Protein AF-0000000069222066 (afdb_homodimer)

Secondary structure (DSSP, 8-state):
-------HHHHHHHHHHSSSPEEEEEESSHHHHHHHHHTT-S-EEE-HHHHIIIIISS-TTT-S-HHHHHHHHHHHHHH-SS-EEEE-TT-SSSHHHHHHHHHHHHHHT-SEEEE--BPSSP--TTSS---B--HHHHHHHHHHHHHHHHHHT---EEEEEE-HHHHT-HHHHHHHHHHHHHTT-SEEEES---SHHHHHHHHTSSTTS-EEEE--TTT-SS----HHHHHHHT-SEEEESSHHHHHHHHHHHHHHHHHHTT----GGGS--HHHHHHHHTHHHHHHHHHTT---TT-/-------HHHHHHHHHHSSSPEEEEEESSHHHHHHHHHTT-S-EEE-HHHHIIIIIS--TTT-S-HHHHHHHHHHHHHH-SS-EEEE-TT-SSSHHHHHHHHHHHHHHT-SEEEE--BPSSP--TTSS---B--HHHHHHHHHHHHHHHHHHT---EEEEEE-HHHHT-HHHHHHHHHHHHHTT-SEEEES---SHHHHHHHHTSSTTS-EEEE--TTT-SSPP--HHHHHHHT-SEEEESSHHHHHHHHHHHHHHHHHHTT----GGGS--HHHHHHHHTHHHHHHHHHTT---TT-

Radius of gyration: 25.52 Å; Cα contacts (8 Å, |Δi|>4): 1274; chains: 2; bounding box: 70×74×56 Å

Foldseek 3Di:
DPPPQPAQLVQVVVLLPDAFAFEAEEDQAQLRLLVCVVVPGQEHEHFLQLNCCPVVVDGLQQPQDLVNQLVRLLRNLVNDSHAYEYECEQLRDALVSVLVSLVSNVVSRHNAYEHEFFDPRADPDPPQAGHGDDLVRLLSNLLSNVVSCVVNVHSRAYEYEYACCRHPNLVVRLVSQLSSVVSPHQEYEYAQDQDLVSLLVSCPRVVVHAYEAEAAPPDTRDDHDDRRVNSVSRHHYYYHRCVVVVVVVVLVVVQVVQVVVPHGPPPVSDDDPVVVCVSVCVVVVVVVVVVVDDPPVD/DPPPQPAQLVQVVVLLPDAFAFEAEEDQAQLRLLVCVVVPGQEHEHFLQLNCCPVVVDGSQQPQDLVNQLVRLLRNLVNDSHAYEYECEQLRDALVSVLVSLVSNVVSRHNAYEHEFFDPRADPDPDPAGHGDDLVRLLSSLLSNVVSCVVNVHSRAYEYEYACCRHPNLVVRLVSQLSSVVSPHQEYEYPQDQDLVSLLVSCPRVVVHAYEAEAAPPDTRDDHDDRRVNSVSRHHYYYHRCVVVVVVVVLVVVQVVQVVVPHGPDPVSDDDPVVVCVSVCVVVVVVVVVVVDDPVVD

Structure (mmCIF, N/CA/C/O backbone):
data_AF-0000000069222066-model_v1
#
loop_
_entity.id
_entity.type
_entity.pdbx_description
1 polymer 'Isocitrate lyase'
#
loop_
_atom_site.group_PDB
_atom_site.id
_atom_site.type_symbol
_atom_site.label_atom_id
_atom_site.label_alt_id
_atom_site.label_comp_id
_atom_site.label_asym_id
_atom_site.label_entity_id
_atom_site.label_seq_id
_atom_site.pdbx_PDB_ins_code
_atom_site.Cartn_x
_atom_site.Cartn_y
_atom_site.Cartn_z
_atom_site.occupancy
_atom_site.B_iso_or_equiv
_atom_site.auth_seq_id
_atom_site.auth_comp_id
_atom_site.auth_asym_id
_atom_site.auth_atom_id
_atom_site.pdbx_PDB_model_num
ATOM 1 N N . MET A 1 1 ? -33.781 -13.367 5.906 1 22.77 1 MET A N 1
ATOM 2 C CA . MET A 1 1 ? -32.781 -14.438 5.863 1 22.77 1 MET A CA 1
ATOM 3 C C . MET A 1 1 ? -31.469 -13.93 5.285 1 22.77 1 MET A C 1
ATOM 5 O O . MET A 1 1 ? -31.453 -13.328 4.207 1 22.77 1 MET A O 1
ATOM 9 N N . ALA A 1 2 ? -30.5 -13.445 6.051 1 33.72 2 ALA A N 1
ATOM 10 C CA . ALA A 1 2 ? -29.25 -12.852 5.598 1 33.72 2 ALA A CA 1
ATOM 11 C C . ALA A 1 2 ? -28.688 -13.602 4.391 1 33.72 2 ALA A C 1
ATOM 13 O O . ALA A 1 2 ? -28.547 -14.828 4.426 1 33.72 2 ALA A O 1
ATOM 14 N N . ASN A 1 3 ? -28.844 -13.438 3.232 1 40.09 3 ASN A N 1
ATOM 15 C CA . ASN A 1 3 ? -28.375 -14.125 2.029 1 40.09 3 ASN A CA 1
ATOM 16 C C . ASN A 1 3 ? -26.953 -14.617 2.18 1 40.09 3 ASN A C 1
ATOM 18 O O . ASN A 1 3 ? -26.016 -13.82 2.334 1 40.09 3 ASN A O 1
ATOM 22 N N . SER A 1 4 ? -26.594 -15.883 2.682 1 49.97 4 SER A N 1
ATOM 23 C CA . SER A 1 4 ? -25.391 -16.609 3.082 1 49.97 4 SER A CA 1
ATOM 24 C C . SER A 1 4 ? -24.266 -16.438 2.053 1 49.97 4 SER A C 1
ATOM 26 O O . SER A 1 4 ? -24.422 -16.828 0.894 1 49.97 4 SER A O 1
ATOM 28 N N . ARG A 1 5 ? -23.5 -15.43 2.082 1 69.44 5 ARG A N 1
ATOM 29 C CA . ARG A 1 5 ? -22.391 -15.172 1.161 1 69.44 5 ARG A CA 1
ATOM 30 C C . ARG A 1 5 ? -21.594 -16.438 0.896 1 69.44 5 ARG A C 1
ATOM 32 O O . ARG A 1 5 ? -21.172 -17.125 1.832 1 69.44 5 ARG A O 1
ATOM 39 N N . GLU A 1 6 ? -21.734 -16.984 -0.434 1 85.38 6 GLU A N 1
ATOM 40 C CA . GLU A 1 6 ? -20.906 -18.109 -0.872 1 85.38 6 GLU A CA 1
ATOM 41 C C . GLU A 1 6 ? -19.453 -17.938 -0.444 1 85.38 6 GLU A C 1
ATOM 43 O O . GLU A 1 6 ? -18.938 -16.828 -0.431 1 85.38 6 GLU A O 1
ATOM 48 N N . GLN A 1 7 ? -18.906 -19.078 0.043 1 92.31 7 GLN A N 1
ATOM 49 C CA . GLN A 1 7 ? -17.5 -19.047 0.446 1 92.31 7 GLN A CA 1
ATOM 50 C C . GLN A 1 7 ? -16.594 -18.672 -0.723 1 92.31 7 GLN A C 1
ATOM 52 O O . GLN A 1 7 ? -16.828 -19.094 -1.857 1 92.31 7 GLN A O 1
ATOM 57 N N . PRO A 1 8 ? -15.625 -17.859 -0.435 1 95.31 8 PRO A N 1
ATOM 58 C CA . PRO A 1 8 ? -14.727 -17.406 -1.503 1 95.31 8 PRO A CA 1
ATOM 59 C C . PRO A 1 8 ? -14.125 -18.578 -2.293 1 95.31 8 PRO A C 1
ATOM 61 O O . PRO A 1 8 ? -14.023 -18.5 -3.52 1 95.31 8 PRO A O 1
ATOM 64 N N . ALA A 1 9 ? -13.828 -19.625 -1.627 1 97.06 9 ALA A N 1
ATOM 65 C CA . ALA A 1 9 ? -13.242 -20.781 -2.295 1 97.06 9 ALA A CA 1
ATOM 66 C C . ALA A 1 9 ? -14.227 -21.406 -3.275 1 97.06 9 ALA A C 1
ATOM 68 O O . ALA A 1 9 ? -13.836 -21.859 -4.359 1 97.06 9 ALA A O 1
ATOM 69 N N . THR A 1 10 ? -15.469 -21.5 -2.904 1 96.5 10 THR A N 1
ATOM 70 C CA . THR A 1 10 ? -16.5 -22.047 -3.777 1 96.5 10 THR A CA 1
ATOM 71 C C . THR A 1 10 ? -16.641 -21.203 -5.039 1 96.5 10 THR A C 1
ATOM 73 O O . THR A 1 10 ? -16.781 -21.734 -6.141 1 96.5 10 THR A O 1
ATOM 76 N N . VAL A 1 11 ? -16.625 -19.922 -4.852 1 97.5 11 VAL A N 1
ATOM 77 C CA . VAL A 1 11 ? -16.719 -19.016 -5.984 1 97.5 11 VAL A CA 1
ATOM 78 C C . VAL A 1 11 ? -15.516 -19.203 -6.91 1 97.5 11 VAL A C 1
ATOM 80 O O . VAL A 1 11 ? -15.672 -19.281 -8.133 1 97.5 11 VAL A O 1
ATOM 83 N N . LEU A 1 12 ? -14.305 -19.297 -6.367 1 98.5 12 LEU A N 1
ATOM 84 C CA . LEU A 1 12 ? -13.102 -19.484 -7.168 1 98.5 12 LEU A CA 1
ATOM 85 C C . LEU A 1 12 ? -13.172 -20.797 -7.938 1 98.5 12 LEU A C 1
ATOM 87 O O . LEU A 1 12 ? -12.797 -20.859 -9.109 1 98.5 12 LEU A O 1
ATOM 91 N N . ARG A 1 13 ? -13.633 -21.844 -7.344 1 98.06 13 ARG A N 1
ATOM 92 C CA . ARG A 1 13 ? -13.766 -23.141 -8.008 1 98.06 13 ARG A CA 1
ATOM 93 C C . ARG A 1 13 ? -14.758 -23.062 -9.164 1 98.06 13 ARG A C 1
ATOM 95 O O . ARG A 1 13 ? -14.547 -23.688 -10.203 1 98.06 13 ARG A O 1
ATOM 102 N N . ARG A 1 14 ? -15.805 -22.344 -8.953 1 97.62 14 ARG A N 1
ATOM 103 C CA . ARG A 1 14 ? -16.766 -22.141 -10.039 1 97.62 14 ARG A CA 1
ATOM 104 C C . ARG A 1 14 ? -16.109 -21.422 -11.219 1 97.62 14 ARG A C 1
ATOM 106 O O . ARG A 1 14 ? -16.344 -21.766 -12.375 1 97.62 14 ARG A O 1
ATOM 113 N N . ILE A 1 15 ? -15.359 -20.422 -10.906 1 97.94 15 ILE A N 1
ATOM 114 C CA . ILE A 1 15 ? -14.648 -19.688 -11.9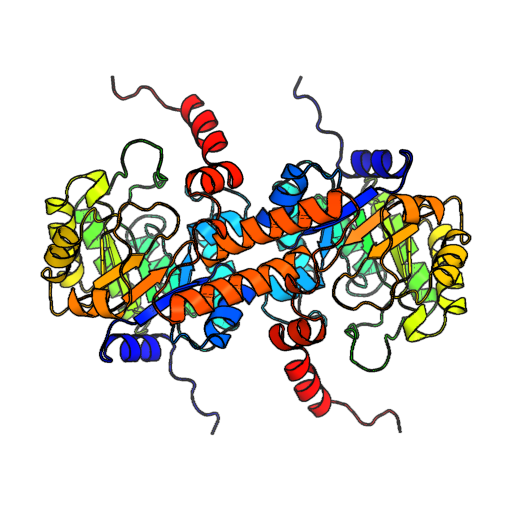38 1 97.94 15 ILE A CA 1
ATOM 115 C C . ILE A 1 15 ? -13.711 -20.625 -12.703 1 97.94 15 ILE A C 1
ATOM 117 O O . ILE A 1 15 ? -13.719 -20.656 -13.93 1 97.94 15 ILE A O 1
ATOM 121 N N . ILE A 1 16 ? -12.953 -21.422 -12.016 1 98.12 16 ILE A N 1
ATOM 122 C CA . ILE A 1 16 ? -11.977 -22.344 -12.594 1 98.12 16 ILE A CA 1
ATOM 123 C C . ILE A 1 16 ? -12.695 -23.375 -13.461 1 98.12 16 ILE A C 1
ATOM 125 O O . ILE A 1 16 ? -12.172 -23.781 -14.5 1 98.12 16 ILE A O 1
ATOM 129 N N . SER A 1 17 ? -13.914 -23.719 -13.102 1 97 17 SER A N 1
ATOM 130 C CA . SER A 1 17 ? -14.672 -24.734 -13.812 1 97 17 SER A CA 1
ATOM 131 C C . SER A 1 17 ? -15.391 -24.141 -15.023 1 97 17 SER A C 1
ATOM 133 O O . SER A 1 17 ? -15.875 -24.891 -15.891 1 97 17 SER A O 1
ATOM 135 N N . SER A 1 18 ? -15.492 -22.875 -15.109 1 97.12 18 SER A N 1
ATOM 136 C CA . SER A 1 18 ? -16.172 -22.234 -16.219 1 97.12 18 SER A CA 1
ATOM 137 C C . SER A 1 18 ? -15.281 -22.188 -17.469 1 97.12 18 SER A C 1
ATOM 139 O O . SER A 1 18 ? -14.055 -22.312 -17.359 1 97.12 18 SER A O 1
ATOM 141 N N . PRO A 1 19 ? -15.852 -22.094 -18.625 1 96.75 19 PRO A N 1
ATOM 142 C CA . PRO A 1 19 ? -15.062 -22.109 -19.859 1 96.75 19 PRO A CA 1
ATOM 143 C C . PRO A 1 19 ? -14.141 -20.906 -19.984 1 96.75 19 PRO A C 1
ATOM 145 O O . PRO A 1 19 ? -14.453 -19.828 -19.469 1 96.75 19 PRO A O 1
ATOM 148 N N . GLY A 1 20 ? -12.992 -21.203 -20.719 1 96.31 20 GLY A N 1
ATOM 149 C CA . GLY A 1 20 ? -12.086 -20.109 -21.062 1 96.31 20 GLY A CA 1
ATOM 150 C C . GLY A 1 20 ? -10.93 -19.969 -20.094 1 96.31 20 GLY A C 1
ATOM 151 O O . GLY A 1 20 ? -10.82 -20.734 -19.141 1 96.31 20 GLY A O 1
ATOM 152 N N . CYS A 1 21 ? -10.031 -19.062 -20.359 1 97.5 21 CYS A N 1
ATOM 153 C CA . CYS A 1 21 ? -8.938 -18.656 -19.484 1 97.5 21 CYS A CA 1
ATOM 154 C C . CYS A 1 21 ? -9.281 -17.359 -18.75 1 97.5 21 CYS A C 1
ATOM 156 O O . CYS A 1 21 ? -9.625 -16.359 -19.375 1 97.5 21 CYS A O 1
ATOM 158 N N . HIS A 1 22 ? -9.211 -17.359 -17.438 1 97.81 22 HIS A N 1
ATOM 159 C CA . HIS A 1 22 ? -9.648 -16.234 -16.609 1 97.81 22 HIS A CA 1
ATOM 160 C C . HIS A 1 22 ? -8.469 -15.398 -16.156 1 97.81 22 HIS A C 1
ATOM 162 O O . HIS A 1 22 ? -7.504 -15.922 -15.594 1 97.81 22 HIS A O 1
ATOM 168 N N . GLN A 1 23 ? -8.562 -14.109 -16.406 1 97.38 23 GLN A N 1
ATOM 169 C CA . GLN A 1 23 ? -7.504 -13.164 -16.047 1 97.38 23 GLN A CA 1
ATOM 170 C C . GLN A 1 23 ? -7.617 -12.742 -14.578 1 97.38 23 GLN A C 1
ATOM 172 O O . GLN A 1 23 ? -8.695 -12.383 -14.117 1 97.38 23 GLN A O 1
ATOM 177 N N . GLY A 1 24 ? -6.527 -12.789 -13.844 1 97.31 24 GLY A N 1
ATOM 178 C CA . GLY A 1 24 ? -6.441 -12.359 -12.453 1 97.31 24 GLY A CA 1
ATOM 179 C C . GLY A 1 24 ? -5.277 -11.422 -12.188 1 97.31 24 GLY A C 1
ATOM 180 O O . GLY A 1 24 ? -4.172 -11.867 -11.883 1 97.31 24 GLY A O 1
ATOM 181 N N . PRO A 1 25 ? -5.496 -10.094 -12.297 1 97.56 25 PRO A N 1
ATOM 182 C CA . PRO A 1 25 ? -4.426 -9.148 -11.969 1 97.56 25 PRO A CA 1
ATOM 183 C C . PRO A 1 25 ? -3.975 -9.25 -10.516 1 97.56 25 PRO A C 1
ATOM 185 O O . PRO A 1 25 ? -4.738 -9.688 -9.656 1 97.56 25 PRO A O 1
ATOM 188 N N . ALA A 1 26 ? -2.732 -8.883 -10.297 1 97.38 26 ALA A N 1
ATOM 189 C CA . ALA A 1 26 ? -2.188 -8.938 -8.945 1 97.38 26 ALA A CA 1
ATOM 190 C C . ALA A 1 26 ? -2.439 -7.629 -8.203 1 97.38 26 ALA A C 1
ATOM 192 O O . ALA A 1 26 ? -2.234 -6.543 -8.75 1 97.38 26 ALA A O 1
ATOM 193 N N . CYS A 1 27 ? -2.945 -7.766 -7.051 1 98.44 27 CYS A N 1
ATOM 194 C CA . CYS A 1 27 ? -3.061 -6.641 -6.129 1 98.44 27 CYS A CA 1
ATOM 195 C C . CYS A 1 27 ? -1.988 -6.711 -5.047 1 98.44 27 CYS A C 1
ATOM 197 O O . CYS A 1 27 ? -1.323 -7.738 -4.891 1 98.44 27 CYS A O 1
ATOM 199 N N . PHE A 1 28 ? -1.786 -5.566 -4.328 1 98.25 28 PHE A N 1
ATOM 200 C CA . PHE A 1 28 ? -0.784 -5.535 -3.27 1 98.25 28 PHE A CA 1
ATOM 201 C C . PHE A 1 28 ? -1.316 -4.809 -2.039 1 98.25 28 PHE A C 1
ATOM 203 O O . PHE A 1 28 ? -0.655 -4.77 -1.001 1 98.25 28 PHE A O 1
ATOM 210 N N . ASP A 1 29 ? -2.434 -4.215 -2.105 1 98.06 29 ASP A N 1
ATOM 211 C CA . ASP A 1 29 ? -3.143 -3.602 -0.986 1 98.06 29 ASP A CA 1
ATOM 212 C C . ASP A 1 29 ? -4.645 -3.549 -1.252 1 98.06 29 ASP A C 1
ATOM 214 O O . ASP A 1 29 ? -5.117 -4.023 -2.287 1 98.06 29 ASP A O 1
ATOM 218 N N . ALA A 1 30 ? -5.43 -3.047 -0.26 1 98.12 30 ALA A N 1
ATOM 219 C CA . ALA A 1 30 ? -6.887 -3.043 -0.355 1 98.12 30 ALA A CA 1
ATOM 220 C C . ALA A 1 30 ? -7.355 -2.188 -1.528 1 98.12 30 ALA A C 1
ATOM 222 O O . ALA A 1 30 ? -8.281 -2.568 -2.254 1 98.12 30 ALA A O 1
ATOM 223 N N . LEU A 1 31 ? -6.715 -1.05 -1.752 1 97.94 31 LEU A N 1
ATOM 224 C CA . LEU A 1 31 ? -7.125 -0.149 -2.822 1 97.94 31 LEU A CA 1
ATOM 225 C C . LEU A 1 31 ? -6.918 -0.797 -4.188 1 97.94 31 LEU A C 1
ATOM 227 O O . LEU A 1 31 ? -7.801 -0.742 -5.047 1 97.94 31 LEU A O 1
ATOM 231 N N . SER A 1 32 ? -5.738 -1.414 -4.438 1 98.5 32 SER A N 1
ATOM 232 C CA . SER A 1 32 ? -5.492 -2.055 -5.723 1 98.5 32 SER A CA 1
ATOM 233 C C . SER A 1 32 ? -6.445 -3.225 -5.949 1 98.5 32 SER A C 1
ATOM 235 O O . SER A 1 32 ? -6.859 -3.484 -7.082 1 98.5 32 SER A O 1
ATOM 237 N N . ALA A 1 33 ? -6.801 -3.969 -4.914 1 98.56 33 ALA A N 1
ATOM 238 C CA . ALA A 1 33 ? -7.785 -5.039 -5.039 1 98.56 33 ALA A CA 1
ATOM 239 C C . ALA A 1 33 ? -9.156 -4.48 -5.426 1 98.56 33 ALA A C 1
ATOM 241 O O . ALA A 1 33 ? -9.828 -5.023 -6.305 1 98.56 33 ALA A O 1
ATOM 242 N N . LYS A 1 34 ? -9.547 -3.375 -4.785 1 98.06 34 LYS A N 1
ATOM 243 C CA . LYS A 1 34 ? -10.828 -2.738 -5.086 1 98.06 34 LYS A CA 1
ATOM 244 C C . LYS A 1 34 ? -10.883 -2.275 -6.539 1 98.06 34 LYS A C 1
ATOM 246 O O . LYS A 1 34 ? -11.922 -2.375 -7.188 1 98.06 34 LYS A O 1
ATOM 251 N N . LEU A 1 35 ? -9.789 -1.749 -6.984 1 98.38 35 LEU A N 1
ATOM 252 C CA . LEU A 1 35 ? -9.727 -1.297 -8.375 1 98.38 35 LEU A CA 1
ATOM 253 C C . LEU A 1 35 ? -9.875 -2.471 -9.336 1 98.38 35 LEU A C 1
ATOM 255 O O . LEU A 1 35 ? -10.508 -2.344 -10.383 1 98.38 35 LEU A O 1
ATOM 259 N N . ILE A 1 36 ? -9.305 -3.635 -9.008 1 98.62 36 ILE A N 1
ATOM 260 C CA . ILE A 1 36 ? -9.438 -4.836 -9.82 1 98.62 36 ILE A CA 1
ATOM 261 C C . ILE A 1 36 ? -10.898 -5.27 -9.883 1 98.62 36 ILE A C 1
ATOM 263 O O . ILE A 1 36 ? -11.43 -5.535 -10.961 1 98.62 36 ILE A O 1
ATOM 267 N N . GLU A 1 37 ? -11.523 -5.332 -8.727 1 98 37 GLU A N 1
ATOM 268 C CA . GLU A 1 37 ? -12.938 -5.699 -8.664 1 98 37 GLU A CA 1
ATOM 269 C C . GLU A 1 37 ? -13.797 -4.715 -9.453 1 98 37 GLU A C 1
ATOM 271 O O . GLU A 1 37 ? -14.664 -5.121 -10.227 1 98 37 GLU A O 1
ATOM 276 N N . SER A 1 38 ? -13.531 -3.406 -9.289 1 97 38 SER A N 1
ATOM 277 C CA . SER A 1 38 ? -14.289 -2.361 -9.961 1 97 38 SER A CA 1
ATOM 278 C C . SER A 1 38 ? -14.125 -2.453 -11.477 1 97 38 SER A C 1
ATOM 280 O O . SER A 1 38 ? -15.031 -2.084 -12.227 1 97 38 SER A O 1
ATOM 282 N N . ALA A 1 39 ? -12.992 -2.965 -11.914 1 97.62 39 ALA A N 1
ATOM 283 C CA . ALA A 1 39 ? -12.711 -3.102 -13.344 1 97.62 39 ALA A CA 1
ATOM 284 C C . ALA A 1 39 ? -13.43 -4.312 -13.93 1 97.62 39 ALA A C 1
ATOM 286 O O . ALA A 1 39 ? -13.422 -4.52 -15.141 1 97.62 39 ALA A O 1
ATOM 287 N N . GLY A 1 40 ? -14.016 -5.176 -13.078 1 97.69 40 GLY A N 1
ATOM 288 C CA . GLY A 1 40 ? -14.891 -6.234 -13.555 1 97.69 40 GLY A CA 1
ATOM 289 C C . GLY A 1 40 ? -14.203 -7.59 -13.617 1 97.69 40 GLY A C 1
ATOM 290 O O . GLY A 1 40 ? -14.734 -8.531 -14.219 1 97.69 40 GLY A O 1
ATOM 291 N N . PHE A 1 41 ? -13.055 -7.73 -13.039 1 98.12 41 PHE A N 1
ATOM 292 C CA . PHE A 1 41 ? -12.398 -9.031 -13 1 98.12 41 PHE A CA 1
ATOM 293 C C . PHE A 1 41 ? -13.094 -9.961 -12.008 1 98.12 41 PHE A C 1
ATOM 295 O O . PHE A 1 41 ? -13.617 -9.5 -10.992 1 98.12 41 PHE A O 1
ATOM 302 N N . SER A 1 42 ? -13.062 -11.258 -12.258 1 98 42 SER A N 1
ATOM 303 C CA . SER A 1 42 ? -13.82 -12.227 -11.477 1 98 42 SER A CA 1
ATOM 304 C C . SER A 1 42 ? -13.016 -12.734 -10.289 1 98 42 SER A C 1
ATOM 306 O O . SER A 1 42 ? -13.57 -13.344 -9.367 1 98 42 SER A O 1
ATOM 308 N N . TYR A 1 43 ? -11.703 -12.578 -10.281 1 98.5 43 TYR A N 1
ATOM 309 C CA . TYR A 1 43 ? -10.797 -12.906 -9.18 1 98.5 43 TYR A CA 1
ATOM 310 C C . TYR A 1 43 ? -9.5 -12.117 -9.289 1 98.5 43 TYR A C 1
ATOM 312 O O . TYR A 1 43 ? -9.266 -11.43 -10.289 1 98.5 43 TYR A O 1
ATOM 320 N N . CYS A 1 44 ? -8.742 -12.102 -8.242 1 98.31 44 CYS A N 1
ATOM 321 C CA . CYS A 1 44 ? -7.406 -11.516 -8.312 1 98.31 44 CYS A CA 1
ATOM 322 C C . CYS A 1 44 ? -6.426 -12.305 -7.453 1 98.31 44 CYS A C 1
ATOM 324 O O . CYS A 1 44 ? -6.793 -13.305 -6.836 1 98.31 44 CYS A O 1
ATOM 326 N N . ILE A 1 45 ? -5.164 -11.969 -7.574 1 98.38 45 ILE A N 1
ATOM 327 C CA . ILE A 1 45 ? -4.117 -12.633 -6.809 1 98.38 45 ILE A CA 1
ATOM 328 C C . ILE A 1 45 ? -3.297 -11.594 -6.047 1 98.38 45 ILE A C 1
ATOM 330 O O . ILE A 1 45 ? -3.312 -10.406 -6.395 1 98.38 45 ILE A O 1
ATOM 334 N N . THR A 1 46 ? -2.719 -12.023 -4.988 1 98.06 46 THR A N 1
ATOM 335 C CA . THR A 1 46 ? -1.733 -11.148 -4.367 1 98.06 46 THR A CA 1
ATOM 336 C C . THR A 1 46 ? -0.331 -11.461 -4.879 1 98.06 46 THR A C 1
ATOM 338 O O . THR A 1 46 ? 0.004 -12.625 -5.117 1 98.06 46 THR A O 1
ATOM 341 N N . SER A 1 47 ? 0.413 -10.469 -5.059 1 94.88 47 SER A N 1
ATOM 342 C CA . SER A 1 47 ? 1.823 -10.602 -5.41 1 94.88 47 SER A CA 1
ATOM 343 C C . SER A 1 47 ? 2.719 -10.375 -4.195 1 94.88 47 SER A C 1
ATOM 345 O O . SER A 1 47 ? 2.85 -9.25 -3.715 1 94.88 47 SER A O 1
ATOM 347 N N . GLY A 1 48 ? 3.365 -11.516 -3.789 1 93.62 48 GLY A N 1
ATOM 348 C CA . GLY A 1 48 ? 4.32 -11.359 -2.701 1 93.62 48 GLY A CA 1
ATOM 349 C C . GLY A 1 48 ? 5.41 -10.352 -3.006 1 93.62 48 GLY A C 1
ATOM 350 O O . GLY A 1 48 ? 5.828 -9.594 -2.125 1 93.62 48 GLY A O 1
ATOM 351 N N . PHE A 1 49 ? 5.875 -10.305 -4.246 1 92.44 49 PHE A N 1
ATOM 352 C CA . PHE A 1 49 ? 6.859 -9.336 -4.707 1 92.44 49 PHE A CA 1
ATOM 353 C C . PHE A 1 49 ? 6.363 -7.91 -4.48 1 92.44 49 PHE A C 1
ATOM 355 O O . PHE A 1 49 ? 7.066 -7.09 -3.885 1 92.44 49 PHE A O 1
ATOM 362 N N . SER A 1 50 ? 5.133 -7.637 -4.91 1 95.5 50 SER A N 1
ATOM 363 C CA . SER A 1 50 ? 4.578 -6.293 -4.828 1 95.5 50 SER A CA 1
ATOM 364 C C . SER A 1 50 ? 4.297 -5.895 -3.381 1 95.5 50 SER A C 1
ATOM 366 O O . SER A 1 50 ? 4.488 -4.738 -3 1 95.5 50 SER A O 1
ATOM 368 N N . ILE A 1 51 ? 3.818 -6.852 -2.598 1 96.88 51 ILE A N 1
ATOM 369 C CA . ILE A 1 51 ? 3.537 -6.555 -1.196 1 96.88 51 ILE A CA 1
ATOM 370 C C . ILE A 1 51 ? 4.84 -6.23 -0.466 1 96.88 51 ILE A C 1
ATOM 372 O O . ILE A 1 51 ? 4.902 -5.27 0.3 1 96.88 51 ILE A O 1
ATOM 376 N N . SER A 1 52 ? 5.883 -7.055 -0.694 1 94.81 52 SER A N 1
ATOM 377 C CA . SER A 1 52 ? 7.18 -6.77 -0.09 1 94.81 52 SER A CA 1
ATOM 378 C C . SER A 1 52 ? 7.676 -5.375 -0.472 1 94.81 52 SER A C 1
ATOM 380 O O . SER A 1 52 ? 8.133 -4.617 0.385 1 94.81 52 SER A O 1
ATOM 382 N N . ALA A 1 53 ? 7.551 -5.066 -1.719 1 94.62 53 ALA A N 1
ATOM 383 C CA . ALA A 1 53 ? 8.016 -3.791 -2.252 1 94.62 53 ALA A CA 1
ATOM 384 C C . ALA A 1 53 ? 7.227 -2.627 -1.663 1 94.62 53 ALA A C 1
ATOM 386 O O . ALA A 1 53 ? 7.805 -1.644 -1.198 1 94.62 53 ALA A O 1
ATOM 387 N N . THR A 1 54 ? 5.914 -2.732 -1.672 1 96.75 54 THR A N 1
ATOM 388 C CA . THR A 1 54 ? 5.078 -1.602 -1.291 1 96.75 54 THR A CA 1
ATOM 389 C C . THR A 1 54 ? 5.027 -1.452 0.227 1 96.75 54 THR A C 1
ATOM 391 O O . THR A 1 54 ? 5.133 -0.341 0.75 1 96.75 54 THR A O 1
ATOM 394 N N . ARG A 1 55 ? 4.887 -2.518 0.922 1 95.06 55 ARG A N 1
ATOM 395 C CA . ARG A 1 55 ? 4.684 -2.48 2.367 1 95.06 55 ARG A CA 1
ATOM 396 C C . ARG A 1 55 ? 6 -2.234 3.098 1 95.06 55 ARG A C 1
ATOM 398 O O . ARG A 1 55 ? 6.062 -1.413 4.016 1 95.06 55 ARG A O 1
ATOM 405 N N . LEU A 1 56 ? 7.105 -2.881 2.664 1 93.81 56 LEU A N 1
ATOM 406 C CA . LEU A 1 56 ? 8.359 -2.83 3.404 1 93.81 56 LEU A CA 1
ATOM 407 C C . LEU A 1 56 ? 9.383 -1.951 2.688 1 93.81 56 LEU A C 1
ATOM 409 O O . LEU A 1 56 ? 10.383 -1.545 3.279 1 93.81 56 LEU A O 1
ATOM 413 N N . GLY A 1 57 ? 9.164 -1.697 1.394 1 94.12 57 GLY A N 1
ATOM 414 C CA . GLY A 1 57 ? 10.211 -1.063 0.604 1 94.12 57 GLY A CA 1
ATOM 415 C C . GLY A 1 57 ? 11.43 -1.949 0.4 1 94.12 57 GLY A C 1
ATOM 416 O O . GLY A 1 57 ? 12.547 -1.453 0.266 1 94.12 57 GLY A O 1
ATOM 417 N N . LEU A 1 58 ? 11.25 -3.242 0.483 1 93 58 LEU A N 1
ATOM 418 C CA . LEU A 1 58 ? 12.352 -4.195 0.396 1 93 58 LEU A CA 1
ATOM 419 C C . LEU A 1 58 ? 12.117 -5.191 -0.738 1 93 58 LEU A C 1
ATOM 421 O O . LEU A 1 58 ? 10.977 -5.398 -1.165 1 93 58 LEU A O 1
ATOM 425 N N . PRO A 1 59 ? 13.164 -5.73 -1.295 1 90.88 59 PRO A N 1
ATOM 426 C CA . PRO A 1 59 ? 13 -6.73 -2.354 1 90.88 59 PRO A CA 1
ATOM 427 C C . PRO A 1 59 ? 12.359 -8.023 -1.854 1 90.88 59 PRO A C 1
ATOM 429 O O . PRO A 1 59 ? 12.422 -8.32 -0.659 1 90.88 59 PRO A O 1
ATOM 432 N N . ASP A 1 60 ? 11.742 -8.711 -2.73 1 88.44 60 ASP A N 1
ATOM 433 C CA . ASP A 1 60 ? 11.141 -10.008 -2.438 1 88.44 60 ASP A CA 1
ATOM 434 C C . ASP A 1 60 ? 12.211 -11.086 -2.289 1 88.44 60 ASP A C 1
ATOM 436 O O . ASP A 1 60 ? 12.297 -12.008 -3.105 1 88.44 60 ASP A O 1
ATOM 440 N N . ALA A 1 61 ? 12.977 -10.992 -1.283 1 85.25 61 ALA A N 1
ATOM 441 C CA . ALA A 1 61 ? 14.062 -11.914 -0.989 1 85.25 61 ALA A CA 1
ATOM 442 C C . ALA A 1 61 ? 13.859 -12.594 0.362 1 85.25 61 ALA A C 1
ATOM 444 O O . ALA A 1 61 ? 14.82 -12.914 1.056 1 85.25 61 ALA A O 1
ATOM 445 N N . GLY A 1 62 ? 12.57 -12.672 0.68 1 84.06 62 GLY A N 1
ATOM 446 C CA . GLY A 1 62 ? 12.258 -13.359 1.919 1 84.06 62 GLY A CA 1
ATOM 447 C C . GLY A 1 62 ? 12.172 -12.43 3.115 1 84.06 62 GLY A C 1
ATOM 448 O O . GLY A 1 62 ? 12.039 -12.891 4.254 1 84.06 62 GLY A O 1
ATOM 449 N N . PHE A 1 63 ? 12.188 -11.133 2.932 1 85.81 63 PHE A N 1
ATOM 450 C CA . PHE A 1 63 ? 12.086 -10.172 4.027 1 85.81 63 PHE A CA 1
ATOM 451 C C . PHE A 1 63 ? 10.68 -10.172 4.621 1 85.81 63 PHE A C 1
ATOM 453 O O . PHE A 1 63 ? 10.516 -10.094 5.84 1 85.81 63 PHE A O 1
ATOM 460 N N . ILE A 1 64 ? 9.719 -10.242 3.717 1 90.5 64 ILE A N 1
ATOM 461 C CA . ILE A 1 64 ? 8.352 -10.211 4.23 1 90.5 64 ILE A CA 1
ATOM 462 C C . ILE A 1 64 ? 8.008 -11.547 4.879 1 90.5 64 ILE A C 1
ATOM 464 O O . ILE A 1 64 ? 8.25 -12.609 4.293 1 90.5 64 ILE A O 1
ATOM 468 N N . SER A 1 65 ? 7.52 -11.547 6.09 1 90.44 65 SER A N 1
ATOM 469 C CA . SER A 1 65 ? 7.266 -12.742 6.887 1 90.44 65 SER A CA 1
ATOM 470 C C . SER A 1 65 ? 5.832 -13.234 6.703 1 90.44 65 SER A C 1
ATOM 472 O O . SER A 1 65 ? 4.992 -12.523 6.148 1 90.44 65 SER A O 1
ATOM 474 N N . TYR A 1 66 ? 5.637 -14.484 7.176 1 94.62 66 TYR A N 1
ATOM 475 C CA . TYR A 1 66 ? 4.309 -15.086 7.176 1 94.62 66 TYR A CA 1
ATOM 476 C C . TYR A 1 66 ? 3.289 -14.164 7.832 1 94.62 66 TYR A C 1
ATOM 478 O O . TYR A 1 66 ? 2.244 -13.875 7.25 1 94.62 66 TYR A O 1
ATOM 486 N N . GLY A 1 67 ? 3.637 -13.68 9.039 1 94.12 67 GLY A N 1
ATOM 487 C CA . GLY A 1 67 ? 2.707 -12.828 9.766 1 94.12 67 GLY A CA 1
ATOM 488 C C . GLY A 1 67 ? 2.348 -11.562 9.016 1 94.12 67 GLY A C 1
ATOM 489 O O . GLY A 1 67 ? 1.191 -11.133 9.031 1 94.12 67 GLY A O 1
ATOM 490 N N . GLU A 1 68 ? 3.254 -10.922 8.375 1 95 68 GLU A N 1
ATOM 491 C CA . GLU A 1 68 ? 3.035 -9.703 7.613 1 95 68 GLU A CA 1
ATOM 492 C C . GLU A 1 68 ? 2.16 -9.961 6.391 1 95 68 GLU A C 1
ATOM 494 O O . GLU A 1 68 ? 1.314 -9.141 6.039 1 95 68 GLU A O 1
ATOM 499 N N . ILE A 1 69 ? 2.381 -11.141 5.746 1 96.38 69 ILE A N 1
ATOM 500 C CA . ILE A 1 69 ? 1.561 -11.508 4.594 1 96.38 69 ILE A CA 1
ATOM 501 C C . ILE A 1 69 ? 0.118 -11.727 5.043 1 96.38 69 ILE A C 1
ATOM 503 O O . ILE A 1 69 ? -0.82 -11.281 4.379 1 96.38 69 ILE A O 1
ATOM 507 N N . ILE A 1 70 ? -0.088 -12.352 6.164 1 96.81 70 ILE A N 1
ATOM 508 C CA . ILE A 1 70 ? -1.427 -12.609 6.684 1 96.81 70 ILE A CA 1
ATOM 509 C C . ILE A 1 70 ? -2.115 -11.289 7.023 1 96.81 70 ILE A C 1
ATOM 511 O O . ILE A 1 70 ? -3.287 -11.094 6.695 1 96.81 70 ILE A O 1
ATOM 515 N N . ASP A 1 71 ? -1.406 -10.398 7.648 1 95.5 71 ASP A N 1
ATOM 516 C CA . ASP A 1 71 ? -1.956 -9.094 8.023 1 95.5 71 ASP A CA 1
ATOM 517 C C . ASP A 1 71 ? -2.408 -8.32 6.785 1 95.5 71 ASP A C 1
ATOM 519 O O . ASP A 1 71 ? -3.529 -7.809 6.746 1 95.5 71 ASP A O 1
ATOM 523 N N . GLN A 1 72 ? -1.54 -8.281 5.801 1 96.69 72 GLN A N 1
ATOM 524 C CA . GLN A 1 72 ? -1.854 -7.605 4.547 1 96.69 72 GLN A CA 1
ATOM 525 C C . GLN A 1 72 ? -2.996 -8.305 3.816 1 96.69 72 GLN A C 1
ATOM 527 O O . GLN A 1 72 ? -3.877 -7.648 3.258 1 96.69 72 GLN A O 1
ATOM 532 N N . GLY A 1 73 ? -2.965 -9.617 3.797 1 97.62 73 GLY A N 1
ATOM 533 C CA . GLY A 1 73 ? -3.965 -10.422 3.109 1 97.62 73 GLY A CA 1
ATOM 534 C C . GLY A 1 73 ? -5.359 -10.25 3.678 1 97.62 73 GLY A C 1
ATOM 535 O O . GLY A 1 73 ? -6.34 -10.18 2.93 1 97.62 73 GLY A O 1
ATOM 536 N N . ARG A 1 74 ? -5.465 -10.18 5.004 1 96.81 74 ARG A N 1
ATOM 537 C CA . ARG A 1 74 ? -6.758 -9.984 5.648 1 96.81 74 ARG A CA 1
ATOM 538 C C . ARG A 1 74 ? -7.406 -8.68 5.184 1 96.81 74 ARG A C 1
ATOM 540 O O . ARG A 1 74 ? -8.602 -8.648 4.902 1 96.81 74 ARG A O 1
ATOM 547 N N . LEU A 1 75 ? -6.645 -7.633 5.133 1 96.81 75 LEU A N 1
ATOM 548 C CA . LEU A 1 75 ? -7.156 -6.34 4.695 1 96.81 75 LEU A CA 1
ATOM 549 C C . LEU A 1 75 ? -7.594 -6.395 3.234 1 96.81 75 LEU A C 1
ATOM 551 O O . LEU A 1 75 ? -8.633 -5.84 2.871 1 96.81 75 LEU A O 1
ATOM 555 N N . ILE A 1 76 ? -6.844 -7.105 2.385 1 98.19 76 ILE A N 1
ATOM 556 C CA . ILE A 1 76 ? -7.152 -7.238 0.964 1 98.19 76 ILE A CA 1
ATOM 557 C C . ILE A 1 76 ? -8.445 -8.031 0.789 1 98.19 76 ILE A C 1
ATOM 559 O O . ILE A 1 76 ? -9.367 -7.586 0.105 1 98.19 76 ILE A O 1
ATOM 563 N N . THR A 1 77 ? -8.57 -9.188 1.479 1 98.31 77 THR A N 1
ATOM 564 C CA . THR A 1 77 ? -9.727 -10.062 1.281 1 98.31 77 THR A CA 1
ATOM 565 C C . THR A 1 77 ? -10.992 -9.422 1.843 1 98.31 77 THR A C 1
ATOM 567 O O . THR A 1 77 ? -12.086 -9.656 1.337 1 98.31 77 THR A O 1
ATOM 570 N N . GLN A 1 78 ? -10.883 -8.555 2.834 1 96.06 78 GLN A N 1
ATOM 571 C CA . GLN A 1 78 ? -12.023 -7.867 3.426 1 96.06 78 GLN A CA 1
ATOM 572 C C . GLN A 1 78 ? -12.508 -6.73 2.529 1 96.06 78 GLN A C 1
ATOM 574 O O . GLN A 1 78 ? -13.656 -6.289 2.641 1 96.06 78 GLN A O 1
ATOM 579 N N . SER A 1 79 ? -11.68 -6.293 1.648 1 96.25 79 SER A N 1
ATOM 580 C CA . SER A 1 79 ? -11.969 -5.082 0.883 1 96.25 79 SER A CA 1
ATOM 581 C C . SER A 1 79 ? -12.742 -5.402 -0.392 1 96.25 79 SER A C 1
ATOM 583 O O . SER A 1 79 ? -13.281 -4.504 -1.038 1 96.25 79 SER A O 1
ATOM 585 N N . VAL A 1 80 ? -12.836 -6.711 -0.782 1 97.19 80 VAL A N 1
ATOM 586 C CA . VAL A 1 80 ? -13.469 -7.078 -2.045 1 97.19 80 VAL A CA 1
ATOM 587 C C . VAL A 1 80 ? -14.375 -8.289 -1.833 1 97.19 80 VAL A C 1
ATOM 589 O O . VAL A 1 80 ? -14.258 -8.992 -0.832 1 97.19 80 VAL A O 1
ATOM 592 N N . LYS A 1 81 ? -15.234 -8.484 -2.768 1 96 81 LYS A N 1
ATOM 593 C CA . LYS A 1 81 ? -16.141 -9.641 -2.754 1 96 81 LYS A CA 1
ATOM 594 C C . LYS A 1 81 ? -15.625 -10.75 -3.662 1 96 81 LYS A C 1
ATOM 596 O O . LYS A 1 81 ? -16.016 -11.906 -3.518 1 96 81 LYS A O 1
ATOM 601 N N . ILE A 1 82 ? -14.812 -10.43 -4.633 1 98.19 82 ILE A N 1
ATOM 602 C CA . ILE A 1 82 ? -14.273 -11.438 -5.535 1 98.19 82 ILE A CA 1
ATOM 603 C C . ILE A 1 82 ? -13.25 -12.297 -4.797 1 98.19 82 ILE A C 1
ATOM 605 O O . ILE A 1 82 ? -12.609 -11.836 -3.854 1 98.19 82 ILE A O 1
ATOM 609 N N . PRO A 1 83 ? -13.133 -13.562 -5.18 1 98.69 83 PRO A N 1
ATOM 610 C CA . PRO A 1 83 ? -12.125 -14.406 -4.531 1 98.69 83 PRO A CA 1
ATOM 611 C C . PRO A 1 83 ? -10.695 -13.953 -4.82 1 98.69 83 PRO A C 1
ATOM 613 O O . PRO A 1 83 ? -10.406 -13.484 -5.918 1 98.69 83 PRO A O 1
ATOM 616 N N . VAL A 1 84 ? -9.828 -14.078 -3.82 1 98.88 84 VAL A N 1
ATOM 617 C CA . VAL A 1 84 ? -8.43 -13.688 -3.908 1 98.88 84 VAL A CA 1
ATOM 618 C C . VAL A 1 84 ? -7.539 -14.914 -3.695 1 98.88 84 VAL A C 1
ATOM 620 O O . VAL A 1 84 ? -7.727 -15.664 -2.734 1 98.88 84 VAL A O 1
ATOM 623 N N . ILE A 1 85 ? -6.621 -15.172 -4.617 1 98.88 85 ILE A N 1
ATOM 624 C CA . ILE A 1 85 ? -5.57 -16.156 -4.418 1 98.88 85 ILE A CA 1
ATOM 625 C C . ILE A 1 85 ? -4.348 -15.5 -3.785 1 98.88 85 ILE A C 1
ATOM 627 O O . ILE A 1 85 ? -3.879 -14.469 -4.262 1 98.88 85 ILE A O 1
ATOM 631 N N . GLY A 1 86 ? -3.871 -16.047 -2.73 1 98.62 86 GLY A N 1
ATOM 632 C CA . GLY A 1 86 ? -2.732 -15.453 -2.039 1 98.62 86 GLY A CA 1
ATOM 633 C C . GLY A 1 86 ? -1.412 -16.109 -2.408 1 98.62 86 GLY A C 1
ATOM 634 O O . GLY A 1 86 ? -1.369 -17.297 -2.734 1 98.62 86 GLY A O 1
ATOM 635 N N . ASP A 1 87 ? -0.365 -15.336 -2.34 1 97.31 87 ASP A N 1
ATOM 636 C CA . ASP A 1 87 ? 1 -15.828 -2.496 1 97.31 87 ASP A CA 1
ATOM 637 C C . ASP A 1 87 ? 1.526 -16.406 -1.187 1 97.31 87 ASP A C 1
ATOM 639 O O . ASP A 1 87 ? 1.854 -15.672 -0.259 1 97.31 87 ASP A O 1
ATOM 643 N N . GLY A 1 88 ? 1.673 -17.703 -1.159 1 96.88 88 GLY A N 1
ATOM 644 C CA . GLY A 1 88 ? 2.125 -18.359 0.049 1 96.88 88 GLY A CA 1
ATOM 645 C C . GLY A 1 88 ? 3.613 -18.656 0.047 1 96.88 88 GLY A C 1
ATOM 646 O O . GLY A 1 88 ? 4.113 -19.375 0.926 1 96.88 88 GLY A O 1
ATOM 647 N N . ASP A 1 89 ? 4.285 -18.141 -0.974 1 94.94 89 ASP A N 1
ATOM 648 C CA . ASP A 1 89 ? 5.723 -18.359 -1.112 1 94.94 89 ASP A CA 1
ATOM 649 C C . ASP A 1 89 ? 6.062 -19.844 -1.004 1 94.94 89 ASP A C 1
ATOM 651 O O . ASP A 1 89 ? 5.477 -20.672 -1.698 1 94.94 89 ASP A O 1
ATOM 655 N N . ASN A 1 90 ? 7.09 -20.156 -0.236 1 93.81 90 ASN A N 1
ATOM 656 C CA . ASN A 1 90 ? 7.5 -21.547 -0.148 1 93.81 90 ASN A CA 1
ATOM 657 C C . ASN A 1 90 ? 6.855 -22.25 1.044 1 93.81 90 ASN A C 1
ATOM 659 O O . ASN A 1 90 ? 7.316 -23.312 1.471 1 93.81 90 ASN A O 1
ATOM 663 N N . GLY A 1 91 ? 5.812 -21.625 1.627 1 95.19 91 GLY A N 1
ATOM 664 C CA . GLY A 1 91 ? 5.113 -22.219 2.758 1 95.19 91 GLY A CA 1
ATOM 665 C C . GLY A 1 91 ? 5.785 -21.938 4.086 1 95.19 91 GLY A C 1
ATOM 666 O O . GLY A 1 91 ? 5.375 -22.469 5.121 1 95.19 91 GLY A O 1
ATOM 667 N N . TYR A 1 92 ? 6.883 -21.203 4.133 1 93.75 92 TYR A N 1
ATOM 668 C CA . TYR A 1 92 ? 7.551 -20.609 5.285 1 93.75 92 TYR A CA 1
ATOM 669 C C . TYR A 1 92 ? 8.117 -21.688 6.203 1 93.75 92 TYR A C 1
ATOM 671 O O . TYR A 1 92 ? 8.062 -21.562 7.43 1 93.75 92 TYR A O 1
ATOM 679 N N . GLY A 1 93 ? 8.5 -22.812 5.695 1 91.88 93 GLY A N 1
ATOM 680 C CA . GLY A 1 93 ? 9.141 -23.859 6.484 1 91.88 93 GLY A CA 1
ATOM 681 C C . GLY A 1 93 ? 8.844 -25.25 5.977 1 91.88 93 GLY A C 1
ATOM 682 O O . GLY A 1 93 ? 8.836 -25.5 4.77 1 91.88 93 GLY A O 1
ATOM 683 N N . ASN A 1 94 ? 8.703 -26.188 6.918 1 91.19 94 ASN A N 1
ATOM 684 C CA . ASN A 1 94 ? 8.445 -27.578 6.566 1 91.19 94 ASN A CA 1
ATOM 685 C C . ASN A 1 94 ? 6.953 -27.875 6.473 1 91.19 94 ASN A C 1
ATOM 687 O O . ASN A 1 94 ? 6.141 -26.938 6.398 1 91.19 94 ASN A O 1
ATOM 691 N N . ALA A 1 95 ? 6.637 -29.125 6.395 1 93.12 95 ALA A N 1
ATOM 692 C CA . ALA A 1 95 ? 5.254 -29.531 6.191 1 93.12 95 ALA A CA 1
ATOM 693 C C . ALA A 1 95 ? 4.348 -28.984 7.289 1 93.12 95 ALA A C 1
ATOM 695 O O . ALA A 1 95 ? 3.197 -28.625 7.031 1 93.12 95 ALA A O 1
ATOM 696 N N . MET A 1 96 ? 4.82 -28.938 8.516 1 93.44 96 MET A N 1
ATOM 697 C CA . MET A 1 96 ? 4.027 -28.391 9.617 1 93.44 96 MET A CA 1
ATOM 698 C C . MET A 1 96 ? 3.777 -26.906 9.422 1 93.44 96 MET A C 1
ATOM 700 O O . MET A 1 96 ? 2.686 -26.406 9.703 1 93.44 96 MET A O 1
ATOM 704 N N . ASN A 1 97 ? 4.746 -26.203 8.945 1 95.44 97 ASN A N 1
ATOM 705 C CA . ASN A 1 97 ? 4.586 -24.797 8.633 1 95.44 97 ASN A CA 1
ATOM 706 C C . ASN A 1 97 ? 3.57 -24.578 7.52 1 95.44 97 ASN A C 1
ATOM 708 O O . ASN A 1 97 ? 2.775 -23.641 7.566 1 95.44 97 ASN A O 1
ATOM 712 N N . VAL A 1 98 ? 3.658 -25.438 6.559 1 97.06 98 VAL A N 1
ATOM 713 C CA . VAL A 1 98 ? 2.717 -25.344 5.449 1 97.06 98 VAL A CA 1
ATOM 714 C C . VAL A 1 98 ? 1.289 -25.484 5.965 1 97.06 98 VAL A C 1
ATOM 716 O O . VAL A 1 98 ? 0.394 -24.75 5.562 1 97.06 98 VAL A O 1
ATOM 719 N N . LYS A 1 99 ? 1.046 -26.422 6.824 1 97 99 LYS A N 1
ATOM 720 C CA . LYS A 1 99 ? -0.284 -26.594 7.402 1 97 99 LYS A CA 1
ATOM 721 C C . LYS A 1 99 ? -0.744 -25.312 8.109 1 97 99 LYS A C 1
ATOM 723 O O . LYS A 1 99 ? -1.88 -24.875 7.922 1 97 99 LYS A O 1
ATOM 728 N N . ARG A 1 100 ? 0.138 -24.781 8.914 1 96.88 100 ARG A N 1
ATOM 729 C CA . ARG A 1 100 ? -0.172 -23.516 9.586 1 96.88 100 ARG A CA 1
ATOM 730 C C . ARG A 1 100 ? -0.481 -22.422 8.57 1 96.88 100 ARG A C 1
ATOM 732 O O . ARG A 1 100 ? -1.427 -21.656 8.75 1 96.88 100 ARG A O 1
ATOM 739 N N . THR A 1 101 ? 0.333 -22.359 7.535 1 98.06 101 THR A N 1
ATOM 740 C CA . THR A 1 101 ? 0.187 -21.328 6.504 1 98.06 101 THR A CA 1
ATOM 741 C C . THR A 1 101 ? -1.169 -21.453 5.816 1 98.06 101 THR A C 1
ATOM 743 O O . THR A 1 101 ? -1.904 -20.469 5.711 1 98.06 101 THR A O 1
ATOM 746 N N . VAL A 1 102 ? -1.522 -22.641 5.383 1 98.44 102 VAL A N 1
ATOM 747 C CA . VAL A 1 102 ? -2.787 -22.859 4.688 1 98.44 102 VAL A CA 1
ATOM 748 C C . VAL A 1 102 ? -3.949 -22.469 5.598 1 98.44 102 VAL A C 1
ATOM 750 O O . VAL A 1 102 ? -4.867 -21.766 5.18 1 98.44 102 VAL A O 1
ATOM 753 N N . LYS A 1 103 ? -3.941 -22.875 6.84 1 97.81 103 LYS A N 1
ATOM 754 C CA . LYS A 1 103 ? -5 -22.531 7.789 1 97.81 103 LYS A CA 1
ATOM 755 C C . LYS A 1 103 ? -5.082 -21.031 8 1 97.81 103 LYS A C 1
ATOM 757 O O . LYS A 1 103 ? -6.176 -20.469 8.086 1 97.81 103 LYS A O 1
ATOM 762 N N . GLY A 1 104 ? -3.916 -20.453 8.125 1 98.19 104 GLY A N 1
ATOM 763 C CA . GLY A 1 104 ? -3.887 -19 8.25 1 98.19 104 GLY A CA 1
ATOM 764 C C . GLY A 1 104 ? -4.48 -18.281 7.051 1 98.19 104 GLY A C 1
ATOM 765 O O . GLY A 1 104 ? -5.195 -17.281 7.203 1 98.19 104 GLY A O 1
ATOM 766 N N . PHE A 1 105 ? -4.164 -18.75 5.836 1 98.62 105 PHE A N 1
ATOM 767 C CA . PHE A 1 105 ? -4.707 -18.156 4.621 1 98.62 105 PHE A CA 1
ATOM 768 C C . PHE A 1 105 ? -6.219 -18.328 4.562 1 98.62 105 PHE A C 1
ATOM 770 O O . PHE A 1 105 ? -6.941 -17.406 4.156 1 98.62 105 PHE A O 1
ATOM 777 N N . ILE A 1 106 ? -6.734 -19.484 4.977 1 98 106 ILE A N 1
ATOM 778 C CA . ILE A 1 106 ? -8.172 -19.719 5.062 1 98 106 ILE A CA 1
ATOM 779 C C . ILE A 1 106 ? -8.805 -18.719 6.016 1 98 106 ILE A C 1
ATOM 781 O O . ILE A 1 106 ? -9.789 -18.047 5.66 1 98 106 ILE A O 1
ATOM 785 N N . ASP A 1 107 ? -8.219 -18.547 7.18 1 96.94 107 ASP A N 1
ATOM 786 C CA . ASP A 1 107 ? -8.742 -17.656 8.203 1 96.94 107 ASP A CA 1
ATOM 787 C C . ASP A 1 107 ? -8.719 -16.203 7.719 1 96.94 107 ASP A C 1
ATOM 789 O O . ASP A 1 107 ? -9.57 -15.398 8.102 1 96.94 107 ASP A O 1
ATOM 793 N N . ALA A 1 108 ? -7.73 -15.875 6.883 1 97.75 108 ALA A N 1
ATOM 794 C CA . ALA A 1 108 ? -7.574 -14.516 6.379 1 97.75 108 ALA A CA 1
ATOM 795 C C . ALA A 1 108 ? -8.562 -14.227 5.25 1 97.75 108 ALA A C 1
ATOM 797 O O . ALA A 1 108 ? -8.68 -13.086 4.797 1 97.75 108 ALA A O 1
ATOM 798 N N . GLY A 1 109 ? -9.242 -15.266 4.727 1 97.81 109 GLY A N 1
ATOM 799 C CA . GLY A 1 109 ? -10.305 -15.07 3.752 1 97.81 109 GLY A CA 1
ATOM 800 C C . GLY A 1 109 ? -9.883 -15.375 2.33 1 97.81 109 GLY A C 1
ATOM 801 O O . GLY A 1 109 ? -10.641 -15.148 1.386 1 97.81 109 GLY A O 1
ATOM 802 N N . PHE A 1 110 ? -8.672 -15.914 2.148 1 98.69 110 PHE A N 1
ATOM 803 C CA . PHE A 1 110 ? -8.203 -16.234 0.808 1 98.69 110 PHE A CA 1
ATOM 804 C C . PHE A 1 110 ? -8.992 -17.406 0.224 1 98.69 110 PHE A C 1
ATOM 806 O O . PHE A 1 110 ? -9.359 -18.328 0.944 1 98.69 110 PHE A O 1
ATOM 813 N N . ALA A 1 111 ? -9.234 -17.312 -1.061 1 98.75 111 ALA A N 1
ATOM 814 C CA . ALA A 1 111 ? -9.938 -18.375 -1.787 1 98.75 111 ALA A CA 1
ATOM 815 C C . ALA A 1 111 ? -8.961 -19.438 -2.287 1 98.75 111 ALA A C 1
ATOM 817 O O . ALA A 1 111 ? -9.359 -20.547 -2.609 1 98.75 111 ALA A O 1
ATOM 818 N N . GLY A 1 112 ? -7.762 -19.094 -2.404 1 98.81 112 GLY A N 1
ATOM 819 C CA . GLY A 1 112 ? -6.688 -19.969 -2.861 1 98.81 112 GLY A CA 1
ATOM 820 C C . GLY A 1 112 ? -5.32 -19.547 -2.359 1 98.81 112 GLY A C 1
ATOM 821 O O . GLY A 1 112 ? -5.164 -18.438 -1.827 1 98.81 112 GLY A O 1
ATOM 822 N N . ILE A 1 113 ? -4.359 -20.422 -2.557 1 98.88 113 ILE A N 1
ATOM 823 C CA . ILE A 1 113 ? -2.992 -20.172 -2.117 1 98.88 113 ILE A CA 1
ATOM 824 C C . ILE A 1 113 ? -2.008 -20.75 -3.127 1 98.88 113 ILE A C 1
ATOM 826 O O . ILE A 1 113 ? -2.182 -21.891 -3.586 1 98.88 113 ILE A O 1
ATOM 830 N N . ILE A 1 114 ? -1.044 -19.969 -3.502 1 98.69 114 ILE A N 1
ATOM 831 C CA . ILE A 1 114 ? 0.063 -20.453 -4.316 1 98.69 114 ILE A CA 1
ATOM 832 C C . ILE A 1 114 ? 1.207 -20.906 -3.414 1 98.69 114 ILE A C 1
ATOM 834 O O . ILE A 1 114 ? 1.633 -20.172 -2.521 1 98.69 114 ILE A O 1
ATOM 838 N N . LEU A 1 115 ? 1.689 -22.094 -3.607 1 98.19 115 LEU A N 1
ATOM 839 C CA . LEU A 1 115 ? 2.84 -22.641 -2.891 1 98.19 115 LEU A CA 1
ATOM 840 C C . LEU A 1 115 ? 3.955 -23.016 -3.861 1 98.19 115 LEU A C 1
ATOM 842 O O . LEU A 1 115 ? 3.73 -23.781 -4.805 1 98.19 115 LEU A O 1
ATOM 846 N N . GLU A 1 116 ? 5.09 -22.438 -3.643 1 96.62 116 GLU A N 1
ATOM 847 C CA . GLU A 1 116 ? 6.215 -22.734 -4.531 1 96.62 116 GLU A CA 1
ATOM 848 C C . GLU A 1 116 ? 7.203 -23.688 -3.873 1 96.62 116 GLU A C 1
ATOM 850 O O . GLU A 1 116 ? 7.062 -24.016 -2.693 1 96.62 116 GLU A O 1
ATOM 855 N N . ASP A 1 117 ? 8.211 -24.188 -4.633 1 96.38 117 ASP A N 1
ATOM 856 C CA . ASP A 1 117 ? 9.086 -25.25 -4.121 1 96.38 117 ASP A CA 1
ATOM 857 C C . ASP A 1 117 ? 10.531 -24.766 -4.047 1 96.38 117 ASP A C 1
ATOM 859 O O . ASP A 1 117 ? 11.461 -25.562 -4.172 1 96.38 117 ASP A O 1
ATOM 863 N N . GLN A 1 118 ? 10.703 -23.484 -3.924 1 92.94 118 GLN A N 1
ATOM 864 C CA . GLN A 1 118 ? 12.055 -22.938 -3.785 1 92.94 118 GLN A CA 1
ATOM 865 C C . GLN A 1 118 ? 12.617 -23.219 -2.396 1 92.94 118 GLN A C 1
ATOM 867 O O . GLN A 1 118 ? 11.867 -23.328 -1.424 1 92.94 118 GLN A O 1
ATOM 872 N N . VAL A 1 119 ? 13.953 -23.344 -2.332 1 88.31 119 VAL A N 1
ATOM 873 C CA . VAL A 1 119 ? 14.648 -23.469 -1.057 1 88.31 119 VAL A CA 1
ATOM 874 C C . VAL A 1 119 ? 14.625 -22.141 -0.316 1 88.31 119 VAL A C 1
ATOM 876 O O . VAL A 1 119 ? 14.758 -21.078 -0.929 1 88.31 119 VAL A O 1
ATOM 879 N N . ALA A 1 120 ? 14.422 -22.172 0.922 1 75.12 120 ALA A N 1
ATOM 880 C CA . ALA A 1 120 ? 14.492 -20.969 1.751 1 75.12 120 ALA A CA 1
ATOM 881 C C . ALA A 1 120 ? 15.938 -20.656 2.135 1 75.12 120 ALA A C 1
ATOM 883 O O . ALA A 1 120 ? 16.703 -21.547 2.471 1 75.12 120 ALA A O 1
ATOM 884 N N . PRO A 1 121 ? 16.422 -19.422 2.129 1 70.19 121 PRO A N 1
ATOM 885 C CA . PRO A 1 121 ? 15.711 -18.219 1.651 1 70.19 121 PRO A CA 1
ATOM 886 C C . PRO A 1 121 ? 15.609 -18.172 0.129 1 70.19 121 PRO A C 1
ATOM 888 O O . PRO A 1 121 ? 16.484 -18.703 -0.572 1 70.19 121 PRO A O 1
ATOM 891 N N . LYS A 1 122 ? 14.484 -17.719 -0.302 1 64.75 122 LYS A N 1
ATOM 892 C CA . LYS A 1 122 ? 14.148 -17.672 -1.723 1 64.75 122 LYS A CA 1
ATOM 893 C C . LYS A 1 122 ? 15.195 -16.891 -2.51 1 64.75 122 LYS A C 1
ATOM 895 O O . LYS A 1 122 ? 15.781 -15.93 -1.994 1 64.75 122 LYS A O 1
ATOM 900 N N . ALA A 1 123 ? 15.648 -17.531 -3.471 1 56.34 123 ALA A N 1
ATOM 901 C CA . ALA A 1 123 ? 16.547 -16.812 -4.359 1 56.34 123 ALA A CA 1
ATOM 902 C C . ALA A 1 123 ? 15.773 -15.828 -5.234 1 56.34 123 ALA A C 1
ATOM 904 O O . ALA A 1 123 ? 14.633 -16.094 -5.617 1 56.34 123 ALA A O 1
ATOM 905 N N . CYS A 1 124 ? 15.836 -14.531 -5.027 1 48.78 124 CYS A N 1
ATOM 906 C CA . CYS A 1 124 ? 15.25 -13.688 -6.062 1 48.78 124 CYS A CA 1
ATOM 907 C C . CYS A 1 124 ? 16.016 -13.812 -7.371 1 48.78 124 CYS A C 1
ATOM 909 O O . CYS A 1 124 ? 17.141 -14.344 -7.391 1 48.78 124 CYS A O 1
ATOM 911 N N . GLY A 1 125 ? 15.609 -13.312 -8.43 1 40.59 125 GLY A N 1
ATOM 912 C CA . GLY A 1 125 ? 15.984 -13.352 -9.836 1 40.59 125 GLY A CA 1
ATOM 913 C C . GLY A 1 125 ? 17.484 -13.438 -10.047 1 40.59 125 GLY A C 1
ATOM 914 O O . GLY A 1 125 ? 17.953 -14.18 -10.906 1 40.59 125 GLY A O 1
ATOM 915 N N . HIS A 1 126 ? 18.234 -12.484 -9.367 1 39.12 126 HIS A N 1
ATOM 916 C CA . HIS A 1 126 ? 19.625 -12.398 -9.812 1 39.12 126 HIS A CA 1
ATOM 917 C C . HIS A 1 126 ? 20.5 -13.422 -9.102 1 39.12 126 HIS A C 1
ATOM 919 O O . HIS A 1 126 ? 21.688 -13.539 -9.391 1 39.12 126 HIS A O 1
ATOM 925 N N . THR A 1 127 ? 20.359 -13.695 -7.91 1 44.78 127 THR A N 1
ATOM 926 C CA . THR A 1 127 ? 21.328 -14.711 -7.496 1 44.78 127 THR A CA 1
ATOM 927 C C . THR A 1 127 ? 21.141 -15.984 -8.32 1 44.78 127 THR A C 1
ATOM 929 O O . THR A 1 127 ? 20.016 -16.406 -8.594 1 44.78 127 THR A O 1
ATOM 932 N N . ARG A 1 128 ? 22.188 -16.188 -9.07 1 50.09 128 ARG A N 1
ATOM 933 C CA . ARG A 1 128 ? 22.375 -17.281 -10.031 1 50.09 128 ARG A CA 1
ATOM 934 C C . ARG A 1 128 ? 21.875 -18.594 -9.461 1 50.09 128 ARG A C 1
ATOM 936 O O . ARG A 1 128 ? 22.328 -19.047 -8.406 1 50.09 128 ARG A O 1
ATOM 943 N N . GLY A 1 129 ? 20.656 -18.906 -9.656 1 58.78 129 GLY A N 1
ATOM 944 C CA . GLY A 1 129 ? 20 -20.188 -9.867 1 58.78 129 GLY A CA 1
ATOM 945 C C . GLY A 1 129 ? 18.953 -20.5 -8.82 1 58.78 129 GLY A C 1
ATOM 946 O O . GLY A 1 129 ? 19.25 -20.516 -7.625 1 58.78 129 GLY A O 1
ATOM 947 N N . ARG A 1 130 ? 17.656 -20.203 -9.023 1 73 130 ARG A N 1
ATOM 948 C CA . ARG A 1 130 ? 16.547 -20.75 -8.242 1 73 130 ARG A CA 1
ATOM 949 C C . ARG A 1 130 ? 16.797 -22.203 -7.855 1 73 130 ARG A C 1
ATOM 951 O O . ARG A 1 130 ? 17.094 -23.031 -8.711 1 73 130 ARG A O 1
ATOM 958 N N . LYS A 1 131 ? 17.078 -22.297 -6.492 1 87.31 131 LYS A N 1
ATOM 959 C CA . LYS A 1 131 ? 17.172 -23.672 -6.031 1 87.31 131 LYS A CA 1
ATOM 960 C C . LYS A 1 131 ? 15.836 -24.188 -5.516 1 87.31 131 LYS A C 1
ATOM 962 O O . LYS A 1 131 ? 15.086 -23.453 -4.883 1 87.31 131 LYS A O 1
ATOM 967 N N . VAL A 1 132 ? 15.555 -25.391 -5.895 1 95.12 132 VAL A N 1
ATOM 968 C CA . VAL A 1 132 ? 14.305 -26 -5.449 1 95.12 132 VAL A CA 1
ATOM 969 C C . VAL A 1 132 ? 14.609 -27.141 -4.469 1 95.12 132 VAL A C 1
ATOM 971 O O . VAL A 1 132 ? 15.672 -27.75 -4.535 1 95.12 132 VAL A O 1
ATOM 974 N N . VAL A 1 133 ? 13.75 -27.391 -3.578 1 95.19 133 VAL A N 1
ATOM 975 C CA . VAL A 1 133 ? 13.875 -28.484 -2.619 1 95.19 133 VAL A CA 1
ATOM 976 C C . VAL A 1 133 ? 13.789 -29.828 -3.346 1 95.19 133 VAL A C 1
ATOM 978 O O . VAL A 1 133 ? 13.484 -29.875 -4.539 1 95.19 133 VAL A O 1
ATOM 981 N N . SER A 1 134 ? 14.078 -30.891 -2.648 1 96.56 134 SER A N 1
ATOM 982 C CA . SER A 1 134 ? 14.008 -32.219 -3.254 1 96.56 134 SER A CA 1
ATOM 983 C C . SER A 1 134 ? 12.594 -32.531 -3.732 1 96.56 134 SER A C 1
ATOM 985 O O . SER A 1 134 ? 11.625 -31.922 -3.26 1 96.56 134 SER A O 1
ATOM 987 N N . ARG A 1 135 ? 12.484 -33.469 -4.691 1 97.75 135 ARG A N 1
ATOM 988 C CA . ARG A 1 135 ? 11.195 -33.938 -5.176 1 97.75 135 ARG A CA 1
ATOM 989 C C . ARG A 1 135 ? 10.305 -34.375 -4.02 1 97.75 135 ARG A C 1
ATOM 991 O O . ARG A 1 135 ? 9.133 -34 -3.943 1 97.75 135 ARG A O 1
ATOM 998 N N . GLU A 1 136 ? 10.867 -35.125 -3.17 1 97.38 136 GLU A N 1
ATOM 999 C CA . GLU A 1 136 ? 10.125 -35.688 -2.049 1 97.38 136 GLU A CA 1
ATOM 1000 C C . GLU A 1 136 ? 9.57 -34.594 -1.147 1 97.38 136 GLU A C 1
ATOM 1002 O O . GLU A 1 136 ? 8.391 -34.594 -0.776 1 97.38 136 GLU A O 1
ATOM 1007 N N . GLU A 1 137 ? 10.383 -33.656 -0.784 1 96.56 137 GLU A N 1
ATOM 1008 C CA . GLU A 1 137 ? 9.953 -32.531 0.072 1 96.56 137 GLU A CA 1
ATOM 1009 C C . GLU A 1 137 ? 8.867 -31.719 -0.604 1 96.56 137 GLU A C 1
ATOM 1011 O O . GLU A 1 137 ? 7.887 -31.328 0.035 1 96.56 137 GLU A O 1
ATOM 1016 N N . ALA A 1 138 ? 9.07 -31.453 -1.83 1 97.69 138 ALA A N 1
ATOM 1017 C CA . ALA A 1 138 ? 8.117 -30.641 -2.578 1 97.69 138 ALA A CA 1
ATOM 1018 C C . ALA A 1 138 ? 6.738 -31.297 -2.6 1 97.69 138 ALA A C 1
ATOM 1020 O O . ALA A 1 138 ? 5.727 -30.641 -2.326 1 97.69 138 ALA A O 1
ATOM 1021 N N . VAL A 1 139 ? 6.715 -32.562 -2.918 1 98.38 139 VAL A N 1
ATOM 1022 C CA . VAL A 1 139 ? 5.457 -33.312 -2.994 1 98.38 139 VAL A CA 1
ATOM 1023 C C . VAL A 1 139 ? 4.82 -33.375 -1.608 1 98.38 139 VAL A C 1
ATOM 1025 O O . VAL A 1 139 ? 3.604 -33.219 -1.471 1 98.38 139 VAL A O 1
ATOM 1028 N N . MET A 1 140 ? 5.613 -33.594 -0.596 1 97.56 140 MET A N 1
ATOM 1029 C CA . MET A 1 140 ? 5.113 -33.688 0.771 1 97.56 140 MET A CA 1
ATOM 1030 C C . MET A 1 140 ? 4.473 -32.375 1.211 1 97.56 140 MET A C 1
ATOM 1032 O O . MET A 1 140 ? 3.492 -32.375 1.956 1 97.56 140 MET A O 1
ATOM 1036 N N . LYS A 1 141 ? 5.023 -31.266 0.825 1 97.75 141 LYS A N 1
ATOM 1037 C CA . LYS A 1 141 ? 4.449 -29.969 1.163 1 97.75 141 LYS A CA 1
ATOM 1038 C C . LYS A 1 141 ? 3.062 -29.797 0.547 1 97.75 141 LYS A C 1
ATOM 1040 O O . LYS A 1 141 ? 2.158 -29.25 1.18 1 97.75 141 LYS A O 1
ATOM 1045 N N . ILE A 1 142 ? 2.852 -30.281 -0.685 1 98.69 142 ILE A N 1
ATOM 1046 C CA . ILE A 1 142 ? 1.544 -30.203 -1.329 1 98.69 142 ILE A CA 1
ATOM 1047 C C . ILE A 1 142 ? 0.557 -31.109 -0.595 1 98.69 142 ILE A C 1
ATOM 1049 O O . ILE A 1 142 ? -0.584 -30.719 -0.341 1 98.69 142 ILE A O 1
ATOM 1053 N N . LYS A 1 143 ? 1.021 -32.281 -0.233 1 98.62 143 LYS A N 1
ATOM 1054 C CA . LYS A 1 143 ? 0.162 -33.156 0.537 1 98.62 143 LYS A CA 1
ATOM 1055 C C . LYS A 1 143 ? -0.249 -32.531 1.861 1 98.62 143 LYS A C 1
ATOM 1057 O O . LYS A 1 143 ? -1.404 -32.656 2.277 1 98.62 143 LYS A O 1
ATOM 1062 N N . ALA A 1 144 ? 0.712 -31.922 2.535 1 98.38 144 ALA A N 1
ATOM 1063 C CA . ALA A 1 144 ? 0.421 -31.234 3.789 1 98.38 144 ALA A CA 1
ATOM 1064 C C . ALA A 1 144 ? -0.623 -30.141 3.58 1 98.38 144 ALA A C 1
ATOM 1066 O O . ALA A 1 144 ? -1.501 -29.938 4.426 1 98.38 144 ALA A O 1
ATOM 1067 N N . ALA A 1 145 ? -0.517 -29.422 2.512 1 98.75 145 ALA A N 1
ATOM 1068 C CA . ALA A 1 145 ? -1.486 -28.375 2.186 1 98.75 145 ALA A CA 1
ATOM 1069 C C . ALA A 1 145 ? -2.883 -28.969 2 1 98.75 145 ALA A C 1
ATOM 1071 O O . ALA A 1 145 ? -3.865 -28.422 2.504 1 98.75 145 ALA A O 1
ATOM 1072 N N . VAL A 1 146 ? -2.982 -30.047 1.28 1 98.56 146 VAL A N 1
ATOM 1073 C CA . VAL A 1 146 ? -4.246 -30.734 1.027 1 98.56 146 VAL A CA 1
ATOM 1074 C C . VAL A 1 146 ? -4.848 -31.219 2.346 1 98.56 146 VAL A C 1
ATOM 1076 O O . VAL A 1 146 ? -6.047 -31.062 2.582 1 98.56 146 VAL A O 1
ATOM 1079 N N . ASP A 1 147 ? -3.988 -31.781 3.174 1 97.88 147 ASP A N 1
ATOM 1080 C CA . ASP A 1 147 ? -4.445 -32.219 4.484 1 97.88 147 ASP A CA 1
ATOM 1081 C C . ASP A 1 147 ? -5.008 -31.062 5.301 1 97.88 147 ASP A C 1
ATOM 1083 O O . ASP A 1 147 ? -6.059 -31.188 5.93 1 97.88 147 ASP A O 1
ATOM 1087 N N . ALA A 1 148 ? -4.262 -29.953 5.312 1 97.88 148 ALA A N 1
ATOM 1088 C CA . ALA A 1 148 ? -4.695 -28.781 6.066 1 97.88 148 ALA A CA 1
ATOM 1089 C C . ALA A 1 148 ? -6.059 -28.297 5.582 1 97.88 148 ALA A C 1
ATOM 1091 O O . ALA A 1 148 ? -6.906 -27.906 6.391 1 97.88 148 ALA A O 1
ATOM 1092 N N . ARG A 1 149 ? -6.266 -28.297 4.27 1 97.62 149 ARG A N 1
ATOM 1093 C CA . ARG A 1 149 ? -7.562 -27.938 3.707 1 97.62 149 ARG A CA 1
ATOM 1094 C C . ARG A 1 149 ? -8.664 -28.859 4.238 1 97.62 149 ARG A C 1
ATOM 1096 O O . ARG A 1 149 ? -9.703 -28.375 4.699 1 97.62 149 ARG A O 1
ATOM 1103 N N . THR A 1 150 ? -8.414 -30.094 4.168 1 96.5 150 THR A N 1
ATOM 1104 C CA . THR A 1 150 ? -9.383 -31.078 4.625 1 96.5 150 THR A CA 1
ATOM 1105 C C . THR A 1 150 ? -9.68 -30.906 6.113 1 96.5 150 THR A C 1
ATOM 1107 O O . THR A 1 150 ? -10.844 -30.891 6.523 1 96.5 150 THR A O 1
ATOM 1110 N N . GLU A 1 151 ? -8.648 -30.75 6.879 1 96.19 151 GLU A N 1
ATOM 1111 C CA . GLU A 1 151 ? -8.773 -30.594 8.328 1 96.19 151 GLU A CA 1
ATOM 1112 C C . GLU A 1 151 ? -9.57 -29.344 8.688 1 96.19 151 GLU A C 1
ATOM 1114 O O . GLU A 1 151 ? -10.227 -29.297 9.734 1 96.19 151 GLU A O 1
ATOM 1119 N N . SER A 1 152 ? -9.516 -28.344 7.84 1 95.88 152 SER A N 1
ATOM 1120 C CA . SER A 1 152 ? -10.156 -27.062 8.117 1 95.88 152 SER A CA 1
ATOM 1121 C C . SER A 1 152 ? -11.594 -27.047 7.598 1 95.88 152 SER A C 1
ATOM 1123 O O . SER A 1 152 ? -12.344 -26.109 7.863 1 95.88 152 SER A O 1
ATOM 1125 N N . GLY A 1 153 ? -12 -28.047 6.828 1 93.75 153 GLY A N 1
ATOM 1126 C CA . GLY A 1 153 ? -13.32 -28.047 6.211 1 93.75 153 GLY A CA 1
ATOM 1127 C C . GLY A 1 153 ? -13.492 -26.953 5.168 1 93.75 153 GLY A C 1
ATOM 1128 O O . GLY A 1 153 ? -14.602 -26.469 4.957 1 93.75 153 GLY A O 1
ATOM 1129 N N . SER A 1 154 ? -12.422 -26.484 4.648 1 92.75 154 SER A N 1
ATOM 1130 C CA . SER A 1 154 ? -12.414 -25.453 3.627 1 92.75 154 SER A CA 1
ATOM 1131 C C . SER A 1 154 ? -12.188 -26.031 2.238 1 92.75 154 SER A C 1
ATOM 1133 O O . SER A 1 154 ? -11.727 -27.172 2.107 1 92.75 154 SER A O 1
ATOM 1135 N N . ASP A 1 155 ? -12.602 -25.328 1.252 1 95.56 155 ASP A N 1
ATOM 1136 C CA . ASP A 1 155 ? -12.375 -25.75 -0.129 1 95.56 155 ASP A CA 1
ATOM 1137 C C . ASP A 1 155 ? -11.344 -24.859 -0.809 1 95.56 155 ASP A C 1
ATOM 1139 O O . ASP A 1 155 ? -11.391 -24.656 -2.025 1 95.56 155 ASP A O 1
ATOM 1143 N N . ILE A 1 156 ? -10.469 -24.281 0.025 1 98.44 156 ILE A N 1
ATOM 1144 C CA . ILE A 1 156 ? -9.445 -23.406 -0.52 1 98.44 156 ILE A CA 1
ATOM 1145 C C . ILE A 1 156 ? -8.734 -24.094 -1.685 1 98.44 156 ILE A C 1
ATOM 1147 O O . ILE A 1 156 ? -8.469 -25.297 -1.634 1 98.44 156 ILE A O 1
ATOM 1151 N N . VAL A 1 157 ? -8.492 -23.344 -2.721 1 98.81 157 VAL A N 1
ATOM 1152 C CA . VAL A 1 157 ? -7.832 -23.875 -3.916 1 98.81 157 VAL A CA 1
ATOM 1153 C C . VAL A 1 157 ? -6.316 -23.859 -3.713 1 98.81 157 VAL A C 1
ATOM 1155 O O . VAL A 1 157 ? -5.73 -22.828 -3.404 1 98.81 157 VAL A O 1
ATOM 1158 N N . ILE A 1 158 ? -5.68 -25.016 -3.875 1 98.88 158 ILE A N 1
ATOM 1159 C CA . ILE A 1 158 ? -4.23 -25.141 -3.756 1 98.88 158 ILE A CA 1
ATOM 1160 C C . ILE A 1 158 ? -3.59 -25.062 -5.141 1 98.88 158 ILE A C 1
ATOM 1162 O O . ILE A 1 158 ? -3.797 -25.938 -5.98 1 98.88 158 ILE A O 1
ATOM 1166 N N . VAL A 1 159 ? -2.865 -23.969 -5.367 1 98.88 159 VAL A N 1
ATOM 1167 C CA . VAL A 1 159 ? -2.082 -23.781 -6.586 1 98.88 159 VAL A CA 1
ATOM 1168 C C . VAL A 1 159 ? -0.629 -24.172 -6.332 1 98.88 159 VAL A C 1
ATOM 1170 O O . VAL A 1 159 ? 0.077 -23.5 -5.57 1 98.88 159 VAL A O 1
ATOM 1173 N N . ALA A 1 160 ? -0.17 -25.219 -6.938 1 98.81 160 ALA A N 1
ATOM 1174 C CA . ALA A 1 160 ? 1.19 -25.703 -6.734 1 98.81 160 ALA A CA 1
ATOM 1175 C C . ALA A 1 160 ? 2.123 -25.203 -7.836 1 98.81 160 ALA A C 1
ATOM 1177 O O . ALA A 1 160 ? 1.937 -25.531 -9.008 1 98.81 160 ALA A O 1
ATOM 1178 N N . ARG A 1 161 ? 3.096 -24.438 -7.469 1 98.31 161 ARG A N 1
ATOM 1179 C CA . ARG A 1 161 ? 4.043 -23.828 -8.383 1 98.31 161 ARG A CA 1
ATOM 1180 C C . ARG A 1 161 ? 5.402 -24.5 -8.32 1 98.31 161 ARG A C 1
ATOM 1182 O O . ARG A 1 161 ? 5.902 -24.797 -7.23 1 98.31 161 ARG A O 1
ATOM 1189 N N . SER A 1 162 ? 5.992 -24.797 -9.43 1 98 162 SER A N 1
ATOM 1190 C CA . SER A 1 162 ? 7.379 -25.25 -9.469 1 98 162 SER A CA 1
ATOM 1191 C C . SER A 1 162 ? 8.281 -24.203 -10.125 1 98 162 SER A C 1
ATOM 1193 O O . SER A 1 162 ? 7.949 -23.672 -11.188 1 98 162 SER A O 1
ATOM 1195 N N . ASP A 1 163 ? 9.359 -23.953 -9.516 1 95.69 163 ASP A N 1
ATOM 1196 C CA . ASP A 1 163 ? 10.398 -23.078 -10.047 1 95.69 163 ASP A CA 1
ATOM 1197 C C . ASP A 1 163 ? 11.555 -23.891 -10.641 1 95.69 163 ASP A C 1
ATOM 1199 O O . ASP A 1 163 ? 12.633 -23.359 -10.883 1 95.69 163 ASP A O 1
ATOM 1203 N N . ALA A 1 164 ? 11.344 -25.172 -10.891 1 96.06 164 ALA A N 1
ATOM 1204 C CA . ALA A 1 164 ? 12.422 -26.078 -11.273 1 96.06 164 ALA A CA 1
ATOM 1205 C C . ALA A 1 164 ? 12.883 -25.812 -12.703 1 96.06 164 ALA A C 1
ATOM 1207 O O . ALA A 1 164 ? 13.992 -26.219 -13.086 1 96.06 164 ALA A O 1
ATOM 1208 N N . ARG A 1 165 ? 12.016 -25.219 -13.547 1 94.94 165 ARG A N 1
ATOM 1209 C CA . ARG A 1 165 ? 12.438 -24.953 -14.914 1 94.94 165 ARG A CA 1
ATOM 1210 C C . ARG A 1 165 ? 13.727 -24.125 -14.938 1 94.94 165 ARG A C 1
ATOM 1212 O O . ARG A 1 165 ? 14.664 -24.469 -15.664 1 94.94 165 ARG A O 1
ATOM 1219 N N . GLN A 1 166 ? 13.773 -23.078 -14.156 1 89.06 166 GLN A N 1
ATOM 1220 C CA . GLN A 1 166 ? 14.969 -22.25 -14.078 1 89.06 166 GLN A CA 1
ATOM 1221 C C . GLN A 1 166 ? 16 -22.875 -13.148 1 89.06 166 GLN A C 1
ATOM 1223 O O . GLN A 1 166 ? 17.219 -22.734 -13.359 1 89.06 166 GLN A O 1
ATOM 1228 N N . GLY A 1 167 ? 15.594 -23.562 -12.234 1 88.75 167 GLY A N 1
ATOM 1229 C CA . GLY A 1 167 ? 16.484 -24.094 -11.211 1 88.75 167 GLY A CA 1
ATOM 1230 C C . GLY A 1 167 ? 17.156 -25.391 -11.625 1 88.75 167 GLY A C 1
ATOM 1231 O O . GLY A 1 167 ? 18.266 -25.688 -11.164 1 88.75 167 GLY A O 1
ATOM 1232 N N . VAL A 1 168 ? 16.484 -26.219 -12.367 1 94.69 168 VAL A N 1
ATOM 1233 C CA . VAL A 1 168 ? 16.969 -27.547 -12.727 1 94.69 168 VAL A CA 1
ATOM 1234 C C . VAL A 1 168 ? 16.812 -27.781 -14.227 1 94.69 168 VAL A C 1
ATOM 1236 O O . VAL A 1 168 ? 17.781 -27.703 -14.984 1 94.69 168 VAL A O 1
ATOM 1239 N N . SER A 1 169 ? 15.609 -28.016 -14.695 1 96.44 169 SER A N 1
ATOM 1240 C CA . SER A 1 169 ? 15.312 -28.25 -16.109 1 96.44 169 SER A CA 1
ATOM 1241 C C . SER A 1 169 ? 13.812 -28.219 -16.359 1 96.44 169 SER A C 1
ATOM 1243 O O . SER A 1 169 ? 13.016 -28.281 -15.43 1 96.44 169 SER A O 1
ATOM 1245 N N . LEU A 1 170 ? 13.453 -28.109 -17.656 1 97.62 170 LEU A N 1
ATOM 1246 C CA . LEU A 1 170 ? 12.047 -28.203 -18.047 1 97.62 170 LEU A CA 1
ATOM 1247 C C . LEU A 1 170 ? 11.477 -29.562 -17.672 1 97.62 170 LEU A C 1
ATOM 1249 O O . LEU A 1 170 ? 10.359 -29.656 -17.156 1 97.62 170 LEU A O 1
ATOM 1253 N N . GLU A 1 171 ? 12.25 -30.578 -17.938 1 98.06 171 GLU A N 1
ATOM 1254 C CA . GLU A 1 171 ? 11.805 -31.938 -17.656 1 98.06 171 GLU A CA 1
ATOM 1255 C C . GLU A 1 171 ? 11.484 -32.125 -16.172 1 98.06 171 GLU A C 1
ATOM 1257 O O . GLU A 1 171 ? 10.461 -32.719 -15.812 1 98.06 171 GLU A O 1
ATOM 1262 N N . GLU A 1 172 ? 12.352 -31.594 -15.352 1 98.25 172 GLU A N 1
ATOM 1263 C CA . GLU A 1 172 ? 12.133 -31.656 -13.914 1 98.25 172 GLU A CA 1
ATOM 1264 C C . GLU A 1 172 ? 10.867 -30.906 -13.508 1 98.25 172 GLU A C 1
ATOM 1266 O O . GLU A 1 172 ? 10.086 -31.406 -12.688 1 98.25 172 GLU A O 1
ATOM 1271 N N . ALA A 1 173 ? 10.656 -29.766 -14.047 1 98.38 173 ALA A N 1
ATOM 1272 C CA . ALA A 1 173 ? 9.477 -28.969 -13.734 1 98.38 173 ALA A CA 1
ATOM 1273 C C . ALA A 1 173 ? 8.195 -29.703 -14.133 1 98.38 173 ALA A C 1
ATOM 1275 O O . ALA A 1 173 ? 7.211 -29.703 -13.398 1 98.38 173 ALA A O 1
ATOM 1276 N N . LEU A 1 174 ? 8.203 -30.344 -15.32 1 98.69 174 LEU A N 1
ATOM 1277 C CA . LEU A 1 174 ? 7.051 -31.094 -15.789 1 98.69 174 LEU A CA 1
ATOM 1278 C C . LEU A 1 174 ? 6.77 -32.281 -14.875 1 98.69 174 LEU A C 1
ATOM 1280 O O . LEU A 1 174 ? 5.617 -32.562 -14.539 1 98.69 174 LEU A O 1
ATOM 1284 N N . TRP A 1 175 ? 7.836 -32.938 -14.492 1 98.62 175 TRP A N 1
ATOM 1285 C CA . TRP A 1 175 ? 7.668 -34.062 -13.57 1 98.62 175 TRP A CA 1
ATOM 1286 C C . TRP A 1 175 ? 7.031 -33.625 -12.258 1 98.62 175 TRP A C 1
ATOM 1288 O O . TRP A 1 175 ? 6.078 -34.219 -11.773 1 98.62 175 TRP A O 1
ATOM 1298 N N . ARG A 1 176 ? 7.547 -32.594 -11.703 1 98.75 176 ARG A N 1
ATOM 1299 C CA . ARG A 1 176 ? 7.09 -32.094 -10.406 1 98.75 176 ARG A CA 1
ATOM 1300 C C . ARG A 1 176 ? 5.621 -31.688 -10.461 1 98.75 176 ARG A C 1
ATOM 1302 O O . ARG A 1 176 ? 4.84 -32.031 -9.57 1 98.75 176 ARG A O 1
ATOM 1309 N N . THR A 1 177 ? 5.25 -30.938 -11.469 1 98.75 177 THR A N 1
ATOM 1310 C CA . THR A 1 177 ? 3.879 -30.438 -11.539 1 98.75 177 THR A CA 1
ATOM 1311 C C . THR A 1 177 ? 2.9 -31.594 -11.734 1 98.75 177 THR A C 1
ATOM 1313 O O . THR A 1 177 ? 1.771 -31.562 -11.242 1 98.75 177 THR A O 1
ATOM 1316 N N . ASN A 1 178 ? 3.369 -32.625 -12.469 1 98.75 178 ASN A N 1
ATOM 1317 C CA . ASN A 1 178 ? 2.551 -33.844 -12.531 1 98.75 178 ASN A CA 1
ATOM 1318 C C . ASN A 1 178 ? 2.385 -34.469 -11.156 1 98.75 178 ASN A C 1
ATOM 1320 O O . ASN A 1 178 ? 1.281 -34.875 -10.781 1 98.75 178 ASN A O 1
ATOM 1324 N N . ALA A 1 179 ? 3.48 -34.594 -10.453 1 98.81 179 ALA A N 1
ATOM 1325 C CA . ALA A 1 179 ? 3.459 -35.156 -9.109 1 98.81 179 ALA A CA 1
ATOM 1326 C C . ALA A 1 179 ? 2.592 -34.312 -8.172 1 98.81 179 ALA A C 1
ATOM 1328 O O . ALA A 1 179 ? 1.918 -34.844 -7.293 1 98.81 179 ALA A O 1
ATOM 1329 N N . TYR A 1 180 ? 2.648 -32.969 -8.312 1 98.88 180 TYR A N 1
ATOM 1330 C CA . TYR A 1 180 ? 1.812 -32.062 -7.512 1 98.88 180 TYR A CA 1
ATOM 1331 C C . TYR A 1 180 ? 0.334 -32.344 -7.758 1 98.88 180 TYR A C 1
ATOM 1333 O O . TYR A 1 180 ? -0.463 -32.375 -6.82 1 98.88 180 TYR A O 1
ATOM 1341 N N . ALA A 1 181 ? -0.056 -32.5 -9.039 1 98.75 181 ALA A N 1
ATOM 1342 C CA . ALA A 1 181 ? -1.432 -32.844 -9.398 1 98.75 181 ALA A CA 1
ATOM 1343 C C . ALA A 1 181 ? -1.875 -34.156 -8.734 1 98.75 181 ALA A C 1
ATOM 1345 O O . ALA A 1 181 ? -2.965 -34.219 -8.164 1 98.75 181 ALA A O 1
ATOM 1346 N N . GLU A 1 182 ? -1.035 -35.125 -8.797 1 98.5 182 GLU A N 1
ATOM 1347 C CA . GLU A 1 182 ? -1.335 -36.406 -8.195 1 98.5 182 GLU A CA 1
ATOM 1348 C C . GLU A 1 182 ? -1.483 -36.281 -6.68 1 98.5 182 GLU A C 1
ATOM 1350 O O . GLU A 1 182 ? -2.277 -37 -6.07 1 98.5 182 GLU A O 1
ATOM 1355 N N . ALA A 1 183 ? -0.699 -35.375 -6.121 1 98.5 183 ALA A N 1
ATOM 1356 C CA . ALA A 1 183 ? -0.715 -35.188 -4.672 1 98.5 183 ALA A CA 1
ATOM 1357 C C . ALA A 1 183 ? -1.967 -34.438 -4.234 1 98.5 183 ALA A C 1
ATOM 1359 O O . ALA A 1 183 ? -2.238 -34.312 -3.039 1 98.5 183 ALA A O 1
ATOM 1360 N N . GLY A 1 184 ? -2.723 -33.875 -5.18 1 98.31 184 GLY A N 1
ATOM 1361 C CA . GLY A 1 184 ? -4.008 -33.281 -4.832 1 98.31 184 GLY A CA 1
ATOM 1362 C C . GLY A 1 184 ? -4.07 -31.797 -5.102 1 98.31 184 GLY A C 1
ATOM 1363 O O . GLY A 1 184 ? -5.043 -31.141 -4.734 1 98.31 184 GLY A O 1
ATOM 1364 N N . ALA A 1 185 ? -3.045 -31.188 -5.727 1 98.75 185 ALA A N 1
ATOM 1365 C CA . ALA A 1 185 ? -3.121 -29.781 -6.117 1 98.75 185 ALA A CA 1
ATOM 1366 C C . ALA A 1 185 ? -4.305 -29.531 -7.051 1 98.75 185 ALA A C 1
ATOM 1368 O O . ALA A 1 185 ? -4.598 -30.359 -7.922 1 98.75 185 ALA A O 1
ATOM 1369 N N . ASP A 1 186 ? -4.977 -28.406 -6.871 1 98.75 186 ASP A N 1
ATOM 1370 C CA . ASP A 1 186 ? -6.145 -28.078 -7.68 1 98.75 186 ASP A CA 1
ATOM 1371 C C . ASP A 1 186 ? -5.73 -27.391 -8.984 1 98.75 186 ASP A C 1
ATOM 1373 O O . ASP A 1 186 ? -6.445 -27.453 -9.984 1 98.75 186 ASP A O 1
ATOM 1377 N N . VAL A 1 187 ? -4.688 -26.641 -8.961 1 98.88 187 VAL A N 1
ATOM 1378 C CA . VAL A 1 187 ? -4.098 -25.922 -10.078 1 98.88 187 VAL A CA 1
ATOM 1379 C C . VAL A 1 187 ? -2.58 -26.109 -10.078 1 98.88 187 VAL A C 1
ATOM 1381 O O . VAL A 1 187 ? -1.955 -26.141 -9.016 1 98.88 187 VAL A O 1
ATOM 1384 N N . ILE A 1 188 ? -1.967 -26.234 -11.211 1 98.88 188 ILE A N 1
ATOM 1385 C CA . ILE A 1 188 ? -0.515 -26.359 -11.297 1 98.88 188 ILE A CA 1
ATOM 1386 C C . ILE A 1 188 ? 0.052 -25.203 -12.117 1 98.88 188 ILE A C 1
ATOM 1388 O O . ILE A 1 188 ? -0.625 -24.672 -13 1 98.88 188 ILE A O 1
ATOM 1392 N N . PHE A 1 189 ? 1.264 -24.812 -11.789 1 98.06 189 PHE A N 1
ATOM 1393 C CA . PHE A 1 189 ? 1.924 -23.609 -12.266 1 98.06 189 PHE A CA 1
ATOM 1394 C C . PHE A 1 189 ? 3.428 -23.828 -12.398 1 98.06 189 PHE A C 1
ATOM 1396 O O . PHE A 1 189 ? 4.078 -24.281 -11.453 1 98.06 189 PHE A O 1
ATOM 1403 N N . ILE A 1 190 ? 3.982 -23.672 -13.594 1 97.56 190 ILE A N 1
ATOM 1404 C CA . ILE A 1 190 ? 5.43 -23.609 -13.766 1 97.56 190 ILE A CA 1
ATOM 1405 C C . ILE A 1 190 ? 5.855 -22.172 -14.07 1 97.56 190 ILE A C 1
ATOM 1407 O O . ILE A 1 190 ? 5.344 -21.562 -15.008 1 97.56 190 ILE A O 1
ATOM 1411 N N . ASP A 1 191 ? 6.773 -21.703 -13.289 1 93.81 191 ASP A N 1
ATOM 1412 C CA . ASP A 1 191 ? 7.27 -20.344 -13.516 1 93.81 191 ASP A CA 1
ATOM 1413 C C . ASP A 1 191 ? 8.312 -20.312 -14.625 1 93.81 191 ASP A C 1
ATOM 1415 O O . ASP A 1 191 ? 9.031 -21.297 -14.836 1 93.81 191 ASP A O 1
ATOM 1419 N N . ALA A 1 192 ? 8.336 -19.219 -15.43 1 92.38 192 ALA A N 1
ATOM 1420 C CA . ALA A 1 192 ? 9.406 -18.828 -16.344 1 92.38 192 ALA A CA 1
ATOM 1421 C C . ALA A 1 192 ? 9.555 -19.812 -17.484 1 92.38 192 ALA A C 1
ATOM 1423 O O . ALA A 1 192 ? 10.672 -20.219 -17.828 1 92.38 192 ALA A O 1
ATOM 1424 N N . LEU A 1 193 ? 8.43 -20.281 -18.016 1 95.38 193 LEU A N 1
ATOM 1425 C CA . LEU A 1 193 ? 8.516 -21.016 -19.266 1 95.38 193 LEU A CA 1
ATOM 1426 C C . LEU A 1 193 ? 9.016 -20.125 -20.391 1 95.38 193 LEU A C 1
ATOM 1428 O O . LEU A 1 193 ? 8.609 -18.969 -20.5 1 95.38 193 LEU A O 1
ATOM 1432 N N . GLY A 1 194 ? 9.883 -20.672 -21.266 1 94.25 194 GLY A N 1
ATOM 1433 C CA . GLY A 1 194 ? 10.672 -19.828 -22.156 1 94.25 194 GLY A CA 1
ATOM 1434 C C . GLY A 1 194 ? 10.078 -19.734 -23.547 1 94.25 194 GLY A C 1
ATOM 1435 O O . GLY A 1 194 ? 10.602 -19.016 -24.406 1 94.25 194 GLY A O 1
ATOM 1436 N N . SER A 1 195 ? 8.992 -20.516 -23.891 1 95.94 195 SER A N 1
ATOM 1437 C CA . SER A 1 195 ? 8.398 -20.484 -25.234 1 95.94 195 SER A CA 1
ATOM 1438 C C . SER A 1 195 ? 6.961 -21 -25.203 1 95.94 195 SER A C 1
ATOM 1440 O O . SER A 1 195 ? 6.543 -21.641 -24.234 1 95.94 195 SER A O 1
ATOM 1442 N N . VAL A 1 196 ? 6.258 -20.688 -26.266 1 97.06 196 VAL A N 1
ATOM 1443 C CA . VAL A 1 196 ? 4.895 -21.188 -26.406 1 97.06 196 VAL A CA 1
ATOM 1444 C C . VAL A 1 196 ? 4.902 -22.703 -26.469 1 97.06 196 VAL A C 1
ATOM 1446 O O . VAL A 1 196 ? 3.994 -23.359 -25.953 1 97.06 196 VAL A O 1
ATOM 1449 N N . GLU A 1 197 ? 5.934 -23.25 -27.047 1 97.75 197 GLU A N 1
ATOM 1450 C CA . GLU A 1 197 ? 6.066 -24.703 -27.109 1 97.75 197 GLU A CA 1
ATOM 1451 C C . GLU A 1 197 ? 6.168 -25.312 -25.703 1 97.75 197 GLU A C 1
ATOM 1453 O O . GLU A 1 197 ? 5.559 -26.344 -25.422 1 97.75 197 GLU A O 1
ATOM 1458 N N . GLU A 1 198 ? 6.93 -24.688 -24.891 1 98 198 GLU A N 1
ATOM 1459 C CA . GLU A 1 198 ? 7.027 -25.141 -23.5 1 98 198 GLU A CA 1
ATOM 1460 C C . GLU A 1 198 ? 5.688 -25.016 -22.781 1 98 198 GLU A C 1
ATOM 1462 O O . GLU A 1 198 ? 5.328 -25.875 -21.969 1 98 198 GLU A O 1
ATOM 1467 N N . MET A 1 199 ? 4.98 -23.953 -23.078 1 98.06 199 MET A N 1
ATOM 1468 C CA . MET A 1 199 ? 3.664 -23.734 -22.484 1 98.06 199 MET A CA 1
ATOM 1469 C C . MET A 1 199 ? 2.695 -24.844 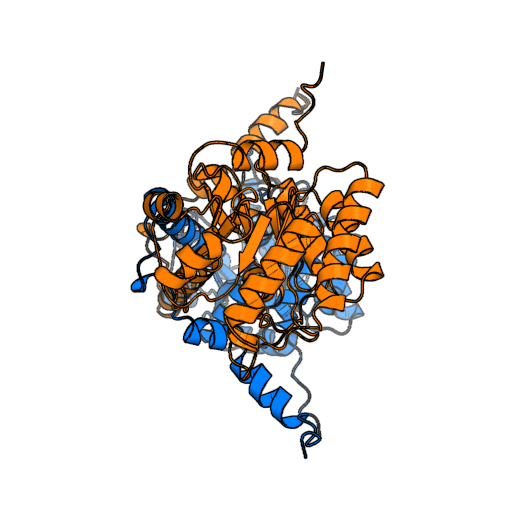-22.891 1 98.06 199 MET A C 1
ATOM 1471 O O . MET A 1 199 ? 1.965 -25.359 -22.047 1 98.06 199 MET A O 1
ATOM 1475 N N . LYS A 1 200 ? 2.727 -25.203 -24.125 1 98 200 LYS A N 1
ATOM 1476 C CA . LYS A 1 200 ? 1.886 -26.297 -24.625 1 98 200 LYS A CA 1
ATOM 1477 C C . LYS A 1 200 ? 2.252 -27.625 -23.969 1 98 200 LYS A C 1
ATOM 1479 O O . LYS A 1 200 ? 1.372 -28.391 -23.578 1 98 200 LYS A O 1
ATOM 1484 N N . ALA A 1 201 ? 3.531 -27.844 -23.906 1 98.06 201 ALA A N 1
ATOM 1485 C CA . ALA A 1 201 ? 3.996 -29.062 -23.25 1 98.06 201 ALA A CA 1
ATOM 1486 C C . ALA A 1 201 ? 3.496 -29.141 -21.797 1 98.06 201 ALA A C 1
ATOM 1488 O O . ALA A 1 201 ? 3.061 -30.203 -21.344 1 98.06 201 ALA A O 1
ATOM 1489 N N . PHE A 1 202 ? 3.564 -28.094 -21.125 1 98.56 202 PHE A N 1
ATOM 1490 C CA . PHE A 1 202 ? 3.107 -28.016 -19.75 1 98.56 202 PHE A CA 1
ATOM 1491 C C . PHE A 1 202 ? 1.614 -28.312 -19.656 1 98.56 202 PHE A C 1
ATOM 1493 O O . PHE A 1 202 ? 1.174 -29.047 -18.766 1 98.56 202 PHE A O 1
ATOM 1500 N N . CYS A 1 203 ? 0.83 -27.766 -20.562 1 98.38 203 CYS A N 1
ATOM 1501 C CA . CYS A 1 203 ? -0.62 -27.906 -20.5 1 98.38 203 CYS A CA 1
ATOM 1502 C C . CYS A 1 203 ? -1.036 -29.344 -20.812 1 98.38 203 CYS A C 1
ATOM 1504 O O . CYS A 1 203 ? -2.193 -29.719 -20.609 1 98.38 203 CYS A O 1
ATOM 1506 N N . GLN A 1 204 ? -0.102 -30.172 -21.234 1 98 204 GLN A N 1
ATOM 1507 C CA . GLN A 1 204 ? -0.384 -31.578 -21.438 1 98 204 GLN A CA 1
ATOM 1508 C C . GLN A 1 204 ? -0.156 -32.375 -20.156 1 98 204 GLN A C 1
ATOM 1510 O O . GLN A 1 204 ? -0.582 -33.531 -20.062 1 98 204 GLN A O 1
ATOM 1515 N N . VAL A 1 205 ? 0.599 -31.766 -19.297 1 97.75 205 VAL A N 1
ATOM 1516 C CA . VAL A 1 205 ? 0.83 -32.406 -18 1 97.75 205 VAL A CA 1
ATOM 1517 C C . VAL A 1 205 ? -0.462 -32.406 -17.188 1 97.75 205 VAL A C 1
ATOM 1519 O O . VAL A 1 205 ? -1.084 -31.359 -17 1 97.75 205 VAL A O 1
ATOM 1522 N N . ALA A 1 206 ? -0.912 -33.594 -16.734 1 97.81 206 ALA A N 1
ATOM 1523 C CA . ALA A 1 206 ? -2.135 -33.688 -15.938 1 97.81 206 ALA A CA 1
ATOM 1524 C C . ALA A 1 206 ? -3.244 -32.812 -16.531 1 97.81 206 ALA A C 1
ATOM 1526 O O . ALA A 1 206 ? -3.779 -31.938 -15.875 1 97.81 206 ALA A O 1
ATOM 1527 N N . PRO A 1 207 ? -3.643 -33.094 -17.797 1 95.5 207 PRO A N 1
ATOM 1528 C CA . PRO A 1 207 ? -4.535 -32.219 -18.547 1 95.5 207 PRO A CA 1
ATOM 1529 C C . PRO A 1 207 ? -5.883 -32 -17.859 1 95.5 207 PRO A C 1
ATOM 1531 O O . PRO A 1 207 ? -6.613 -31.062 -18.203 1 95.5 207 PRO A O 1
ATOM 1534 N N . HIS A 1 208 ? -6.266 -32.812 -16.891 1 95.69 208 HIS A N 1
ATOM 1535 C CA . HIS A 1 208 ? -7.543 -32.688 -16.188 1 95.69 208 HIS A CA 1
ATOM 1536 C C . HIS A 1 208 ? -7.445 -31.656 -15.07 1 95.69 208 HIS A C 1
ATOM 1538 O O . HIS A 1 208 ? -8.461 -31.266 -14.492 1 95.69 208 HIS A O 1
ATOM 1544 N N . VAL A 1 209 ? -6.234 -31.281 -14.68 1 98.12 209 VAL A N 1
ATOM 1545 C CA . VAL A 1 209 ? -5.977 -30.281 -13.648 1 98.12 209 VAL A CA 1
ATOM 1546 C C . VAL A 1 209 ? -5.742 -28.906 -14.297 1 98.12 209 VAL A C 1
ATOM 1548 O O . VAL A 1 209 ? -4.949 -28.797 -15.234 1 98.12 209 VAL A O 1
ATOM 1551 N N . PRO A 1 210 ? -6.473 -27.875 -13.852 1 98.69 210 PRO A N 1
ATOM 1552 C CA . PRO A 1 210 ? -6.289 -26.531 -14.406 1 98.69 210 PRO A CA 1
ATOM 1553 C C . PRO A 1 210 ? -4.84 -26.062 -14.328 1 98.69 210 PRO A C 1
ATOM 1555 O O . PRO A 1 210 ? -4.145 -26.344 -13.352 1 98.69 210 PRO A O 1
ATOM 1558 N N . HIS A 1 211 ? -4.391 -25.266 -15.383 1 98.81 211 HIS A N 1
ATOM 1559 C CA . HIS A 1 211 ? -3.053 -24.703 -15.477 1 98.81 211 HIS A CA 1
ATOM 1560 C C . HIS A 1 211 ? -3.092 -23.172 -15.344 1 98.81 211 HIS A C 1
ATOM 1562 O O . HIS A 1 211 ? -4.016 -22.531 -15.852 1 98.81 211 HIS A O 1
ATOM 1568 N N . LEU A 1 212 ? -2.092 -22.609 -14.633 1 98.62 212 LEU A N 1
ATOM 1569 C CA . LEU A 1 212 ? -1.979 -21.172 -14.438 1 98.62 212 LEU A CA 1
ATOM 1570 C C . LEU A 1 212 ? -0.791 -20.609 -15.219 1 98.62 212 LEU A C 1
ATOM 1572 O O . LEU A 1 212 ? 0.291 -21.203 -15.219 1 98.62 212 LEU A O 1
ATOM 1576 N N . ALA A 1 213 ? -1.009 -19.531 -15.961 1 96.81 213 ALA A N 1
ATOM 1577 C CA . ALA A 1 213 ? 0.023 -18.828 -16.703 1 96.81 213 ALA A CA 1
ATOM 1578 C C . ALA A 1 213 ? 0.423 -17.531 -16 1 96.81 213 ALA A C 1
ATOM 1580 O O . ALA A 1 213 ? -0.436 -16.797 -15.516 1 96.81 213 ALA A O 1
ATOM 1581 N N . ASN A 1 214 ? 1.674 -17.328 -15.891 1 94.88 214 ASN A N 1
ATOM 1582 C CA . ASN A 1 214 ? 2.24 -16.109 -15.328 1 94.88 214 ASN A CA 1
ATOM 1583 C C . ASN A 1 214 ? 2.65 -15.125 -16.422 1 94.88 214 ASN A C 1
ATOM 1585 O O . ASN A 1 214 ? 3.646 -15.344 -17.109 1 94.88 214 ASN A O 1
ATOM 1589 N N . MET A 1 215 ? 1.922 -14.008 -16.594 1 92.31 215 MET A N 1
ATOM 1590 C CA . MET A 1 215 ? 2.199 -12.992 -17.609 1 92.31 215 MET A CA 1
ATOM 1591 C C . MET A 1 215 ? 2.961 -11.82 -17 1 92.31 215 MET A C 1
ATOM 1593 O O . MET A 1 215 ? 2.359 -10.812 -16.625 1 92.31 215 MET A O 1
ATOM 1597 N N . LEU A 1 216 ? 4.223 -11.945 -16.953 1 84 216 LEU A N 1
ATOM 1598 C CA . LEU A 1 216 ? 5.074 -10.906 -16.391 1 84 216 LEU A CA 1
ATOM 1599 C C . LEU A 1 216 ? 5.359 -9.812 -17.406 1 84 216 LEU A C 1
ATOM 1601 O O . LEU A 1 216 ? 6.18 -10.008 -18.312 1 84 216 LEU A O 1
ATOM 1605 N N . GLU A 1 217 ? 4.816 -8.656 -17.516 1 73.12 217 GLU A N 1
ATOM 1606 C CA . GLU A 1 217 ? 4.734 -7.582 -18.5 1 73.12 217 GLU A CA 1
ATOM 1607 C C . GLU A 1 217 ? 6.023 -6.77 -18.547 1 73.12 217 GLU A C 1
ATOM 1609 O O . GLU A 1 217 ? 6.324 -6.121 -19.547 1 73.12 217 GLU A O 1
ATOM 1614 N N . GLY A 1 218 ? 7.004 -6.855 -17.828 1 65.12 218 GLY A N 1
ATOM 1615 C CA . GLY A 1 218 ? 8.18 -6.004 -17.75 1 65.12 218 GLY A CA 1
ATOM 1616 C C . GLY A 1 218 ? 9.477 -6.738 -18.047 1 65.12 218 GLY A C 1
ATOM 1617 O O . GLY A 1 218 ? 10.562 -6.238 -17.75 1 65.12 218 GLY A O 1
ATOM 1618 N N . GLY A 1 219 ? 9.328 -7.805 -18.75 1 67.69 219 GLY A N 1
ATOM 1619 C CA . GLY A 1 219 ? 10.578 -8.445 -19.125 1 67.69 219 GLY A CA 1
ATOM 1620 C C . GLY A 1 219 ? 10.703 -9.867 -18.609 1 67.69 219 GLY A C 1
ATOM 1621 O O . GLY A 1 219 ? 11.797 -10.305 -18.25 1 67.69 219 GLY A O 1
ATOM 1622 N N . GLY A 1 220 ? 9.68 -10.5 -18.5 1 70.19 220 GLY A N 1
ATOM 1623 C CA . GLY A 1 220 ? 9.758 -11.883 -18.078 1 70.19 220 GLY A CA 1
ATOM 1624 C C . GLY A 1 220 ? 10.18 -12.828 -19.188 1 70.19 220 GLY A C 1
ATOM 1625 O O . GLY A 1 220 ? 10.328 -12.414 -20.344 1 70.19 220 GLY A O 1
ATOM 1626 N N . LYS A 1 221 ? 10.523 -14.016 -18.859 1 77.94 221 LYS A N 1
ATOM 1627 C CA . LYS A 1 221 ? 11 -15.047 -19.781 1 77.94 221 LYS A CA 1
ATOM 1628 C C . LYS A 1 221 ? 9.844 -15.664 -20.562 1 77.94 221 LYS A C 1
ATOM 1630 O O . LYS A 1 221 ? 10.016 -16.078 -21.703 1 77.94 221 LYS A O 1
ATOM 1635 N N . THR A 1 222 ? 8.727 -15.664 -19.969 1 87.94 222 THR A N 1
ATOM 1636 C CA . THR A 1 222 ? 7.559 -16.297 -20.562 1 87.94 222 THR A CA 1
ATOM 1637 C C . THR A 1 222 ? 6.918 -15.375 -21.594 1 87.94 222 THR A C 1
ATOM 1639 O O . THR A 1 222 ? 6.703 -14.195 -21.344 1 87.94 222 THR A O 1
ATOM 1642 N N . PRO A 1 223 ? 6.645 -15.914 -22.844 1 90.56 223 PRO A N 1
ATOM 1643 C CA . PRO A 1 223 ? 5.926 -15.117 -23.828 1 90.56 223 PRO A CA 1
ATOM 1644 C C . PRO A 1 223 ? 4.605 -14.562 -23.297 1 90.56 223 PRO A C 1
ATOM 1646 O O . PRO A 1 223 ? 3.893 -15.25 -22.578 1 90.56 223 PRO A O 1
ATOM 1649 N N . ILE A 1 224 ? 4.297 -13.359 -23.672 1 91 224 ILE A N 1
ATOM 1650 C CA . ILE A 1 224 ? 3.043 -12.734 -23.266 1 91 224 ILE A CA 1
ATOM 1651 C C . ILE A 1 224 ? 1.952 -13.062 -24.281 1 91 224 ILE A C 1
ATOM 1653 O O . ILE A 1 224 ? 2.082 -12.742 -25.469 1 91 224 ILE A O 1
ATOM 1657 N N . LEU A 1 225 ? 0.958 -13.773 -23.859 1 93.06 225 LEU A N 1
ATOM 1658 C CA . LEU A 1 225 ? -0.206 -14.133 -24.656 1 93.06 225 LEU A CA 1
ATOM 1659 C C . LEU A 1 225 ? -1.478 -13.531 -24.078 1 93.06 225 LEU A C 1
ATOM 1661 O O . LEU A 1 225 ? -1.551 -13.273 -22.875 1 93.06 225 LEU A O 1
ATOM 1665 N N . ASN A 1 226 ? -2.447 -13.227 -24.953 1 92.12 226 ASN A N 1
ATOM 1666 C CA . ASN A 1 226 ? -3.732 -12.773 -24.438 1 92.12 226 ASN A CA 1
ATOM 1667 C C . ASN A 1 226 ? -4.586 -13.945 -23.953 1 92.12 226 ASN A C 1
ATOM 1669 O O . ASN A 1 226 ? -4.215 -15.102 -24.141 1 92.12 226 ASN A O 1
ATOM 1673 N N . ALA A 1 227 ? -5.734 -13.656 -23.359 1 93.31 227 ALA A N 1
ATOM 1674 C CA . ALA A 1 227 ? -6.566 -14.656 -22.703 1 93.31 227 ALA A CA 1
ATOM 1675 C C . ALA A 1 227 ? -7.039 -15.711 -23.703 1 93.31 227 ALA A C 1
ATOM 1677 O O . ALA A 1 227 ? -7.098 -16.906 -23.375 1 93.31 227 ALA A O 1
ATOM 1678 N N . GLN A 1 228 ? -7.387 -15.289 -24.859 1 94.62 228 GLN A N 1
ATOM 1679 C CA . GLN A 1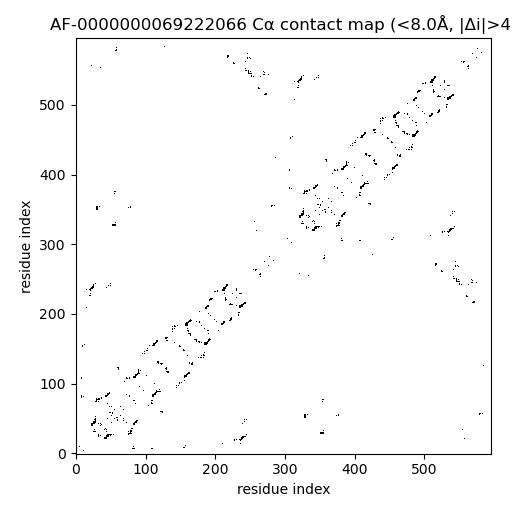 228 ? -7.859 -16.219 -25.875 1 94.62 228 GLN A CA 1
ATOM 1680 C C . GLN A 1 228 ? -6.754 -17.188 -26.297 1 94.62 228 GLN A C 1
ATOM 1682 O O . GLN A 1 228 ? -6.98 -18.391 -26.422 1 94.62 228 GLN A O 1
ATOM 1687 N N . GLU A 1 229 ? -5.582 -16.609 -26.516 1 96.5 229 GLU A N 1
ATOM 1688 C CA . GLU A 1 229 ? -4.434 -17.438 -26.875 1 96.5 229 GLU A CA 1
ATOM 1689 C C . GLU A 1 229 ? -4.09 -18.422 -25.75 1 96.5 229 GLU A C 1
ATOM 1691 O O . GLU A 1 229 ? -3.771 -19.578 -26.016 1 96.5 229 GLU A O 1
ATOM 1696 N N . LEU A 1 230 ? -4.164 -17.922 -24.531 1 97.44 230 LEU A N 1
ATOM 1697 C CA . LEU A 1 230 ? -3.885 -18.781 -23.375 1 97.44 230 LEU A CA 1
ATOM 1698 C C . LEU A 1 230 ? -4.898 -19.906 -23.281 1 97.44 230 LEU A C 1
ATOM 1700 O O . LEU A 1 230 ? -4.531 -21.047 -22.969 1 97.44 230 LEU A O 1
ATOM 1704 N N . ASP A 1 231 ? -6.105 -19.578 -23.547 1 97.06 231 ASP A N 1
ATOM 1705 C CA . ASP A 1 231 ? -7.156 -20.594 -23.547 1 97.06 231 ASP A CA 1
ATOM 1706 C C . ASP A 1 231 ? -6.875 -21.672 -24.609 1 97.06 231 ASP A C 1
ATOM 1708 O O . ASP A 1 231 ? -7.02 -22.859 -24.344 1 97.06 231 ASP A O 1
ATOM 1712 N N . GLN A 1 232 ? -6.422 -21.25 -25.719 1 97.19 232 GLN A N 1
ATOM 1713 C CA . GLN A 1 232 ? -6.117 -22.172 -26.812 1 97.19 232 GLN A CA 1
ATOM 1714 C C . GLN A 1 232 ? -4.949 -23.078 -26.453 1 97.19 232 GLN A C 1
ATOM 1716 O O . GLN A 1 232 ? -4.926 -24.25 -26.859 1 97.19 232 GLN A O 1
ATOM 1721 N N . VAL A 1 233 ? -3.998 -22.516 -25.734 1 97.56 233 VAL A N 1
ATOM 1722 C CA . VAL A 1 233 ? -2.84 -23.297 -25.312 1 97.56 233 VAL A CA 1
ATOM 1723 C C . VAL A 1 233 ? -3.264 -24.312 -24.25 1 97.56 233 VAL A C 1
ATOM 1725 O O . VAL A 1 233 ? -2.666 -25.391 -24.141 1 97.56 233 VAL A O 1
ATOM 1728 N N . GLY A 1 234 ? -4.289 -23.984 -23.5 1 97.62 234 GLY A N 1
ATOM 1729 C CA . GLY A 1 234 ? -4.805 -24.922 -22.516 1 97.62 234 GLY A CA 1
ATOM 1730 C C . GLY A 1 234 ? -4.801 -24.359 -21.094 1 97.62 234 GLY A C 1
ATOM 1731 O O . GLY A 1 234 ? -5.117 -25.078 -20.141 1 97.62 234 GLY A O 1
ATOM 1732 N N . TYR A 1 235 ? -4.473 -23.094 -20.953 1 98.31 235 TYR A N 1
ATOM 1733 C CA . TYR A 1 235 ? -4.441 -22.484 -19.641 1 98.31 235 TYR A CA 1
ATOM 1734 C C . TYR A 1 235 ? -5.848 -22.156 -19.156 1 98.31 235 TYR A C 1
ATOM 1736 O O . TYR A 1 235 ? -6.738 -21.875 -19.953 1 98.31 235 TYR A O 1
ATOM 1744 N N . LYS A 1 236 ? -6.039 -22.188 -17.859 1 98.44 236 LYS A N 1
ATOM 1745 C CA . LYS A 1 236 ? -7.312 -21.859 -17.234 1 98.44 236 LYS A CA 1
ATOM 1746 C C . LYS A 1 236 ? -7.238 -20.516 -16.516 1 98.44 236 LYS A C 1
ATOM 1748 O O . LYS A 1 236 ? -8.219 -19.781 -16.453 1 98.44 236 LYS A O 1
ATOM 1753 N N . LEU A 1 237 ? -6.145 -20.219 -15.922 1 98.44 237 LEU A N 1
ATOM 1754 C CA . LEU A 1 237 ? -5.926 -18.984 -15.18 1 98.44 237 LEU A CA 1
ATOM 1755 C C . LEU A 1 237 ? -4.707 -18.234 -15.711 1 98.44 237 LEU A C 1
ATOM 1757 O O . LEU A 1 237 ? -3.715 -18.859 -16.109 1 98.44 237 LEU A O 1
ATOM 1761 N N . ALA A 1 238 ? -4.758 -16.922 -15.742 1 97.12 238 ALA A N 1
ATOM 1762 C CA . ALA A 1 238 ? -3.646 -16.047 -16.094 1 97.12 238 ALA A CA 1
ATOM 1763 C C . ALA A 1 238 ? -3.463 -14.945 -15.062 1 97.12 238 ALA A C 1
ATOM 1765 O O . ALA A 1 238 ? -4.438 -14.32 -14.625 1 97.12 238 ALA A O 1
ATOM 1766 N N . VAL A 1 239 ? -2.258 -14.766 -14.672 1 96.19 239 VAL A N 1
ATOM 1767 C CA . VAL A 1 239 ? -2.01 -13.742 -13.664 1 96.19 239 VAL A CA 1
ATOM 1768 C C . VAL A 1 239 ? -1.021 -12.711 -14.203 1 96.19 239 VAL A C 1
ATOM 1770 O O . VAL A 1 239 ? -0.208 -13.023 -15.078 1 96.19 239 VAL A O 1
ATOM 1773 N N . TYR A 1 240 ? -1.079 -11.5 -13.75 1 94.25 240 TYR A N 1
ATOM 1774 C CA . TYR A 1 240 ? -0.272 -10.344 -14.109 1 94.25 240 TYR A CA 1
ATOM 1775 C C . TYR A 1 240 ? 0.377 -9.727 -12.875 1 94.25 240 TYR A C 1
ATOM 1777 O O . TYR A 1 240 ? -0.149 -8.773 -12.297 1 94.25 240 TYR A O 1
ATOM 1785 N N . PRO A 1 241 ? 1.5 -10.227 -12.508 1 92.5 241 PRO A N 1
ATOM 1786 C CA . PRO A 1 241 ? 2.012 -10.047 -11.148 1 92.5 241 PRO A CA 1
ATOM 1787 C C . PRO A 1 241 ? 2.555 -8.641 -10.898 1 92.5 241 PRO A C 1
ATOM 1789 O O . PRO A 1 241 ? 2.609 -8.188 -9.758 1 92.5 241 PRO A O 1
ATOM 1792 N N . LEU A 1 242 ? 2.957 -7.879 -11.945 1 91.69 242 LEU A N 1
ATOM 1793 C CA . LEU A 1 242 ? 3.723 -6.664 -11.68 1 91.69 242 LEU A CA 1
ATOM 1794 C C . LEU A 1 242 ? 3.043 -5.449 -12.297 1 91.69 242 LEU A C 1
ATOM 1796 O O . LEU A 1 242 ? 3.42 -4.309 -12.016 1 91.69 242 LEU A O 1
ATOM 1800 N N . SER A 1 243 ? 2.021 -5.656 -13.07 1 93.62 243 SER A N 1
ATOM 1801 C CA . SER A 1 243 ? 1.429 -4.59 -13.875 1 93.62 243 SER A CA 1
ATOM 1802 C C . SER A 1 243 ? 1.012 -3.41 -13 1 93.62 243 SER A C 1
ATOM 1804 O O . SER A 1 243 ? 1.419 -2.273 -13.25 1 93.62 243 SER A O 1
ATOM 1806 N N . LEU A 1 244 ? 0.264 -3.686 -11.953 1 96.5 244 LEU A N 1
ATOM 1807 C CA . LEU A 1 244 ? -0.313 -2.594 -11.18 1 96.5 244 LEU A CA 1
ATOM 1808 C C . LEU A 1 244 ? 0.763 -1.871 -10.375 1 96.5 244 LEU A C 1
ATOM 1810 O O . LEU A 1 244 ? 0.764 -0.64 -10.297 1 96.5 244 LEU A O 1
ATOM 1814 N N . MET A 1 245 ? 1.671 -2.582 -9.789 1 95.44 245 MET A N 1
ATOM 1815 C CA . MET A 1 245 ? 2.76 -1.923 -9.078 1 95.44 245 MET A CA 1
ATOM 1816 C C . MET A 1 245 ? 3.645 -1.137 -10.039 1 95.44 245 MET A C 1
ATOM 1818 O O . MET A 1 245 ? 4.043 -0.009 -9.742 1 95.44 245 MET A O 1
ATOM 1822 N N . GLY A 1 246 ? 3.943 -1.771 -11.188 1 94.75 246 GLY A N 1
ATOM 1823 C CA . GLY A 1 246 ? 4.805 -1.127 -12.164 1 94.75 246 GLY A CA 1
ATOM 1824 C C . GLY A 1 246 ? 4.258 0.202 -12.656 1 94.75 246 GLY A C 1
ATOM 1825 O O . GLY A 1 246 ? 4.961 1.215 -12.625 1 94.75 246 GLY A O 1
ATOM 1826 N N . VAL A 1 247 ? 3.008 0.214 -13.086 1 95.31 247 VAL A N 1
ATOM 1827 C CA . VAL A 1 247 ? 2.428 1.442 -13.617 1 95.31 247 VAL A CA 1
ATOM 1828 C C . VAL A 1 247 ? 2.311 2.482 -12.508 1 95.31 247 VAL A C 1
ATOM 1830 O O . VAL A 1 247 ? 2.434 3.684 -12.758 1 95.31 247 VAL A O 1
ATOM 1833 N N . SER A 1 248 ? 2.076 2.074 -11.281 1 96.88 248 SER A N 1
ATOM 1834 C CA . SER A 1 248 ? 2.021 2.992 -10.148 1 96.88 248 SER A CA 1
ATOM 1835 C C . SER A 1 248 ? 3.365 3.678 -9.93 1 96.88 248 SER A C 1
ATOM 1837 O O . SER A 1 248 ? 3.42 4.887 -9.688 1 96.88 248 SER A O 1
ATOM 1839 N N . ILE A 1 249 ? 4.449 2.877 -9.977 1 96.5 249 ILE A N 1
ATOM 1840 C CA . ILE A 1 249 ? 5.789 3.418 -9.797 1 96.5 249 ILE A CA 1
ATOM 1841 C C . ILE A 1 249 ? 6.051 4.512 -10.828 1 96.5 249 ILE A C 1
ATOM 1843 O O . ILE A 1 249 ? 6.438 5.629 -10.477 1 96.5 249 ILE A O 1
ATOM 1847 N N . ARG A 1 250 ? 5.82 4.172 -12.086 1 95.19 250 ARG A N 1
ATOM 1848 C CA . ARG A 1 250 ? 6.07 5.125 -13.156 1 95.19 250 ARG A CA 1
ATOM 1849 C C . ARG A 1 250 ? 5.219 6.379 -12.984 1 95.19 250 ARG A C 1
ATOM 1851 O O . ARG A 1 250 ? 5.699 7.496 -13.195 1 95.19 250 ARG A O 1
ATOM 1858 N N . ALA A 1 251 ? 3.947 6.215 -12.68 1 95.69 251 ALA A N 1
ATOM 1859 C CA . ALA A 1 251 ? 3.043 7.344 -12.477 1 95.69 251 ALA A CA 1
ATOM 1860 C C . ALA A 1 251 ? 3.521 8.234 -11.328 1 95.69 251 ALA A C 1
ATOM 1862 O O . ALA A 1 251 ? 3.504 9.461 -11.445 1 95.69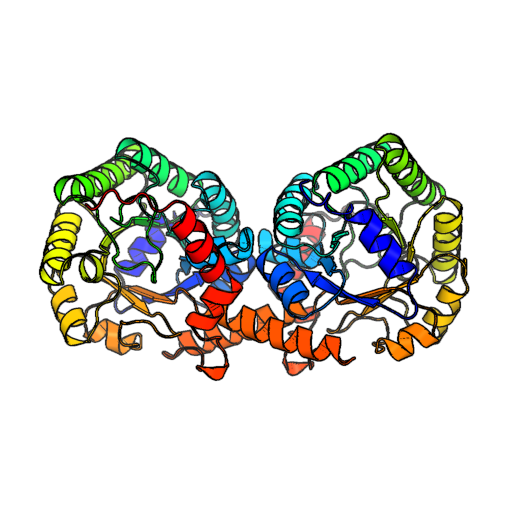 251 ALA A O 1
ATOM 1863 N N . MET A 1 252 ? 3.939 7.664 -10.219 1 97.12 252 MET A N 1
ATOM 1864 C CA . MET A 1 252 ? 4.418 8.43 -9.07 1 97.12 252 MET A CA 1
ATOM 1865 C C . MET A 1 252 ? 5.707 9.172 -9.414 1 97.12 252 MET A C 1
ATOM 1867 O O . MET A 1 252 ? 5.898 10.32 -9.008 1 97.12 252 MET A O 1
ATOM 1871 N N . GLN A 1 253 ? 6.594 8.492 -10.133 1 96.06 253 GLN A N 1
ATOM 1872 C CA . GLN A 1 253 ? 7.82 9.156 -10.57 1 96.06 253 GLN A CA 1
ATOM 1873 C C . GLN A 1 253 ? 7.508 10.391 -11.406 1 96.06 253 GLN A C 1
ATOM 1875 O O . GLN A 1 253 ? 8.133 11.438 -11.227 1 96.06 253 GLN A O 1
ATOM 1880 N N . GLY A 1 254 ? 6.566 10.227 -12.336 1 94.38 254 GLY A N 1
ATOM 1881 C CA . GLY A 1 254 ? 6.145 11.367 -13.133 1 94.38 254 GLY A CA 1
ATOM 1882 C C . GLY A 1 254 ? 5.578 12.5 -12.289 1 94.38 254 GLY A C 1
ATOM 1883 O O . GLY A 1 254 ? 5.898 13.664 -12.516 1 94.38 254 GLY A O 1
ATOM 1884 N N . ALA A 1 255 ? 4.723 12.18 -11.336 1 95.38 255 ALA A N 1
ATOM 1885 C CA . ALA A 1 255 ? 4.133 13.18 -10.445 1 95.38 255 ALA A CA 1
ATOM 1886 C C . ALA A 1 255 ? 5.207 13.898 -9.641 1 95.38 255 ALA A C 1
ATOM 1888 O O . ALA A 1 255 ? 5.16 15.117 -9.484 1 95.38 255 ALA A O 1
ATOM 1889 N N . LEU A 1 256 ? 6.129 13.141 -9.102 1 96.88 256 LEU A N 1
ATOM 1890 C CA . LEU A 1 256 ? 7.199 13.711 -8.297 1 96.88 256 LEU A CA 1
ATOM 1891 C C . LEU A 1 256 ? 8.07 14.641 -9.125 1 96.88 256 LEU A C 1
ATOM 1893 O O . LEU A 1 256 ? 8.5 15.688 -8.641 1 96.88 256 LEU A O 1
ATOM 1897 N N . SER A 1 257 ? 8.352 14.258 -10.359 1 95.25 257 SER A N 1
ATOM 1898 C CA . SER A 1 257 ? 9.102 15.133 -11.258 1 95.25 257 SER A CA 1
ATOM 1899 C C . SER A 1 257 ? 8.367 16.453 -11.492 1 95.25 257 SER A C 1
ATOM 1901 O O . SER A 1 257 ? 8.977 17.516 -11.508 1 95.25 257 SER A O 1
ATOM 1903 N N . ALA A 1 258 ? 7.078 16.359 -11.664 1 93 258 ALA A N 1
ATOM 1904 C CA . ALA A 1 258 ? 6.262 17.547 -11.883 1 93 258 ALA A CA 1
ATOM 1905 C C . ALA A 1 258 ? 6.273 18.453 -10.656 1 93 258 ALA A C 1
ATOM 1907 O O . ALA A 1 258 ? 6.445 19.672 -10.773 1 93 258 ALA A O 1
ATOM 1908 N N . ILE A 1 259 ? 6.105 17.891 -9.477 1 93.31 259 ILE A N 1
ATOM 1909 C CA . ILE A 1 259 ? 6.074 18.641 -8.234 1 93.31 259 ILE A CA 1
ATOM 1910 C C . ILE A 1 259 ? 7.426 19.312 -8 1 93.31 259 ILE A C 1
ATOM 1912 O O . ILE A 1 259 ? 7.484 20.469 -7.586 1 93.31 259 ILE A O 1
ATOM 1916 N N . LYS A 1 260 ? 8.461 18.609 -8.289 1 93.25 260 LYS A N 1
ATOM 1917 C CA . LYS A 1 260 ? 9.82 19.094 -8.023 1 93.25 260 LYS A CA 1
ATOM 1918 C C . LYS A 1 260 ? 10.102 20.375 -8.781 1 93.25 260 LYS A C 1
ATOM 1920 O O . LYS A 1 260 ? 10.773 21.281 -8.266 1 93.25 260 LYS A O 1
ATOM 1925 N N . VAL A 1 261 ? 9.555 20.531 -9.961 1 90 261 VAL A N 1
ATOM 1926 C CA . VAL A 1 261 ? 9.867 21.703 -10.773 1 90 261 VAL A CA 1
ATOM 1927 C C . VAL A 1 261 ? 8.75 22.734 -10.641 1 90 261 VAL A C 1
ATOM 1929 O O . VAL A 1 261 ? 8.672 23.688 -11.43 1 90 261 VAL A O 1
ATOM 1932 N N . GLY A 1 262 ? 7.887 22.578 -9.672 1 81.31 262 GLY A N 1
ATOM 1933 C CA . GLY A 1 262 ? 6.945 23.625 -9.297 1 81.31 262 GLY A CA 1
ATOM 1934 C C . GLY A 1 262 ? 5.562 23.422 -9.891 1 81.31 262 GLY A C 1
ATOM 1935 O O . GLY A 1 262 ? 4.707 24.297 -9.797 1 81.31 262 GLY A O 1
ATOM 1936 N N . GLY A 1 263 ? 5.363 22.281 -10.43 1 80.44 263 GLY A N 1
ATOM 1937 C CA . GLY A 1 263 ? 4.059 21.969 -10.984 1 80.44 263 GLY A CA 1
ATOM 1938 C C . GLY A 1 263 ? 3.295 20.938 -10.172 1 80.44 263 GLY A C 1
ATOM 1939 O O . GLY A 1 263 ? 3.6 20.719 -9 1 80.44 263 GLY A O 1
ATOM 1940 N N . ILE A 1 264 ? 2.145 20.641 -10.555 1 81 264 ILE A N 1
ATOM 1941 C CA . ILE A 1 264 ? 1.324 19.531 -10.078 1 81 264 ILE A CA 1
ATOM 1942 C C . ILE A 1 264 ? 1.025 18.578 -11.242 1 81 264 ILE A C 1
ATOM 1944 O O . ILE A 1 264 ? 1.169 18.953 -12.406 1 81 264 ILE A O 1
ATOM 1948 N N . PRO A 1 265 ? 0.734 17.297 -10.812 1 85.31 265 PRO A N 1
ATOM 1949 C CA . PRO A 1 265 ? 0.349 16.422 -11.922 1 85.31 265 PRO A CA 1
ATOM 1950 C C . PRO A 1 265 ? -0.821 16.984 -12.727 1 85.31 265 PRO A C 1
ATOM 1952 O O . PRO A 1 265 ? -1.729 17.594 -12.164 1 85.31 265 PRO A O 1
ATOM 1955 N N . PRO A 1 266 ? -0.712 16.875 -14.078 1 81.12 266 PRO A N 1
ATOM 1956 C CA . PRO A 1 266 ? -1.83 17.344 -14.898 1 81.12 266 PRO A CA 1
ATOM 1957 C C . PRO A 1 266 ? -3.154 16.672 -14.531 1 81.12 266 PRO A C 1
ATOM 1959 O O . PRO A 1 266 ? -3.17 15.523 -14.094 1 81.12 266 PRO A O 1
ATOM 1962 N N . PRO A 1 267 ? -4.18 17.422 -14.695 1 75.56 267 PRO A N 1
ATOM 1963 C CA . PRO A 1 267 ? -5.496 16.938 -14.281 1 75.56 267 PRO A CA 1
ATOM 1964 C C . PRO A 1 267 ? -5.848 15.586 -14.906 1 75.56 267 PRO A C 1
ATOM 1966 O O . PRO A 1 267 ? -6.582 14.797 -14.305 1 75.56 267 PRO A O 1
ATOM 1969 N N . GLU A 1 268 ? -5.316 15.367 -16.094 1 80.69 268 GLU A N 1
ATOM 1970 C CA . GLU A 1 268 ? -5.664 14.125 -16.766 1 80.69 268 GLU A CA 1
ATOM 1971 C C . GLU A 1 268 ? -4.965 12.93 -16.125 1 80.69 268 GLU A C 1
ATOM 1973 O O . GLU A 1 268 ? -5.371 11.781 -16.344 1 80.69 268 GLU A O 1
ATOM 1978 N N . SER A 1 269 ? -4.008 13.25 -15.352 1 85.38 269 SER A N 1
ATOM 1979 C CA . SER A 1 269 ? -3.215 12.164 -14.789 1 85.38 269 SER A CA 1
ATOM 1980 C C . SER A 1 269 ? -3.76 11.727 -13.438 1 85.38 269 SER A C 1
ATOM 1982 O O . SER A 1 269 ? -3.324 10.711 -12.883 1 85.38 269 SER A O 1
ATOM 1984 N N . LEU A 1 270 ? -4.777 12.492 -12.922 1 86.62 270 LEU A N 1
ATOM 1985 C CA . LEU A 1 270 ? -5.395 12.172 -11.641 1 86.62 270 LEU A CA 1
ATOM 1986 C C . LEU A 1 270 ? -6.91 12.07 -11.773 1 86.62 270 LEU A C 1
ATOM 1988 O O . LEU A 1 270 ? -7.52 12.805 -12.562 1 86.62 270 LEU A O 1
ATOM 1992 N N . PRO A 1 271 ? -7.484 11.078 -11.078 1 88.88 271 PRO A N 1
ATOM 1993 C CA . PRO A 1 271 ? -8.945 11.188 -10.961 1 88.88 271 PRO A CA 1
ATOM 1994 C C . PRO A 1 271 ? -9.383 12.461 -10.242 1 88.88 271 PRO A C 1
ATOM 1996 O O . PRO A 1 271 ? -8.602 13.055 -9.5 1 88.88 271 PRO A O 1
ATOM 1999 N N . SER A 1 272 ? -10.562 12.891 -10.586 1 86 272 SER A N 1
ATOM 2000 C CA . SER A 1 272 ? -11.117 13.992 -9.797 1 86 272 SER A CA 1
ATOM 2001 C C . SER A 1 272 ? -11.289 13.586 -8.336 1 86 272 SER A C 1
ATOM 2003 O O . SER A 1 272 ? -11.305 12.398 -8.008 1 86 272 SER A O 1
ATOM 2005 N N . PHE A 1 273 ? -11.367 14.562 -7.504 1 85.31 273 PHE A N 1
ATOM 2006 C CA . PHE A 1 273 ? -11.578 14.281 -6.09 1 85.31 273 PHE A CA 1
ATOM 2007 C C . PHE A 1 273 ? -12.883 13.516 -5.879 1 85.31 273 PHE A C 1
ATOM 2009 O O . PHE A 1 273 ? -12.945 12.617 -5.039 1 85.31 273 PHE A O 1
ATOM 2016 N N . GLU A 1 274 ? -13.867 13.828 -6.633 1 86.19 274 GLU A N 1
ATOM 2017 C CA . GLU A 1 274 ? -15.148 13.133 -6.57 1 86.19 274 GLU A CA 1
ATOM 2018 C C . GLU A 1 274 ? -15 11.672 -6.961 1 86.19 274 GLU A C 1
ATOM 2020 O O . GLU A 1 274 ? -15.609 10.789 -6.344 1 86.19 274 GLU A O 1
ATOM 2025 N N . GLU A 1 275 ? -14.227 11.477 -7.961 1 88.94 275 GLU A N 1
ATOM 2026 C CA . GLU A 1 275 ? -13.969 10.102 -8.375 1 88.94 275 GLU A CA 1
ATOM 2027 C C . GLU A 1 275 ? -13.227 9.328 -7.289 1 88.94 275 GLU A C 1
ATOM 2029 O O . GLU A 1 275 ? -13.523 8.156 -7.035 1 88.94 275 GLU A O 1
ATOM 2034 N N . ILE A 1 276 ? -12.25 9.977 -6.688 1 89.31 276 ILE A N 1
ATOM 2035 C CA . ILE A 1 276 ? -11.484 9.352 -5.613 1 89.31 276 ILE A CA 1
ATOM 2036 C C . ILE A 1 276 ? -12.414 9 -4.453 1 89.31 276 ILE A C 1
ATOM 2038 O O . ILE A 1 276 ? -12.352 7.898 -3.906 1 89.31 276 ILE A O 1
ATOM 2042 N N . LYS A 1 277 ? -13.266 9.898 -4.086 1 88.25 277 LYS A N 1
ATOM 2043 C CA . LYS A 1 277 ? -14.219 9.672 -3 1 88.25 277 LYS A CA 1
ATOM 2044 C C . LYS A 1 277 ? -15.102 8.469 -3.287 1 88.25 277 LYS A C 1
ATOM 2046 O O . LYS A 1 277 ? -15.367 7.66 -2.391 1 88.25 277 LYS A O 1
ATOM 2051 N N . GLU A 1 278 ? -15.523 8.406 -4.555 1 90.56 278 GLU A N 1
ATOM 2052 C CA . GLU A 1 278 ? -16.344 7.266 -4.953 1 90.56 278 GLU A CA 1
ATOM 2053 C C . GLU A 1 278 ? -15.555 5.961 -4.84 1 90.56 278 GLU A C 1
ATOM 2055 O O . GLU A 1 278 ? -16.062 4.977 -4.297 1 90.56 278 GLU A O 1
ATOM 2060 N N . ILE A 1 279 ? -14.375 5.996 -5.277 1 91.19 279 ILE A N 1
ATOM 2061 C CA . ILE A 1 279 ? -13.523 4.809 -5.32 1 91.19 279 ILE A CA 1
ATOM 2062 C C . ILE A 1 279 ? -13.266 4.309 -3.902 1 91.19 279 ILE A C 1
ATOM 2064 O O . ILE A 1 279 ? -13.336 3.107 -3.637 1 91.19 279 ILE A O 1
ATOM 2068 N N . VAL A 1 280 ? -13.047 5.242 -3.002 1 90.38 280 VAL A N 1
ATOM 2069 C CA . VAL A 1 280 ? -12.625 4.832 -1.666 1 90.38 280 VAL A CA 1
ATOM 2070 C C . VAL A 1 280 ? -13.844 4.602 -0.782 1 90.38 280 VAL A C 1
ATOM 2072 O O . VAL A 1 280 ? -13.719 4.176 0.368 1 90.38 280 VAL A O 1
ATOM 2075 N N . GLY A 1 281 ? -15.055 4.965 -1.265 1 90.19 281 GLY A N 1
ATOM 2076 C CA . GLY A 1 281 ? -16.25 4.492 -0.592 1 90.19 281 GLY A CA 1
ATOM 2077 C C . GLY A 1 281 ? -16.938 5.562 0.237 1 90.19 281 GLY A C 1
ATOM 2078 O O . GLY A 1 281 ? -17.734 5.258 1.121 1 90.19 281 GLY A O 1
ATOM 2079 N N . PHE A 1 282 ? -16.656 6.84 0.003 1 88.81 282 PHE A N 1
ATOM 2080 C CA . PHE A 1 282 ? -17.312 7.902 0.76 1 88.81 282 PHE A CA 1
ATOM 2081 C C . PHE A 1 282 ? -18.812 7.906 0.512 1 88.81 282 PHE A C 1
ATOM 2083 O O . PHE A 1 282 ? -19.594 8.117 1.438 1 88.81 282 PHE A O 1
ATOM 2090 N N . ASN A 1 283 ? -19.156 7.688 -0.743 1 87.56 283 ASN A N 1
ATOM 2091 C CA . ASN A 1 283 ? -20.578 7.691 -1.068 1 87.56 283 ASN A CA 1
ATOM 2092 C C . ASN A 1 283 ? -21.328 6.602 -0.316 1 87.56 283 ASN A C 1
ATOM 2094 O O . ASN A 1 283 ? -22.406 6.844 0.224 1 87.56 283 ASN A O 1
ATOM 2098 N N . ASP A 1 284 ? -20.766 5.422 -0.335 1 87.19 284 ASP A N 1
ATOM 2099 C CA . ASP A 1 284 ? -21.375 4.332 0.426 1 87.19 284 ASP A CA 1
ATOM 2100 C C . ASP A 1 284 ? -21.406 4.66 1.917 1 87.19 284 ASP A C 1
ATOM 2102 O O . ASP A 1 284 ? -22.391 4.352 2.598 1 87.19 284 ASP A O 1
ATOM 2106 N N . TYR A 1 285 ? -20.406 5.219 2.428 1 85.94 285 TYR A N 1
ATOM 2107 C CA . TYR A 1 285 ? -20.328 5.609 3.83 1 85.94 285 TYR A CA 1
ATOM 2108 C C . TYR A 1 285 ? -21.438 6.582 4.195 1 85.94 285 TYR A C 1
ATOM 2110 O O . TYR A 1 285 ? -22.125 6.395 5.195 1 85.94 285 TYR A O 1
ATOM 2118 N N . TYR A 1 286 ? -21.625 7.59 3.377 1 84.25 286 TYR A N 1
ATOM 2119 C CA . TYR A 1 286 ? -22.625 8.609 3.65 1 84.25 286 TYR A CA 1
ATOM 2120 C C . TYR A 1 286 ? -24.031 8.023 3.605 1 84.25 286 TYR A C 1
ATOM 2122 O O . TYR A 1 286 ? -24.891 8.359 4.43 1 84.25 286 TYR A O 1
ATOM 2130 N N . LYS A 1 287 ? -24.219 7.18 2.637 1 85.62 287 LYS A N 1
ATOM 2131 C CA . LYS A 1 287 ? -25.516 6.508 2.543 1 85.62 287 LYS A CA 1
ATOM 2132 C C . LYS A 1 287 ? -25.797 5.699 3.805 1 85.62 287 LYS A C 1
ATOM 2134 O O . LYS A 1 287 ? -26.906 5.77 4.352 1 85.62 287 LYS A O 1
ATOM 2139 N N . GLU A 1 288 ? -24.844 4.969 4.27 1 86.19 288 GLU A N 1
ATOM 2140 C CA . GLU A 1 288 ? -25.016 4.164 5.473 1 86.19 288 GLU A CA 1
ATOM 2141 C C . GLU A 1 288 ? -25.156 5.039 6.711 1 86.19 288 GLU A C 1
ATOM 2143 O O . GLU A 1 288 ? -25.938 4.73 7.609 1 86.19 288 GLU A O 1
ATOM 2148 N N . GLU A 1 289 ? -24.391 6.094 6.801 1 82.06 289 GLU A N 1
ATOM 2149 C CA . GLU A 1 289 ? -24.422 7.02 7.93 1 82.06 289 GLU A CA 1
ATOM 2150 C C . GLU A 1 289 ? -25.797 7.652 8.094 1 82.06 289 GLU A C 1
ATOM 2152 O O . GLU A 1 289 ? -26.266 7.871 9.211 1 82.06 289 GLU A O 1
ATOM 2157 N N . GLU A 1 290 ? -26.406 7.969 6.973 1 81.25 290 GLU A N 1
ATOM 2158 C CA . GLU A 1 290 ? -27.734 8.578 6.988 1 81.25 290 GLU A CA 1
ATOM 2159 C C . GLU A 1 290 ? -28.75 7.688 7.703 1 81.25 290 GLU A C 1
ATOM 2161 O O . GLU A 1 290 ? -29.672 8.188 8.352 1 81.25 290 GLU A O 1
ATOM 2166 N N . ARG A 1 291 ? -28.516 6.465 7.566 1 83.06 291 ARG A N 1
ATOM 2167 C CA . ARG A 1 291 ? -29.438 5.516 8.188 1 83.06 291 ARG A CA 1
ATOM 2168 C C . ARG A 1 291 ? -29.375 5.602 9.703 1 83.06 291 ARG A C 1
ATOM 2170 O O . ARG A 1 291 ? -30.297 5.18 10.398 1 83.06 291 ARG A O 1
ATOM 2177 N N . TYR A 1 292 ? -28.312 6.051 10.234 1 80.44 292 TYR A N 1
ATOM 2178 C CA . TYR A 1 292 ? -28.125 6.094 11.68 1 80.44 292 TYR A CA 1
ATOM 2179 C C . TYR A 1 292 ? -28.125 7.527 12.188 1 80.44 292 TYR A C 1
ATOM 2181 O O . TYR A 1 292 ? -27.734 7.789 13.328 1 80.44 292 TYR A O 1
ATOM 2189 N N . ALA A 1 293 ? -28.359 8.492 11.289 1 72.31 293 ALA A N 1
ATOM 2190 C CA . ALA A 1 293 ? -28.453 9.891 11.695 1 72.31 293 ALA A CA 1
ATOM 2191 C C . ALA A 1 293 ? -29.594 10.109 12.688 1 72.31 293 ALA A C 1
ATOM 2193 O O . ALA A 1 293 ? -30.688 9.57 12.508 1 72.31 293 ALA A O 1
ATOM 2194 N N . THR A 1 294 ? -29.25 10.312 13.977 1 65.62 294 THR A N 1
ATOM 2195 C CA . THR A 1 294 ? -30.297 10.594 14.961 1 65.62 294 THR A CA 1
ATOM 2196 C C . THR A 1 294 ? -30.828 12.016 14.797 1 65.62 294 THR A C 1
ATOM 2198 O O . THR A 1 294 ? -30.094 12.914 14.391 1 65.62 294 THR A O 1
ATOM 2201 N N . THR A 1 295 ? -32.031 12.227 14.523 1 54.88 295 THR A N 1
ATOM 2202 C CA . THR A 1 295 ? -32.812 13.469 14.438 1 54.88 295 THR A CA 1
ATOM 2203 C C . THR A 1 295 ? -32.469 14.391 15.602 1 54.88 295 THR A C 1
ATOM 2205 O O . THR A 1 295 ? -33.125 15.414 15.812 1 54.88 295 THR A O 1
ATOM 2208 N N . THR A 1 296 ? -31.516 14.227 16.359 1 45.59 296 THR A N 1
ATOM 2209 C CA . THR A 1 296 ? -31.594 15.102 17.531 1 45.59 296 THR A CA 1
ATOM 2210 C C . THR A 1 296 ? -31.469 16.562 17.125 1 45.59 296 THR A C 1
ATOM 2212 O O . THR A 1 296 ? -31.438 17.453 17.969 1 45.59 296 THR A O 1
ATOM 2215 N N . ASP A 1 297 ? -31 17.031 15.953 1 41.62 297 ASP A N 1
ATOM 2216 C CA . ASP A 1 297 ? -31.031 18.5 15.922 1 41.62 297 ASP A CA 1
ATOM 2217 C C . ASP A 1 297 ? -32.469 19.016 15.828 1 41.62 297 ASP A C 1
ATOM 2219 O O . ASP A 1 297 ? -32.719 20.078 15.273 1 41.62 297 ASP A O 1
ATOM 2223 N N . HIS A 1 298 ? -33.531 18.25 16.328 1 35.22 298 HIS A N 1
ATOM 2224 C CA . HIS A 1 298 ? -34.625 19.156 16.625 1 35.22 298 HIS A CA 1
ATOM 2225 C C . HIS A 1 298 ? -34.406 19.906 17.922 1 35.22 298 HIS A C 1
ATOM 2227 O O . HIS A 1 298 ? -33.875 19.344 18.891 1 35.22 298 HIS A O 1
ATOM 2233 N N . MET B 1 1 ? 34.094 4.645 14.68 1 22.67 1 MET B N 1
ATOM 2234 C CA . MET B 1 1 ? 33.062 5.359 15.414 1 22.67 1 MET B CA 1
ATOM 2235 C C . MET B 1 1 ? 31.766 5.426 14.602 1 22.67 1 MET B C 1
ATOM 2237 O O . MET B 1 1 ? 31.781 5.832 13.438 1 22.67 1 MET B O 1
ATOM 2241 N N . ALA B 1 2 ? 30.812 4.523 14.727 1 33.69 2 ALA B N 1
ATOM 2242 C CA . ALA B 1 2 ? 29.594 4.445 13.938 1 33.69 2 ALA B CA 1
ATOM 2243 C C . ALA B 1 2 ? 29.031 5.836 13.664 1 33.69 2 ALA B C 1
ATOM 2245 O O . ALA B 1 2 ? 28.859 6.637 14.586 1 33.69 2 ALA B O 1
ATOM 2246 N N . ASN B 1 3 ? 29.172 6.586 12.758 1 40 3 ASN B N 1
ATOM 2247 C CA . ASN B 1 3 ? 28.703 7.93 12.438 1 40 3 ASN B CA 1
ATOM 2248 C C . ASN B 1 3 ? 27.25 8.141 12.875 1 40 3 ASN B C 1
ATOM 2250 O O . ASN B 1 3 ? 26.344 7.473 12.375 1 40 3 ASN B O 1
ATOM 2254 N N . SER B 1 4 ? 26.844 8.594 14.133 1 49.69 4 SER B N 1
ATOM 2255 C CA . SER B 1 4 ? 25.625 8.773 14.906 1 49.69 4 SER B CA 1
ATOM 2256 C C . SER B 1 4 ? 24.531 9.43 14.07 1 49.69 4 SER B C 1
ATOM 2258 O O . SER B 1 4 ? 24.703 10.555 13.586 1 49.69 4 SER B O 1
ATOM 2260 N N . ARG B 1 5 ? 23.766 8.734 13.312 1 69.31 5 ARG B N 1
ATOM 2261 C CA . ARG B 1 5 ? 22.688 9.242 12.477 1 69.31 5 ARG B CA 1
ATOM 2262 C C . ARG B 1 5 ? 21.875 10.289 13.227 1 69.31 5 ARG B C 1
ATOM 2264 O O . ARG B 1 5 ? 21.422 10.055 14.352 1 69.31 5 ARG B O 1
ATOM 2271 N N . GLU B 1 6 ? 22.016 11.641 12.758 1 85.31 6 GLU B N 1
ATOM 2272 C CA . GLU B 1 6 ? 21.188 12.727 13.281 1 85.31 6 GLU B CA 1
ATOM 2273 C C . GLU B 1 6 ? 19.734 12.305 13.406 1 85.31 6 GLU B C 1
ATOM 2275 O O . GLU B 1 6 ? 19.234 11.547 12.578 1 85.31 6 GLU B O 1
ATOM 2280 N N . GLN B 1 7 ? 19.156 12.703 14.562 1 92.25 7 GLN B N 1
ATOM 2281 C CA . GLN B 1 7 ? 17.75 12.391 14.789 1 92.25 7 GLN B CA 1
ATOM 2282 C C . GLN B 1 7 ? 16.875 13.008 13.703 1 92.25 7 GLN B C 1
ATOM 2284 O O . GLN B 1 7 ? 17.125 14.125 13.258 1 92.25 7 GLN B O 1
ATOM 2289 N N . PRO B 1 8 ? 15.898 12.258 13.273 1 95.38 8 PRO B N 1
ATOM 2290 C CA . PRO B 1 8 ? 15.023 12.75 12.211 1 95.38 8 PRO B CA 1
ATOM 2291 C C . PRO B 1 8 ? 14.43 14.125 12.531 1 95.38 8 PRO B C 1
ATOM 2293 O O . PRO B 1 8 ? 14.344 14.984 11.656 1 95.38 8 PRO B O 1
ATOM 2296 N N . ALA B 1 9 ? 14.102 14.344 13.75 1 97.12 9 ALA B N 1
ATOM 2297 C CA . ALA B 1 9 ? 13.516 15.617 14.148 1 97.12 9 ALA B CA 1
ATOM 2298 C C . ALA B 1 9 ? 14.516 16.766 13.977 1 97.12 9 ALA B C 1
ATOM 2300 O O . ALA B 1 9 ? 14.141 17.859 13.57 1 97.12 9 ALA B O 1
ATOM 2301 N N . THR B 1 10 ? 15.758 16.531 14.32 1 96.5 10 THR B N 1
ATOM 2302 C CA . THR B 1 10 ? 16.812 17.531 14.156 1 96.5 10 THR B CA 1
ATOM 2303 C C . THR B 1 10 ? 16.984 17.906 12.688 1 96.5 10 THR B C 1
ATOM 2305 O O . THR B 1 10 ? 17.125 19.078 12.344 1 96.5 10 THR B O 1
ATOM 2308 N N . VAL B 1 11 ? 16.953 16.906 11.867 1 97.44 11 VAL B N 1
ATOM 2309 C CA . VAL B 1 11 ? 17.078 17.125 10.43 1 97.44 11 VAL B CA 1
ATOM 2310 C C . VAL B 1 11 ? 15.898 17.953 9.938 1 97.44 11 VAL B C 1
ATOM 2312 O O . VAL B 1 11 ? 16.078 18.906 9.172 1 97.44 11 VAL B O 1
ATOM 2315 N N . LEU B 1 12 ? 14.68 17.625 10.336 1 98.5 12 LEU B N 1
ATOM 2316 C CA . LEU B 1 12 ? 13.484 18.359 9.922 1 98.5 12 LEU B CA 1
ATOM 2317 C C . LEU B 1 12 ? 13.555 19.812 10.383 1 98.5 12 LEU B C 1
ATOM 2319 O O . LEU B 1 12 ? 13.211 20.719 9.625 1 98.5 12 LEU B O 1
ATOM 2323 N N . ARG B 1 13 ? 14 20.062 11.562 1 98 13 ARG B N 1
ATOM 2324 C CA . ARG B 1 13 ? 14.133 21.422 12.078 1 98 13 ARG B CA 1
ATOM 2325 C C . ARG B 1 13 ? 15.148 22.219 11.273 1 98 13 ARG B C 1
ATOM 2327 O O . ARG B 1 13 ? 14.953 23.422 11.031 1 98 13 ARG B O 1
ATOM 2334 N N . ARG B 1 14 ? 16.203 21.578 10.883 1 97.62 14 ARG B N 1
ATOM 2335 C CA . ARG B 1 14 ? 17.172 22.234 10.031 1 97.62 14 ARG B CA 1
ATOM 2336 C C . ARG B 1 14 ? 16.562 22.625 8.688 1 97.62 14 ARG B C 1
ATOM 2338 O O . ARG B 1 14 ? 16.812 23.719 8.18 1 97.62 14 ARG B O 1
ATOM 2345 N N . ILE B 1 15 ? 15.805 21.734 8.156 1 97.94 15 ILE B N 1
ATOM 2346 C CA . ILE B 1 15 ? 15.117 22.016 6.895 1 97.94 15 ILE B CA 1
ATOM 2347 C C . ILE B 1 15 ? 14.195 23.219 7.062 1 97.94 15 ILE B C 1
ATOM 2349 O O . ILE B 1 15 ? 14.219 24.141 6.254 1 97.94 15 ILE B O 1
ATOM 2353 N N . ILE B 1 16 ? 13.414 23.25 8.094 1 98.12 16 ILE B N 1
ATOM 2354 C CA . ILE B 1 16 ? 12.445 24.297 8.367 1 98.12 16 ILE B CA 1
ATOM 2355 C C . ILE B 1 16 ? 13.172 25.625 8.562 1 98.12 16 ILE B C 1
ATOM 2357 O O . ILE B 1 16 ? 12.664 26.672 8.164 1 98.12 16 ILE B O 1
ATOM 2361 N N . SER B 1 17 ? 14.375 25.594 9.086 1 97 17 SER B N 1
ATOM 2362 C CA . SER B 1 17 ? 15.133 26.797 9.383 1 97 17 SER B CA 1
ATOM 2363 C C . SER B 1 17 ? 15.875 27.297 8.148 1 97 17 SER B C 1
ATOM 2365 O O . SER B 1 17 ? 16.359 28.438 8.125 1 97 17 SER B O 1
ATOM 2367 N N . SER B 1 18 ? 15.992 26.5 7.152 1 97.12 18 SER B N 1
ATOM 2368 C CA . SER B 1 18 ? 16.703 26.891 5.934 1 97.12 18 SER B CA 1
ATOM 2369 C C . SER B 1 18 ? 15.828 27.781 5.055 1 97.12 18 SER B C 1
ATOM 2371 O O . SER B 1 18 ? 14.602 27.797 5.195 1 97.12 18 SER B O 1
ATOM 2373 N N . PRO B 1 19 ? 16.438 28.578 4.223 1 96.75 19 PRO B N 1
ATOM 2374 C CA . PRO B 1 19 ? 15.664 29.516 3.396 1 96.75 19 PRO B CA 1
ATOM 2375 C C . PRO B 1 19 ? 14.75 28.797 2.396 1 96.75 19 PRO B C 1
ATOM 2377 O O . PRO B 1 19 ? 15.062 27.688 1.95 1 96.75 19 PRO B O 1
ATOM 2380 N N . GLY B 1 20 ? 13.609 29.562 2.1 1 96.25 20 GLY B N 1
ATOM 2381 C CA . GLY B 1 20 ? 12.719 29.094 1.051 1 96.25 20 GLY B CA 1
ATOM 2382 C C . GLY B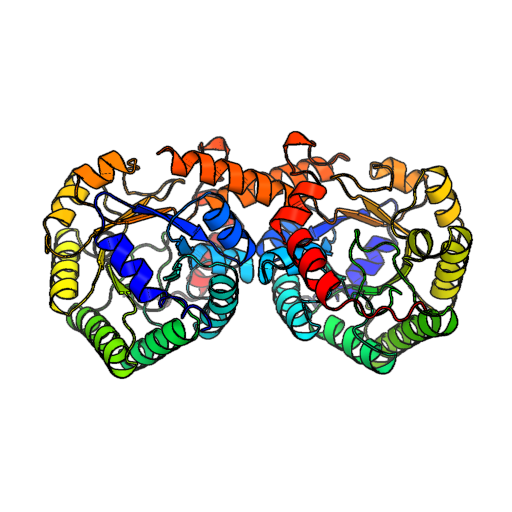 1 20 ? 11.547 28.281 1.578 1 96.25 20 GLY B C 1
ATOM 2383 O O . GLY B 1 20 ? 11.414 28.094 2.789 1 96.25 20 GLY B O 1
ATOM 2384 N N . CYS B 1 21 ? 10.648 27.891 0.715 1 97.5 21 CYS B N 1
ATOM 2385 C CA . CYS B 1 21 ? 9.547 26.969 0.981 1 97.5 21 CYS B CA 1
ATOM 2386 C C . CYS B 1 21 ? 9.891 25.562 0.519 1 97.5 21 CYS B C 1
ATOM 2388 O O . CYS B 1 21 ? 10.242 25.344 -0.644 1 97.5 21 CYS B O 1
ATOM 2390 N N . HIS B 1 22 ? 9.797 24.578 1.396 1 97.88 22 HIS B N 1
ATOM 2391 C CA . HIS B 1 22 ? 10.234 23.219 1.125 1 97.88 22 HIS B CA 1
ATOM 2392 C C . HIS B 1 22 ? 9.047 22.312 0.792 1 97.88 22 HIS B C 1
ATOM 2394 O O . HIS B 1 22 ? 8.07 22.266 1.545 1 97.88 22 HIS B O 1
ATOM 2400 N N . GLN B 1 23 ? 9.148 21.641 -0.334 1 97.31 23 GLN B N 1
ATOM 2401 C CA . GLN B 1 23 ? 8.094 20.75 -0.81 1 97.31 23 GLN B CA 1
ATOM 2402 C C . GLN B 1 23 ? 8.188 19.391 -0.14 1 97.31 23 GLN B C 1
ATOM 2404 O O . GLN B 1 23 ? 9.266 18.781 -0.076 1 97.31 23 GLN B O 1
ATOM 2409 N N . GLY B 1 24 ? 7.082 18.875 0.37 1 97.31 24 GLY B N 1
ATOM 2410 C CA . GLY B 1 24 ? 6.977 17.562 0.985 1 97.31 24 GLY B CA 1
ATOM 2411 C C . GLY B 1 24 ? 5.816 16.75 0.446 1 97.31 24 GLY B C 1
ATOM 2412 O O . GLY B 1 24 ? 4.703 16.828 0.97 1 97.31 24 GLY B O 1
ATOM 2413 N N . PRO B 1 25 ? 6.047 15.945 -0.611 1 97.56 25 PRO B N 1
ATOM 2414 C CA . PRO B 1 25 ? 4.98 15.078 -1.115 1 97.56 25 PRO B CA 1
ATOM 2415 C C . PRO B 1 25 ? 4.496 14.07 -0.075 1 97.56 25 PRO B C 1
ATOM 2417 O O . PRO B 1 25 ? 5.238 13.727 0.846 1 97.56 25 PRO B O 1
ATOM 2420 N N . ALA B 1 26 ? 3.248 13.672 -0.224 1 97.44 26 ALA B N 1
ATOM 2421 C CA . ALA B 1 26 ? 2.676 12.711 0.713 1 97.44 26 ALA B CA 1
ATOM 2422 C C . ALA B 1 26 ? 2.92 11.281 0.245 1 97.44 26 ALA B C 1
ATOM 2424 O O . ALA B 1 26 ? 2.734 10.961 -0.933 1 97.44 26 ALA B O 1
ATOM 2425 N N . CYS B 1 27 ? 3.402 10.508 1.123 1 98.44 27 CYS B N 1
ATOM 2426 C CA . CYS B 1 27 ? 3.51 9.07 0.909 1 98.44 27 CYS B CA 1
ATOM 2427 C C . CYS B 1 27 ? 2.42 8.328 1.667 1 98.44 27 CYS B C 1
ATOM 2429 O O . CYS B 1 27 ? 1.744 8.906 2.521 1 98.44 27 CYS B O 1
ATOM 2431 N N . PHE B 1 28 ? 2.219 7.027 1.306 1 98.25 28 PHE B N 1
ATOM 2432 C CA . PHE B 1 28 ? 1.2 6.227 1.977 1 98.25 28 PHE B CA 1
ATOM 2433 C C . PHE B 1 28 ? 1.718 4.824 2.271 1 98.25 28 PHE B C 1
ATOM 2435 O O . PHE B 1 28 ? 1.043 4.035 2.932 1 98.25 28 PHE B O 1
ATOM 2442 N N . ASP B 1 29 ? 2.836 4.457 1.805 1 98.06 29 ASP B N 1
ATOM 2443 C CA . ASP B 1 29 ? 3.529 3.211 2.113 1 98.06 29 ASP B CA 1
ATOM 2444 C C . ASP B 1 29 ? 5.039 3.359 1.922 1 98.06 29 ASP B C 1
ATOM 2446 O O . ASP B 1 29 ? 5.523 4.441 1.588 1 98.06 29 ASP B O 1
ATOM 2450 N N . ALA B 1 30 ? 5.809 2.277 2.227 1 98.12 30 ALA B N 1
ATOM 2451 C CA . ALA B 1 30 ? 7.27 2.332 2.186 1 98.12 30 ALA B CA 1
ATOM 2452 C C . ALA B 1 30 ? 7.766 2.625 0.773 1 98.12 30 ALA B C 1
ATOM 2454 O O . ALA B 1 30 ? 8.695 3.414 0.586 1 98.12 30 ALA B O 1
ATOM 2455 N N . LEU B 1 31 ? 7.133 2.033 -0.229 1 98 31 LEU B N 1
ATOM 2456 C CA . LEU B 1 31 ? 7.57 2.219 -1.608 1 98 31 LEU B CA 1
ATOM 2457 C C . LEU B 1 31 ? 7.383 3.668 -2.049 1 98 31 LEU B C 1
ATOM 2459 O O . LEU B 1 31 ? 8.281 4.262 -2.65 1 98 31 LEU B O 1
ATOM 2463 N N . SER B 1 32 ? 6.207 4.277 -1.78 1 98.5 32 SER B N 1
ATOM 2464 C CA . SER B 1 32 ? 5.977 5.66 -2.176 1 98.5 32 SER B CA 1
ATOM 2465 C C . SER B 1 32 ? 6.922 6.609 -1.443 1 98.5 32 SER B C 1
ATOM 2467 O O . SER B 1 32 ? 7.352 7.621 -2.004 1 98.5 32 SER B O 1
ATOM 2469 N N . ALA B 1 33 ? 7.254 6.348 -0.193 1 98.56 33 ALA B N 1
ATOM 2470 C CA . ALA B 1 33 ? 8.234 7.148 0.533 1 98.56 33 ALA B CA 1
ATOM 2471 C C . ALA B 1 33 ? 9.609 7.051 -0.115 1 98.56 33 ALA B C 1
ATOM 2473 O O . ALA B 1 33 ? 10.297 8.062 -0.29 1 98.56 33 ALA B O 1
ATOM 2474 N N . LYS B 1 34 ? 10 5.828 -0.499 1 98.06 34 LYS B N 1
ATOM 2475 C CA . LYS B 1 34 ? 11.289 5.613 -1.15 1 98.06 34 LYS B CA 1
ATOM 2476 C C . LYS B 1 34 ? 11.375 6.379 -2.467 1 98.06 34 LYS B C 1
ATOM 2478 O O . LYS B 1 34 ? 12.43 6.914 -2.812 1 98.06 34 LYS B O 1
ATOM 2483 N N . LEU B 1 35 ? 10.297 6.363 -3.176 1 98.38 35 LEU B N 1
ATOM 2484 C CA . LEU B 1 35 ? 10.266 7.09 -4.441 1 98.38 35 LEU B CA 1
ATOM 2485 C C . LEU B 1 35 ? 10.422 8.586 -4.215 1 98.38 35 LEU B C 1
ATOM 2487 O O . LEU B 1 35 ? 11.07 9.281 -5 1 98.38 35 LEU B O 1
ATOM 2491 N N . ILE B 1 36 ? 9.836 9.133 -3.145 1 98.62 36 ILE B N 1
ATOM 2492 C CA . ILE B 1 36 ? 9.969 10.547 -2.797 1 98.62 36 ILE B CA 1
ATOM 2493 C C . ILE B 1 36 ? 11.43 10.867 -2.488 1 98.62 36 ILE B C 1
ATOM 2495 O O . ILE B 1 36 ? 11.984 11.836 -3.004 1 98.62 36 ILE B O 1
ATOM 2499 N N . GLU B 1 37 ? 12.039 10.039 -1.657 1 98.06 37 GLU B N 1
ATOM 2500 C CA . GLU B 1 37 ? 13.445 10.227 -1.319 1 98.06 37 GLU B CA 1
ATOM 2501 C C . GLU B 1 37 ? 14.328 10.141 -2.561 1 98.06 37 GLU B C 1
ATOM 2503 O O . GLU B 1 37 ? 15.203 10.984 -2.764 1 98.06 37 GLU B O 1
ATOM 2508 N N . SER B 1 38 ? 14.062 9.148 -3.418 1 97.06 38 SER B N 1
ATOM 2509 C CA . SER B 1 38 ? 14.844 8.938 -4.637 1 97.06 38 SER B CA 1
ATOM 2510 C C . SER B 1 38 ? 14.703 10.125 -5.586 1 97.06 38 SER B C 1
ATOM 2512 O O . SER B 1 38 ? 15.625 10.43 -6.348 1 97.06 38 SER B O 1
ATOM 2514 N N . ALA B 1 39 ? 13.57 10.797 -5.527 1 97.62 39 ALA B N 1
ATOM 2515 C CA . ALA B 1 39 ? 13.312 11.953 -6.387 1 97.62 39 ALA B CA 1
ATOM 2516 C C . ALA B 1 39 ? 14.039 13.195 -5.871 1 97.62 39 ALA B C 1
ATOM 2518 O O . ALA B 1 39 ? 14.047 14.234 -6.535 1 97.62 39 ALA B O 1
ATOM 2519 N N . GLY B 1 40 ? 14.602 13.141 -4.648 1 97.69 40 GLY B N 1
ATOM 2520 C CA . GLY B 1 40 ? 15.477 14.195 -4.168 1 97.69 40 GLY B CA 1
ATOM 2521 C C . GLY B 1 40 ? 14.781 15.156 -3.219 1 97.69 40 GLY B C 1
ATOM 2522 O O . GLY B 1 40 ? 15.312 16.234 -2.916 1 97.69 40 GLY B O 1
ATOM 2523 N N . PHE B 1 41 ? 13.617 14.836 -2.742 1 98.12 41 PHE B N 1
ATOM 2524 C CA . PHE B 1 41 ? 12.953 15.688 -1.76 1 98.12 41 PHE B CA 1
ATOM 2525 C C . PHE B 1 41 ? 13.617 15.562 -0.396 1 98.12 41 PHE B C 1
ATOM 2527 O O . PHE B 1 41 ? 14.125 14.5 -0.041 1 98.12 41 PHE B O 1
ATOM 2534 N N . SER B 1 42 ? 13.578 16.625 0.403 1 98 42 SER B N 1
ATOM 2535 C CA . SER B 1 42 ? 14.32 16.672 1.657 1 98 42 SER B CA 1
ATOM 2536 C C . SER B 1 42 ? 13.492 16.141 2.816 1 98 42 SER B C 1
ATOM 2538 O O . SER B 1 42 ? 14.023 15.859 3.893 1 98 42 SER B O 1
ATOM 2540 N N . TYR B 1 43 ? 12.18 16.047 2.693 1 98.5 43 TYR B N 1
ATOM 2541 C CA . TYR B 1 43 ? 11.258 15.461 3.656 1 98.5 43 TYR B CA 1
ATOM 2542 C C . TYR B 1 43 ? 9.969 15.023 2.975 1 98.5 43 TYR B C 1
ATOM 2544 O O . TYR B 1 43 ? 9.75 15.305 1.794 1 98.5 43 TYR B O 1
ATOM 2552 N N . CYS B 1 44 ? 9.195 14.234 3.65 1 98.31 44 CYS B N 1
ATOM 2553 C CA . CYS B 1 44 ? 7.863 13.906 3.148 1 98.31 44 CYS B CA 1
ATOM 2554 C C . CYS B 1 44 ? 6.859 13.805 4.289 1 98.31 44 CYS B C 1
ATOM 2556 O O . CYS B 1 44 ? 7.211 14.016 5.453 1 98.31 44 CYS B O 1
ATOM 2558 N N . ILE B 1 45 ? 5.605 13.688 3.938 1 98.38 45 ILE B N 1
ATOM 2559 C CA . ILE B 1 45 ? 4.531 13.578 4.922 1 98.38 45 ILE B CA 1
ATOM 2560 C C . ILE B 1 45 ? 3.699 12.328 4.645 1 98.38 45 ILE B C 1
ATOM 2562 O O . ILE B 1 45 ? 3.721 11.797 3.531 1 98.38 45 ILE B O 1
ATOM 2566 N N . THR B 1 46 ? 3.107 11.828 5.66 1 98.12 46 THR B N 1
ATOM 2567 C CA . THR B 1 46 ? 2.115 10.789 5.414 1 98.12 46 THR B CA 1
ATOM 2568 C C . THR B 1 46 ? 0.721 11.398 5.277 1 98.12 46 THR B C 1
ATOM 2570 O O . THR B 1 46 ? 0.381 12.352 5.98 1 98.12 46 THR B O 1
ATOM 2573 N N . SER B 1 47 ? -0.003 10.867 4.41 1 95 47 SER B N 1
ATOM 2574 C CA . SER B 1 47 ? -1.407 11.234 4.254 1 95 47 SER B CA 1
ATOM 2575 C C . SER B 1 47 ? -2.322 10.188 4.887 1 95 47 SER B C 1
ATOM 2577 O O . SER B 1 47 ? -2.449 9.078 4.371 1 95 47 SER B O 1
ATOM 2579 N N . GLY B 1 48 ? -2.99 10.656 5.984 1 93.69 48 GLY B N 1
ATOM 2580 C CA . GLY B 1 48 ? -3.961 9.75 6.578 1 93.69 48 GLY B CA 1
ATOM 2581 C C . GLY B 1 48 ? -5.035 9.305 5.602 1 93.69 48 GLY B C 1
ATOM 2582 O O . GLY B 1 48 ? -5.461 8.148 5.625 1 93.69 48 GLY B O 1
ATOM 2583 N N . PHE B 1 49 ? -5.48 10.195 4.734 1 92.5 49 PHE B N 1
ATOM 2584 C CA . PHE B 1 49 ? -6.449 9.891 3.689 1 92.5 49 PHE B CA 1
ATOM 2585 C C . PHE B 1 49 ? -5.941 8.766 2.795 1 92.5 49 PHE B C 1
ATOM 2587 O O . PHE B 1 49 ? -6.645 7.777 2.574 1 92.5 49 PHE B O 1
ATOM 2594 N N . SER B 1 50 ? -4.707 8.891 2.324 1 95.56 50 SER B N 1
ATOM 2595 C CA . SER B 1 50 ? -4.141 7.922 1.391 1 95.56 50 SER B CA 1
ATOM 2596 C C . SER B 1 50 ? -3.881 6.582 2.072 1 95.56 50 SER B C 1
ATOM 2598 O O . SER B 1 50 ? -4.066 5.527 1.468 1 95.56 50 SER B O 1
ATOM 2600 N N . ILE B 1 51 ? -3.42 6.637 3.314 1 96.88 51 ILE B N 1
ATOM 2601 C CA . ILE B 1 51 ? -3.162 5.395 4.039 1 96.88 51 ILE B CA 1
ATOM 2602 C C . ILE B 1 51 ? -4.473 4.648 4.262 1 96.88 51 ILE B C 1
ATOM 2604 O O . ILE B 1 51 ? -4.547 3.434 4.059 1 96.88 51 ILE B O 1
ATOM 2608 N N . SER B 1 52 ? -5.523 5.383 4.707 1 94.81 52 SER B N 1
ATOM 2609 C CA . SER B 1 52 ? -6.832 4.754 4.875 1 94.81 52 SER B CA 1
ATOM 2610 C C . SER B 1 52 ? -7.309 4.109 3.578 1 94.81 52 SER B C 1
ATOM 2612 O O . SER B 1 52 ? -7.77 2.967 3.58 1 94.81 52 SER B O 1
ATOM 2614 N N . ALA B 1 53 ? -7.168 4.824 2.514 1 94.69 53 ALA B N 1
ATOM 2615 C CA . ALA B 1 53 ? -7.617 4.367 1.201 1 94.69 53 ALA B CA 1
ATOM 2616 C C . ALA B 1 53 ? -6.824 3.145 0.748 1 94.69 53 ALA B C 1
ATOM 2618 O O . ALA B 1 53 ? -7.406 2.145 0.318 1 94.69 53 ALA B O 1
ATOM 2619 N N . THR B 1 54 ? -5.508 3.209 0.846 1 96.75 54 THR B N 1
ATOM 2620 C CA . THR B 1 54 ? -4.668 2.16 0.278 1 96.75 54 THR B CA 1
ATOM 2621 C C . THR B 1 54 ? -4.645 0.934 1.186 1 96.75 54 THR B C 1
ATOM 2623 O O . THR B 1 54 ? -4.758 -0.198 0.711 1 96.75 54 THR B O 1
ATOM 2626 N N . ARG B 1 55 ? -4.523 1.126 2.445 1 95.12 55 ARG B N 1
ATOM 2627 C CA . ARG B 1 55 ? -4.352 0.025 3.387 1 95.12 55 ARG B CA 1
ATOM 2628 C C . ARG B 1 55 ? -5.676 -0.671 3.668 1 95.12 55 ARG B C 1
ATOM 2630 O O . ARG B 1 55 ? -5.75 -1.902 3.666 1 95.12 55 ARG B O 1
ATOM 2637 N N . LEU B 1 56 ? -6.777 0.103 3.842 1 93.88 56 LEU B N 1
ATOM 2638 C CA . LEU B 1 56 ? -8.047 -0.469 4.277 1 93.88 56 LEU B CA 1
ATOM 2639 C C . LEU B 1 56 ? -9.047 -0.521 3.127 1 93.88 56 LEU B C 1
ATOM 2641 O O . LEU B 1 56 ? -10.055 -1.226 3.205 1 93.88 56 LEU B O 1
ATOM 2645 N N . GLY B 1 57 ? -8.812 0.268 2.068 1 94.06 57 GLY B N 1
ATOM 2646 C CA . GLY B 1 57 ? -9.836 0.437 1.051 1 94.06 57 GLY B CA 1
ATOM 2647 C C . GLY B 1 57 ? -11.055 1.193 1.549 1 94.06 57 GLY B C 1
ATOM 2648 O O . GLY B 1 57 ? -12.164 0.965 1.075 1 94.06 57 GLY B O 1
ATOM 2649 N N . LEU B 1 58 ? -10.883 1.998 2.57 1 92.94 58 LEU B N 1
ATOM 2650 C CA . LEU B 1 58 ? -11.984 2.715 3.199 1 92.94 58 LEU B CA 1
ATOM 2651 C C . LEU B 1 58 ? -11.742 4.219 3.174 1 92.94 58 LEU B C 1
ATOM 2653 O O . LEU B 1 58 ? -10.594 4.664 3.057 1 92.94 58 LEU B O 1
ATOM 2657 N N . PRO B 1 59 ? -12.781 4.996 3.186 1 90.75 59 PRO B N 1
ATOM 2658 C CA . PRO B 1 59 ? -12.609 6.449 3.215 1 90.75 59 PRO B CA 1
ATOM 2659 C C . PRO B 1 59 ? -11.984 6.945 4.52 1 90.75 59 PRO B C 1
ATOM 2661 O O . PRO B 1 59 ? -12.062 6.262 5.543 1 90.75 59 PRO B O 1
ATOM 2664 N N . ASP B 1 60 ? -11.352 8.047 4.453 1 88.56 60 ASP B N 1
ATOM 2665 C CA . ASP B 1 60 ? -10.766 8.703 5.617 1 88.56 60 ASP B CA 1
ATOM 2666 C C . ASP B 1 60 ? -11.852 9.32 6.5 1 88.56 60 ASP B C 1
ATOM 2668 O O . ASP B 1 60 ? -11.922 10.547 6.637 1 88.56 60 ASP B O 1
ATOM 2672 N N . ALA B 1 61 ? -12.625 8.516 7.094 1 85.19 61 ALA B N 1
ATOM 2673 C CA . ALA B 1 61 ? -13.727 8.93 7.957 1 85.19 61 ALA B CA 1
ATOM 2674 C C . ALA B 1 61 ? -13.539 8.391 9.375 1 85.19 61 ALA B C 1
ATOM 2676 O O . ALA B 1 61 ? -14.523 8.102 10.062 1 85.19 61 ALA B O 1
ATOM 2677 N N . GLY B 1 62 ? -12.258 8.188 9.656 1 84.06 62 GLY B N 1
ATOM 2678 C CA . GLY B 1 62 ? -11.961 7.734 11.008 1 84.06 62 GLY B CA 1
ATOM 2679 C C . GLY B 1 62 ? -11.898 6.227 11.125 1 84.06 62 GLY B C 1
ATOM 2680 O O . GLY B 1 62 ? -11.789 5.691 12.234 1 84.06 62 GLY B O 1
ATOM 2681 N N . PHE B 1 63 ? -11.906 5.488 10.039 1 85.81 63 PHE B N 1
ATOM 2682 C CA . PHE B 1 63 ? -11.828 4.035 10.07 1 85.81 63 PHE B CA 1
ATOM 2683 C C . PHE B 1 63 ? -10.438 3.576 10.492 1 85.81 63 PHE B C 1
ATOM 2685 O O . PHE B 1 63 ? -10.297 2.611 11.242 1 85.81 63 PHE B O 1
ATOM 2692 N N . ILE B 1 64 ? -9.453 4.281 9.961 1 90.56 64 ILE B N 1
ATOM 2693 C CA . ILE B 1 64 ? -8.102 3.859 10.305 1 90.56 64 ILE B CA 1
ATOM 2694 C C . ILE B 1 64 ? -7.781 4.27 11.742 1 90.56 64 ILE B C 1
ATOM 2696 O O . ILE B 1 64 ? -8.008 5.418 12.133 1 90.56 64 ILE B O 1
ATOM 2700 N N . SER B 1 65 ? -7.312 3.365 12.562 1 90.56 65 SER B N 1
ATOM 2701 C CA . SER B 1 65 ? -7.078 3.57 13.992 1 90.56 65 SER B CA 1
ATOM 2702 C C . SER B 1 65 ? -5.648 4.027 14.258 1 90.56 65 SER B C 1
ATOM 2704 O O . SER B 1 65 ? -4.793 3.953 13.375 1 90.56 65 SER B O 1
ATOM 2706 N N . TYR B 1 66 ? -5.473 4.508 15.5 1 94.75 66 TYR B N 1
ATOM 2707 C CA . TYR B 1 66 ? -4.152 4.906 15.969 1 94.75 66 TYR B CA 1
ATOM 2708 C C . TYR B 1 66 ? -3.135 3.793 15.75 1 94.75 66 TYR B C 1
ATOM 2710 O O . TYR B 1 66 ? -2.074 4.02 15.156 1 94.75 66 TYR B O 1
ATOM 2718 N N . GLY B 1 67 ? -3.492 2.572 16.203 1 94.12 67 GLY B N 1
ATOM 2719 C CA . GLY B 1 67 ? -2.566 1.457 16.062 1 94.12 67 GLY B CA 1
ATOM 2720 C C . GLY B 1 67 ? -2.184 1.161 14.633 1 94.12 67 GLY B C 1
ATOM 2721 O O . GLY B 1 67 ? -1.026 0.854 14.344 1 94.12 67 GLY B O 1
ATOM 2722 N N . GLU B 1 68 ? -3.072 1.212 13.711 1 95 68 GLU B N 1
ATOM 2723 C CA . GLU B 1 68 ? -2.83 0.957 12.289 1 95 68 GLU B CA 1
ATOM 2724 C C . GLU B 1 68 ? -1.937 2.033 11.68 1 95 68 GLU B C 1
ATOM 2726 O O . GLU B 1 68 ? -1.077 1.736 10.852 1 95 68 GLU B O 1
ATOM 2731 N N . ILE B 1 69 ? -2.156 3.305 12.117 1 96.38 69 ILE B N 1
ATOM 2732 C CA . ILE B 1 69 ? -1.319 4.398 11.633 1 96.38 69 ILE B CA 1
ATOM 2733 C C . ILE B 1 69 ? 0.113 4.207 12.125 1 96.38 69 ILE B C 1
ATOM 2735 O O . ILE B 1 69 ? 1.066 4.395 11.367 1 96.38 69 ILE B O 1
ATOM 2739 N N . ILE B 1 70 ? 0.297 3.787 13.344 1 96.81 70 ILE B N 1
ATOM 2740 C CA . ILE B 1 70 ? 1.624 3.568 13.906 1 96.81 70 ILE B CA 1
ATOM 2741 C C . ILE B 1 70 ? 2.318 2.428 13.172 1 96.81 70 ILE B C 1
ATOM 2743 O O . ILE B 1 70 ? 3.498 2.531 12.82 1 96.81 70 ILE B O 1
ATOM 2747 N N . ASP B 1 71 ? 1.608 1.369 12.914 1 95.5 71 ASP B N 1
ATOM 2748 C CA . ASP B 1 71 ? 2.164 0.219 12.203 1 95.5 71 ASP B CA 1
ATOM 2749 C C . ASP B 1 71 ? 2.643 0.611 10.812 1 95.5 71 ASP B C 1
ATOM 2751 O O . ASP B 1 71 ? 3.768 0.29 10.422 1 95.5 71 ASP B O 1
ATOM 2755 N N . GLN B 1 72 ? 1.784 1.317 10.102 1 96.75 72 GLN B N 1
ATOM 2756 C CA . GLN B 1 72 ? 2.125 1.793 8.766 1 96.75 72 GLN B CA 1
ATOM 2757 C C . GLN B 1 72 ? 3.27 2.799 8.82 1 96.75 72 GLN B C 1
ATOM 2759 O O . GLN B 1 72 ? 4.168 2.771 7.973 1 96.75 72 GLN B O 1
ATOM 2764 N N . GLY B 1 73 ? 3.225 3.699 9.781 1 97.62 73 GLY B N 1
ATOM 2765 C CA . GLY B 1 73 ? 4.23 4.738 9.93 1 97.62 73 GLY B CA 1
ATOM 2766 C C . GLY B 1 73 ? 5.617 4.191 10.203 1 97.62 73 GLY B C 1
ATOM 2767 O O . GLY B 1 73 ? 6.609 4.691 9.672 1 97.62 73 GLY B O 1
ATOM 2768 N N . ARG B 1 74 ? 5.703 3.162 11.047 1 96.81 74 ARG B N 1
ATOM 2769 C CA . ARG B 1 74 ? 6.984 2.535 11.352 1 96.81 74 ARG B CA 1
ATOM 2770 C C . ARG B 1 74 ? 7.648 2.004 10.086 1 96.81 74 ARG B C 1
ATOM 2772 O O . ARG B 1 74 ? 8.852 2.182 9.891 1 96.81 74 ARG B O 1
ATOM 2779 N N . LEU B 1 75 ? 6.898 1.348 9.273 1 96.81 75 LEU B N 1
ATOM 2780 C CA . LEU B 1 75 ? 7.426 0.801 8.023 1 96.81 75 LEU B CA 1
ATOM 2781 C C . LEU B 1 75 ? 7.887 1.916 7.094 1 96.81 75 LEU B C 1
ATOM 2783 O O . LEU B 1 75 ? 8.938 1.803 6.457 1 96.81 75 LEU B O 1
ATOM 2787 N N . ILE B 1 76 ? 7.141 3.027 7.035 1 98.19 76 ILE B N 1
ATOM 2788 C CA . ILE B 1 76 ? 7.477 4.164 6.184 1 98.19 76 ILE B CA 1
ATOM 2789 C C . ILE B 1 76 ? 8.766 4.816 6.68 1 98.19 76 ILE B C 1
ATOM 2791 O O . ILE B 1 76 ? 9.703 5.016 5.906 1 98.19 76 ILE B O 1
ATOM 2795 N N . THR B 1 77 ? 8.867 5.082 7.996 1 98.31 77 THR B N 1
ATOM 2796 C CA . THR B 1 77 ? 10.023 5.801 8.531 1 98.31 77 THR B CA 1
ATOM 2797 C C . THR B 1 77 ? 11.281 4.941 8.453 1 98.31 77 THR B C 1
ATOM 2799 O O . THR B 1 77 ? 12.383 5.465 8.305 1 98.31 77 THR B O 1
ATOM 2802 N N . GLN B 1 78 ? 11.164 3.627 8.477 1 96.06 78 GLN B N 1
ATOM 2803 C CA . GLN B 1 78 ? 12.297 2.717 8.383 1 96.06 78 GLN B CA 1
ATOM 2804 C C . GLN B 1 78 ? 12.805 2.613 6.949 1 96.06 78 GLN B C 1
ATOM 2806 O O . GLN B 1 78 ? 13.953 2.221 6.715 1 96.06 78 GLN B O 1
ATOM 2811 N N . SER B 1 79 ? 12 2.984 6.02 1 96.19 79 SER B N 1
ATOM 2812 C CA . SER B 1 79 ? 12.305 2.738 4.613 1 96.19 79 SER B CA 1
ATOM 2813 C C . SER B 1 79 ? 13.102 3.893 4.012 1 96.19 79 SER B C 1
ATOM 2815 O O . SER B 1 79 ? 13.664 3.764 2.92 1 96.19 79 SER B O 1
ATOM 2817 N N . VAL B 1 80 ? 13.188 5.055 4.723 1 97.19 80 VAL B N 1
ATOM 2818 C CA . VAL B 1 80 ? 13.844 6.23 4.156 1 97.19 80 VAL B CA 1
ATOM 2819 C C . VAL B 1 80 ? 14.742 6.875 5.207 1 97.19 80 VAL B C 1
ATOM 2821 O O . VAL B 1 80 ? 14.602 6.609 6.402 1 97.19 80 VAL B O 1
ATOM 2824 N N . LYS B 1 81 ? 15.617 7.691 4.742 1 95.94 81 LYS B N 1
ATOM 2825 C CA . LYS B 1 81 ? 16.516 8.445 5.621 1 95.94 81 LYS B CA 1
ATOM 2826 C C . LYS B 1 81 ? 16.016 9.867 5.828 1 95.94 81 LYS B C 1
ATOM 2828 O O . LYS B 1 81 ? 16.406 10.539 6.785 1 95.94 81 LYS B O 1
ATOM 2833 N N . ILE B 1 82 ? 15.219 10.383 4.934 1 98.19 82 ILE B N 1
ATOM 2834 C CA . ILE B 1 82 ? 14.688 11.734 5.07 1 98.19 82 ILE B CA 1
ATOM 2835 C C . ILE B 1 82 ? 13.648 11.773 6.184 1 98.19 82 ILE B C 1
ATOM 2837 O O . ILE B 1 82 ? 12.992 10.766 6.461 1 98.19 82 ILE B O 1
ATOM 2841 N N . PRO B 1 83 ? 13.523 12.906 6.855 1 98.69 83 PRO B N 1
ATOM 2842 C CA . PRO B 1 83 ? 12.5 13 7.902 1 98.69 83 PRO B CA 1
ATOM 2843 C C . PRO B 1 83 ? 11.078 12.922 7.348 1 98.69 83 PRO B C 1
ATOM 2845 O O . PRO B 1 83 ? 10.812 13.422 6.254 1 98.69 83 PRO B O 1
ATOM 2848 N N . VAL B 1 84 ? 10.195 12.266 8.094 1 98.88 84 VAL B N 1
ATOM 2849 C CA . VAL B 1 84 ? 8.797 12.086 7.727 1 98.88 84 VAL B CA 1
ATOM 2850 C C . VAL B 1 84 ? 7.898 12.758 8.766 1 98.88 84 VAL B C 1
ATOM 2852 O O . VAL B 1 84 ? 8.07 12.547 9.969 1 98.88 84 VAL B O 1
ATOM 2855 N N . ILE B 1 85 ? 6.996 13.625 8.32 1 98.88 85 ILE B N 1
ATOM 2856 C CA . ILE B 1 85 ? 5.938 14.148 9.172 1 98.88 85 ILE B CA 1
ATOM 2857 C C . ILE B 1 85 ? 4.707 13.25 9.086 1 98.88 85 ILE B C 1
ATOM 2859 O O . ILE B 1 85 ? 4.254 12.914 7.988 1 98.88 85 ILE B O 1
ATOM 2863 N N . GLY B 1 86 ? 4.207 12.828 10.188 1 98.62 86 GLY B N 1
ATOM 2864 C CA . GLY B 1 86 ? 3.062 11.938 10.195 1 98.62 86 GLY B CA 1
ATOM 2865 C C . GLY B 1 86 ? 1.744 12.656 10.414 1 98.62 86 GLY B C 1
ATOM 2866 O O . GLY B 1 86 ? 1.697 13.688 11.086 1 98.62 86 GLY B O 1
ATOM 2867 N N . ASP B 1 87 ? 0.702 12.102 9.867 1 97.38 87 ASP B N 1
ATOM 2868 C CA . ASP B 1 87 ? -0.663 12.562 10.109 1 97.38 87 ASP B CA 1
ATOM 2869 C C . ASP B 1 87 ? -1.218 11.984 11.406 1 97.38 87 ASP B C 1
ATOM 2871 O O . ASP B 1 87 ? -1.555 10.797 11.469 1 97.38 87 ASP B O 1
ATOM 2875 N N . GLY B 1 88 ? -1.382 12.828 12.367 1 96.94 88 GLY B N 1
ATOM 2876 C CA . GLY B 1 88 ? -1.861 12.383 13.664 1 96.94 88 GLY B CA 1
ATOM 2877 C C . GLY B 1 88 ? -3.35 12.602 13.859 1 96.94 88 GLY B C 1
ATOM 2878 O O . GLY B 1 88 ? -3.869 12.43 14.961 1 96.94 88 GLY B O 1
ATOM 2879 N N . ASP B 1 89 ? -4 13.008 12.773 1 95 89 ASP B N 1
ATOM 2880 C CA . ASP B 1 89 ? -5.434 13.273 12.812 1 95 89 ASP B CA 1
ATOM 2881 C C . ASP B 1 89 ? -5.789 14.188 13.984 1 95 89 ASP B C 1
ATOM 2883 O O . ASP B 1 89 ? -5.191 15.258 14.148 1 95 89 ASP B O 1
ATOM 2887 N N . ASN B 1 90 ? -6.828 13.844 14.711 1 93.88 90 ASN B N 1
ATOM 2888 C CA . ASN B 1 90 ? -7.25 14.719 15.797 1 93.88 90 ASN B CA 1
ATOM 2889 C C . ASN B 1 90 ? -6.633 14.297 17.125 1 93.88 90 ASN B C 1
ATOM 2891 O O . ASN B 1 90 ? -7.109 14.695 18.188 1 93.88 90 ASN B O 1
ATOM 2895 N N . GLY B 1 91 ? -5.598 13.445 17.078 1 95.25 91 GLY B N 1
ATOM 2896 C CA . GLY B 1 91 ? -4.922 12.992 18.281 1 95.25 91 GLY B CA 1
ATOM 2897 C C . GLY B 1 91 ? -5.617 11.828 18.953 1 95.25 91 GLY B C 1
ATOM 2898 O O . GLY B 1 91 ? -5.238 11.43 20.062 1 95.25 91 GLY B O 1
ATOM 2899 N N . TYR B 1 92 ? -6.715 11.312 18.422 1 93.75 92 TYR B N 1
ATOM 2900 C CA . TYR B 1 92 ? -7.395 10.062 18.75 1 93.75 92 TYR B CA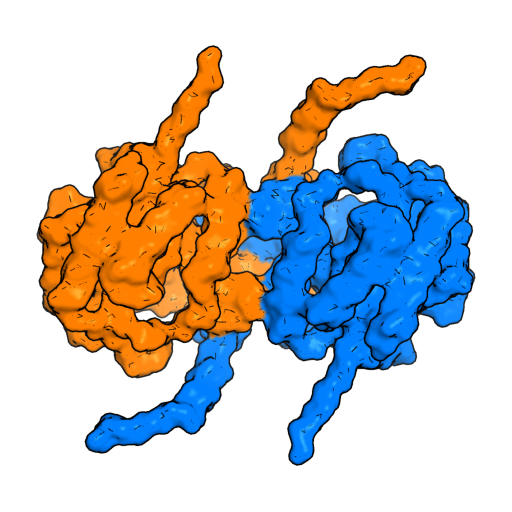 1
ATOM 2901 C C . TYR B 1 92 ? -7.988 10.117 20.156 1 93.75 92 TYR B C 1
ATOM 2903 O O . TYR B 1 92 ? -7.953 9.125 20.891 1 93.75 92 TYR B O 1
ATOM 2911 N N . GLY B 1 93 ? -8.367 11.242 20.641 1 91.94 93 GLY B N 1
ATOM 2912 C CA . GLY B 1 93 ? -9.023 11.367 21.922 1 91.94 93 GLY B CA 1
ATOM 2913 C C . GLY B 1 93 ? -8.727 12.68 22.625 1 91.94 93 GLY B C 1
ATOM 2914 O O . GLY B 1 93 ? -8.688 13.734 22 1 91.94 93 GLY B O 1
ATOM 2915 N N . ASN B 1 94 ? -8.625 12.617 23.953 1 91.25 94 ASN B N 1
ATOM 2916 C CA . ASN B 1 94 ? -8.367 13.812 24.75 1 91.25 94 ASN B CA 1
ATOM 2917 C C . ASN B 1 94 ? -6.875 14.062 24.922 1 91.25 94 ASN B C 1
ATOM 2919 O O . ASN B 1 94 ? -6.055 13.484 24.203 1 91.25 94 ASN B O 1
ATOM 2923 N N . ALA B 1 95 ? -6.566 14.953 25.812 1 93.25 95 ALA B N 1
ATOM 2924 C CA . ALA B 1 95 ? -5.184 15.375 26 1 93.25 95 ALA B CA 1
ATOM 2925 C C . ALA B 1 95 ? -4.293 14.188 26.359 1 93.25 95 ALA B C 1
ATOM 2927 O O . ALA B 1 95 ? -3.137 14.117 25.938 1 93.25 95 ALA B O 1
ATOM 2928 N N . MET B 1 96 ? -4.793 13.25 27.141 1 93.56 96 MET B N 1
ATOM 2929 C CA . MET B 1 96 ? -4.02 12.062 27.5 1 93.56 96 MET B CA 1
ATOM 2930 C C . MET B 1 96 ? -3.758 11.203 26.266 1 93.56 96 MET B C 1
ATOM 2932 O O . MET B 1 96 ? -2.668 10.648 26.109 1 93.56 96 MET B O 1
ATOM 2936 N N . ASN B 1 97 ? -4.719 11.094 25.422 1 95.56 97 ASN B N 1
ATOM 2937 C CA . ASN B 1 97 ? -4.539 10.367 24.172 1 95.56 97 ASN B CA 1
ATOM 2938 C C . ASN B 1 97 ? -3.502 11.039 23.266 1 95.56 97 ASN B C 1
ATOM 2940 O O . ASN B 1 97 ? -2.703 10.359 22.625 1 95.56 97 ASN B O 1
ATOM 2944 N N . VAL B 1 98 ? -3.57 12.328 23.25 1 97.12 98 VAL B N 1
ATOM 2945 C CA . VAL B 1 98 ? -2.607 13.078 22.438 1 97.12 98 VAL B CA 1
ATOM 2946 C C . VAL B 1 98 ? -1.19 12.781 22.922 1 97.12 98 VAL B C 1
ATOM 2948 O O . VAL B 1 98 ? -0.283 12.57 22.125 1 97.12 98 VAL B O 1
ATOM 2951 N N . LYS B 1 99 ? -0.973 12.758 24.203 1 97 99 LYS B N 1
ATOM 2952 C CA . LYS B 1 99 ? 0.345 12.43 24.734 1 97 99 LYS B CA 1
ATOM 2953 C C . LYS B 1 99 ? 0.801 11.047 24.266 1 97 99 LYS B C 1
ATOM 2955 O O . LYS B 1 99 ? 1.942 10.883 23.828 1 97 99 LYS B O 1
ATOM 2960 N N . ARG B 1 100 ? -0.088 10.094 24.406 1 96.94 100 ARG B N 1
ATOM 2961 C CA . ARG B 1 100 ? 0.218 8.75 23.922 1 96.94 100 ARG B CA 1
ATOM 2962 C C . ARG B 1 100 ? 0.553 8.758 22.438 1 96.94 100 ARG B C 1
ATOM 2964 O O . ARG B 1 100 ? 1.501 8.102 22 1 96.94 100 ARG B O 1
ATOM 2971 N N . THR B 1 101 ? -0.241 9.492 21.672 1 98.06 101 THR B N 1
ATOM 2972 C CA . THR B 1 101 ? -0.07 9.57 20.234 1 98.06 101 THR B CA 1
ATOM 2973 C C . THR B 1 101 ? 1.3 10.141 19.875 1 98.06 101 THR B C 1
ATOM 2975 O O . THR B 1 101 ? 2.041 9.555 19.094 1 98.06 101 THR B O 1
ATOM 2978 N N . VAL B 1 102 ? 1.655 11.266 20.469 1 98.5 102 VAL B N 1
ATOM 2979 C CA . VAL B 1 102 ? 2.93 11.914 20.188 1 98.5 102 VAL B CA 1
ATOM 2980 C C . VAL B 1 102 ? 4.078 10.969 20.531 1 98.5 102 VAL B C 1
ATOM 2982 O O . VAL B 1 102 ? 5.008 10.797 19.734 1 98.5 102 VAL B O 1
ATOM 2985 N N . LYS B 1 103 ? 4.047 10.312 21.672 1 97.81 103 LYS B N 1
ATOM 2986 C CA . LYS B 1 103 ? 5.086 9.375 22.078 1 97.81 103 LYS B CA 1
ATOM 2987 C C . LYS B 1 103 ? 5.18 8.203 21.094 1 97.81 103 LYS B C 1
ATOM 2989 O O . LYS B 1 103 ? 6.277 7.754 20.766 1 97.81 103 LYS B O 1
ATOM 2994 N N . GLY B 1 104 ? 4.02 7.727 20.734 1 98.19 104 GLY B N 1
ATOM 2995 C CA . GLY B 1 104 ? 4 6.66 19.734 1 98.19 104 GLY B CA 1
ATOM 2996 C C . GLY B 1 104 ? 4.621 7.066 18.422 1 98.19 104 GLY B C 1
ATOM 2997 O O . GLY B 1 104 ? 5.336 6.277 17.797 1 98.19 104 GLY B O 1
ATOM 2998 N N . PHE B 1 105 ? 4.316 8.281 17.938 1 98.62 105 PHE B N 1
ATOM 2999 C CA . PHE B 1 105 ? 4.887 8.773 16.688 1 98.62 105 PHE B CA 1
ATOM 3000 C C . PHE B 1 105 ? 6.398 8.93 16.812 1 98.62 105 PHE B C 1
ATOM 3002 O O . PHE B 1 105 ? 7.133 8.609 15.875 1 98.62 105 PHE B O 1
ATOM 3009 N N . ILE B 1 106 ? 6.895 9.398 17.953 1 98 106 ILE B N 1
ATOM 3010 C CA . ILE B 1 106 ? 8.328 9.477 18.219 1 98 106 ILE B CA 1
ATOM 3011 C C . ILE B 1 106 ? 8.953 8.094 18.109 1 98 106 ILE B C 1
ATOM 3013 O O . ILE B 1 106 ? 9.945 7.898 17.406 1 98 106 ILE B O 1
ATOM 3017 N N . ASP B 1 107 ? 8.344 7.125 18.766 1 96.94 107 ASP B N 1
ATOM 3018 C CA . ASP B 1 107 ? 8.852 5.758 18.797 1 96.94 107 ASP B CA 1
ATOM 3019 C C . ASP B 1 107 ? 8.852 5.141 17.406 1 96.94 107 ASP B C 1
ATOM 3021 O O . ASP B 1 107 ? 9.703 4.316 17.078 1 96.94 107 ASP B O 1
ATOM 3025 N N . ALA B 1 108 ? 7.887 5.547 16.578 1 97.75 108 ALA B N 1
ATOM 3026 C CA . ALA B 1 108 ? 7.75 5.012 15.227 1 97.75 108 ALA B CA 1
ATOM 3027 C C . ALA B 1 108 ? 8.766 5.645 14.273 1 97.75 108 ALA B C 1
ATOM 3029 O O . ALA B 1 108 ? 8.906 5.215 13.133 1 97.75 108 ALA B O 1
ATOM 3030 N N . GLY B 1 109 ? 9.445 6.738 14.695 1 97.81 109 GLY B N 1
ATOM 3031 C CA . GLY B 1 109 ? 10.523 7.312 13.914 1 97.81 109 GLY B CA 1
ATOM 3032 C C . GLY B 1 109 ? 10.125 8.578 13.188 1 97.81 109 GLY B C 1
ATOM 3033 O O . GLY B 1 109 ? 10.906 9.133 12.406 1 97.81 109 GLY B O 1
ATOM 3034 N N . PHE B 1 110 ? 8.914 9.078 13.445 1 98.69 110 PHE B N 1
ATOM 3035 C CA . PHE B 1 110 ? 8.461 10.297 12.781 1 98.69 110 PHE B CA 1
ATOM 3036 C C . PHE B 1 110 ? 9.266 11.508 13.266 1 98.69 110 PHE B C 1
ATOM 3038 O O . PHE B 1 110 ? 9.609 11.594 14.445 1 98.69 110 PHE B O 1
ATOM 3045 N N . ALA B 1 111 ? 9.539 12.398 12.344 1 98.75 111 ALA B N 1
ATOM 3046 C CA . ALA B 1 111 ? 10.242 13.641 12.648 1 98.75 111 ALA B CA 1
ATOM 3047 C C . ALA B 1 111 ? 9.266 14.727 13.086 1 98.75 111 ALA B C 1
ATOM 3049 O O . ALA B 1 111 ? 9.664 15.711 13.711 1 98.75 111 ALA B O 1
ATOM 3050 N N . GLY B 1 112 ? 8.07 14.602 12.734 1 98.81 112 GLY B N 1
ATOM 3051 C CA . GLY B 1 112 ? 6.996 15.531 13.055 1 98.81 112 GLY B CA 1
ATOM 3052 C C . GLY B 1 112 ? 5.625 14.891 13.055 1 98.81 112 GLY B C 1
ATOM 3053 O O . GLY B 1 112 ? 5.465 13.758 12.602 1 98.81 112 GLY B O 1
ATOM 3054 N N . ILE B 1 113 ? 4.664 15.633 13.562 1 98.88 113 ILE B N 1
ATOM 3055 C CA . ILE B 1 113 ? 3.291 15.156 13.641 1 98.88 113 ILE B CA 1
ATOM 3056 C C . ILE B 1 113 ? 2.322 16.312 13.383 1 98.88 113 ILE B C 1
ATOM 3058 O O . ILE B 1 113 ? 2.502 17.406 13.906 1 98.88 113 ILE B O 1
ATOM 3062 N N . ILE B 1 114 ? 1.371 16.062 12.531 1 98.69 114 ILE B N 1
ATOM 3063 C CA . ILE B 1 114 ? 0.276 17 12.328 1 98.69 114 ILE B CA 1
ATOM 3064 C C . ILE B 1 114 ? -0.888 16.641 13.25 1 98.69 114 ILE B C 1
ATOM 3066 O O . ILE B 1 114 ? -1.323 15.492 13.297 1 98.69 114 ILE B O 1
ATOM 3070 N N . LEU B 1 115 ? -1.385 17.594 13.977 1 98.19 115 LEU B N 1
ATOM 3071 C CA . LEU B 1 115 ? -2.551 17.438 14.844 1 98.19 115 LEU B CA 1
ATOM 3072 C C . LEU B 1 115 ? -3.65 18.422 14.453 1 98.19 115 LEU B C 1
ATOM 3074 O O . LEU B 1 115 ? -3.416 19.625 14.391 1 98.19 115 LEU B O 1
ATOM 3078 N N . GLU B 1 116 ? -4.785 17.875 14.156 1 96.62 116 GLU B N 1
ATOM 3079 C CA . GLU B 1 116 ? -5.895 18.734 13.766 1 96.62 116 GLU B CA 1
ATOM 3080 C C . GLU B 1 116 ? -6.902 18.891 14.898 1 96.62 116 GLU B C 1
ATOM 3082 O O . GLU B 1 116 ? -6.789 18.234 15.93 1 96.62 116 GLU B O 1
ATOM 3087 N N . ASP B 1 117 ? -7.887 19.812 14.75 1 96.38 117 ASP B N 1
ATOM 3088 C CA . ASP B 1 117 ? -8.773 20.156 15.852 1 96.38 117 ASP B CA 1
ATOM 3089 C C . ASP B 1 117 ? -10.219 19.781 15.523 1 96.38 117 ASP B C 1
ATOM 3091 O O . ASP B 1 117 ? -11.156 20.422 16.016 1 96.38 117 ASP B O 1
ATOM 3095 N N . GLN B 1 118 ? -10.391 18.844 14.656 1 93 118 GLN B N 1
ATOM 3096 C CA . GLN B 1 118 ? -11.734 18.391 14.328 1 93 118 GLN B CA 1
ATOM 3097 C C . GLN B 1 118 ? -12.328 17.547 15.453 1 93 118 GLN B C 1
ATOM 3099 O O . GLN B 1 118 ? -11.594 16.891 16.203 1 93 118 GLN B O 1
ATOM 3104 N N . VAL B 1 119 ? -13.664 17.578 15.555 1 88.31 119 VAL B N 1
ATOM 3105 C CA . VAL B 1 119 ? -14.383 16.734 16.5 1 88.31 119 VAL B CA 1
ATOM 3106 C C . VAL B 1 119 ? -14.344 15.281 16.016 1 88.31 119 VAL B C 1
ATOM 3108 O O . VAL B 1 119 ? -14.414 15.023 14.805 1 88.31 119 VAL B O 1
ATOM 3111 N N . ALA B 1 120 ? -14.203 14.375 16.875 1 75.19 120 ALA B N 1
ATOM 3112 C CA . ALA B 1 120 ? -14.281 12.953 16.547 1 75.19 120 ALA B CA 1
ATOM 3113 C C . ALA B 1 120 ? -15.734 12.469 16.531 1 75.19 120 ALA B C 1
ATOM 3115 O O . ALA B 1 120 ? -16.516 12.836 17.422 1 75.19 120 ALA B O 1
ATOM 3116 N N . PRO B 1 121 ? -16.219 11.664 15.625 1 70.38 121 PRO B N 1
ATOM 3117 C CA . PRO B 1 121 ? -15.492 11.219 14.43 1 70.38 121 PRO B CA 1
ATOM 3118 C C . PRO B 1 121 ? -15.352 12.32 13.383 1 70.38 121 PRO B C 1
ATOM 3120 O O . PRO B 1 121 ? -16.203 13.211 13.297 1 70.38 121 PRO B O 1
ATOM 3123 N N . LYS B 1 122 ? -14.219 12.312 12.766 1 65 122 LYS B N 1
ATOM 3124 C CA . LYS B 1 122 ? -13.852 13.336 11.789 1 65 122 LYS B CA 1
ATOM 3125 C C . LYS B 1 122 ? -14.875 13.406 10.656 1 65 122 LYS B C 1
ATOM 3127 O O . LYS B 1 122 ? -15.445 12.383 10.266 1 65 122 LYS B O 1
ATOM 3132 N N . ALA B 1 123 ? -15.297 14.57 10.469 1 56.41 123 ALA B N 1
ATOM 3133 C CA . ALA B 1 123 ? -16.141 14.742 9.289 1 56.41 123 ALA B CA 1
ATOM 3134 C C . ALA B 1 123 ? -15.312 14.734 8.016 1 56.41 123 ALA B C 1
ATOM 3136 O O . ALA B 1 123 ? -14.164 15.18 8.016 1 56.41 123 ALA B O 1
ATOM 3137 N N . CYS B 1 124 ? -15.312 13.742 7.191 1 48.88 124 CYS B N 1
ATOM 3138 C CA . CYS B 1 124 ? -14.625 13.93 5.922 1 48.88 124 CYS B CA 1
ATOM 3139 C C . CYS B 1 124 ? -15.227 15.078 5.129 1 48.88 124 CYS B C 1
ATOM 3141 O O . CYS B 1 124 ? -16.328 15.555 5.453 1 48.88 124 CYS B O 1
ATOM 3143 N N . GLY B 1 125 ? -14.602 15.594 4.137 1 41.34 125 GLY B N 1
ATOM 3144 C CA . GLY B 1 125 ? -14.836 16.734 3.279 1 41.34 125 GLY B CA 1
ATOM 3145 C C . GLY B 1 125 ? -16.312 16.984 3.014 1 41.34 125 GLY B C 1
ATOM 3146 O O . GLY B 1 125 ? -16.75 18.141 2.994 1 41.34 125 GLY B O 1
ATOM 3147 N N . HIS B 1 126 ? -17.016 15.891 2.572 1 39.62 126 HIS B N 1
ATOM 3148 C CA . HIS B 1 126 ? -18.344 16.219 2.076 1 39.62 126 HIS B CA 1
ATOM 3149 C C . HIS B 1 126 ? -19.359 16.266 3.215 1 39.62 126 HIS B C 1
ATOM 3151 O O . HIS B 1 126 ? -20.531 16.547 2.99 1 39.62 126 HIS B O 1
ATOM 3157 N N . THR B 1 127 ? -19.281 15.531 4.199 1 44.47 127 THR B N 1
ATOM 3158 C CA . THR B 1 127 ? -20.375 15.773 5.145 1 44.47 127 THR B CA 1
ATOM 3159 C C . THR B 1 127 ? -20.359 17.219 5.625 1 44.47 127 THR B C 1
ATOM 3161 O O . THR B 1 127 ? -19.297 17.797 5.848 1 44.47 127 THR B O 1
ATOM 3164 N N . ARG B 1 128 ? -21.469 17.812 5.301 1 50.31 128 ARG B N 1
ATOM 3165 C CA . ARG B 1 128 ? -21.812 19.203 5.562 1 50.31 128 ARG B CA 1
ATOM 3166 C C . ARG B 1 128 ? -21.406 19.609 6.973 1 50.31 128 ARG B C 1
ATOM 3168 O O . ARG B 1 128 ? -21.844 19.016 7.953 1 50.31 128 ARG B O 1
ATOM 3175 N N . GLY B 1 129 ? -20.203 20.031 7.168 1 59.12 129 GLY B N 1
ATOM 3176 C CA . GLY B 1 129 ? -19.625 21.031 8.055 1 59.12 129 GLY B CA 1
ATOM 3177 C C . GLY B 1 129 ? -18.578 20.469 8.992 1 59.12 129 GLY B C 1
ATOM 3178 O O . GLY B 1 129 ? -18.859 19.578 9.781 1 59.12 129 GLY B O 1
ATOM 3179 N N . ARG B 1 130 ? -17.266 20.484 8.656 1 73.25 130 ARG B N 1
ATOM 3180 C CA . ARG B 1 130 ? -16.172 20.266 9.594 1 73.25 130 ARG B CA 1
ATOM 3181 C C . ARG B 1 130 ? -16.469 20.938 10.93 1 73.25 130 ARG B C 1
ATOM 3183 O O . ARG B 1 130 ? -16.781 22.125 10.977 1 73.25 130 ARG B O 1
ATOM 3190 N N . LYS B 1 131 ? -16.703 20 11.914 1 87.38 131 LYS B N 1
ATOM 3191 C CA . LYS B 1 131 ? -16.844 20.562 13.25 1 87.38 131 LYS B CA 1
ATOM 3192 C C . LYS B 1 131 ? -15.516 20.516 14 1 87.38 131 LYS B C 1
ATOM 3194 O O . LYS B 1 131 ? -14.773 19.547 13.891 1 87.38 131 LYS B O 1
ATOM 3199 N N . VAL B 1 132 ? -15.227 21.609 14.641 1 95.19 132 VAL B N 1
ATOM 3200 C CA . VAL B 1 132 ? -13.992 21.672 15.422 1 95.19 132 VAL B CA 1
ATOM 3201 C C . VAL B 1 132 ? -14.32 21.719 16.906 1 95.19 132 VAL B C 1
ATOM 3203 O O . VAL B 1 132 ? -15.391 22.188 17.312 1 95.19 132 VAL B O 1
ATOM 3206 N N . VAL B 1 133 ? -13.469 21.219 17.719 1 95.25 133 VAL B N 1
ATOM 3207 C CA . VAL B 1 133 ? -13.625 21.25 19.172 1 95.25 133 VAL B CA 1
ATOM 3208 C C . VAL B 1 133 ? -13.547 22.688 19.672 1 95.25 133 VAL B C 1
ATOM 3210 O O . VAL B 1 133 ? -13.219 23.594 18.922 1 95.25 133 VAL B O 1
ATOM 3213 N N . SER B 1 134 ? -13.852 22.875 20.938 1 96.5 134 SER B N 1
ATOM 3214 C CA . SER B 1 134 ? -13.781 24.219 21.516 1 96.5 134 SER B CA 1
ATOM 3215 C C . SER B 1 134 ? -12.359 24.766 21.453 1 96.5 134 SER B C 1
ATOM 3217 O O . SER B 1 134 ? -11.391 24.016 21.344 1 96.5 134 SER B O 1
ATOM 3219 N N . ARG B 1 135 ? -12.242 26.109 21.5 1 97.75 135 ARG B N 1
ATOM 3220 C CA . ARG B 1 135 ? -10.945 26.766 21.562 1 97.75 135 ARG B CA 1
ATOM 3221 C C . ARG B 1 135 ? -10.086 26.203 22.672 1 97.75 135 ARG B C 1
ATOM 3223 O O . ARG B 1 135 ? -8.914 25.891 22.469 1 97.75 135 ARG B O 1
ATOM 3230 N N . GLU B 1 136 ? -10.664 26.078 23.797 1 97.38 136 GLU B N 1
ATOM 3231 C CA . GLU B 1 136 ? -9.938 25.609 24.969 1 97.38 136 GLU B CA 1
ATOM 3232 C C . GLU B 1 136 ? -9.398 24.203 24.766 1 97.38 136 GLU B C 1
ATOM 3234 O O . GLU B 1 136 ? -8.227 23.938 25.047 1 97.38 136 GLU B O 1
ATOM 3239 N N . GLU B 1 137 ? -10.211 23.312 24.297 1 96.5 137 GLU B N 1
ATOM 3240 C CA . GLU B 1 137 ? -9.789 21.938 24.062 1 96.5 137 GLU B CA 1
ATOM 3241 C C . GLU B 1 137 ? -8.68 21.875 23.016 1 96.5 137 GLU B C 1
ATOM 3243 O O . GLU B 1 137 ? -7.707 21.141 23.172 1 96.5 137 GLU B O 1
ATOM 3248 N N . ALA B 1 138 ? -8.859 22.609 22 1 97.69 138 ALA B N 1
ATOM 3249 C CA . ALA B 1 138 ? -7.883 22.609 20.906 1 97.69 138 ALA B CA 1
ATOM 3250 C C . ALA B 1 138 ? -6.512 23.062 21.406 1 97.69 138 ALA B C 1
ATOM 3252 O O . ALA B 1 138 ? -5.5 22.406 21.125 1 97.69 138 ALA B O 1
ATOM 3253 N N . VAL B 1 139 ? -6.492 24.141 22.125 1 98.38 139 VAL B N 1
ATOM 3254 C CA . VAL B 1 139 ? -5.242 24.688 22.641 1 98.38 139 VAL B CA 1
ATOM 3255 C C . VAL B 1 139 ? -4.629 23.703 23.641 1 98.38 139 VAL B C 1
ATOM 3257 O O . VAL B 1 139 ? -3.414 23.484 23.656 1 98.38 139 VAL B O 1
ATOM 3260 N N . MET B 1 140 ? -5.441 23.094 24.469 1 97.69 140 MET B N 1
ATOM 3261 C CA . MET B 1 140 ? -4.961 22.141 25.453 1 97.69 140 MET B CA 1
ATOM 3262 C C . MET B 1 140 ? -4.324 20.922 24.797 1 97.69 140 MET B C 1
ATOM 3264 O O . MET B 1 140 ? -3.357 20.359 25.312 1 97.69 140 MET B O 1
ATOM 3268 N N . LYS B 1 141 ? -4.863 20.469 23.703 1 97.81 141 LYS B N 1
ATOM 3269 C CA . LYS B 1 141 ? -4.285 19.344 22.969 1 97.81 141 LYS B CA 1
ATOM 3270 C C . LYS B 1 141 ? -2.885 19.688 22.469 1 97.81 141 LYS B C 1
ATOM 3272 O O . LYS B 1 141 ? -1.989 18.844 22.484 1 97.81 141 LYS B O 1
ATOM 3277 N N . ILE B 1 142 ? -2.656 20.922 22 1 98.69 142 ILE B N 1
ATOM 3278 C CA . ILE B 1 142 ? -1.337 21.344 21.547 1 98.69 142 ILE B CA 1
ATOM 3279 C C . ILE B 1 142 ? -0.371 21.391 22.719 1 98.69 142 ILE B C 1
ATOM 3281 O O . ILE B 1 142 ? 0.769 20.938 22.625 1 98.69 142 ILE B O 1
ATOM 3285 N N . LYS B 1 143 ? -0.845 21.906 23.812 1 98.62 143 LYS B N 1
ATOM 3286 C CA . LYS B 1 143 ? -0.006 21.922 25.016 1 98.62 143 LYS B CA 1
ATOM 3287 C C . LYS B 1 143 ? 0.385 20.516 25.438 1 98.62 143 LYS B C 1
ATOM 3289 O O . LYS B 1 143 ? 1.532 20.266 25.812 1 98.62 143 LYS B O 1
ATOM 3294 N N . ALA B 1 144 ? -0.581 19.609 25.406 1 98.38 144 ALA B N 1
ATOM 3295 C CA . ALA B 1 144 ? -0.307 18.219 25.734 1 98.38 144 ALA B CA 1
ATOM 3296 C C . ALA B 1 144 ? 0.746 17.625 24.812 1 98.38 144 ALA B C 1
ATOM 3298 O O . ALA B 1 144 ? 1.608 16.859 25.234 1 98.38 144 ALA B O 1
ATOM 3299 N N . ALA B 1 145 ? 0.658 17.938 23.562 1 98.75 145 ALA B N 1
ATOM 3300 C CA . ALA B 1 145 ? 1.64 17.484 22.578 1 98.75 145 ALA B CA 1
ATOM 3301 C C . ALA B 1 145 ? 3.035 18 22.922 1 98.75 145 ALA B C 1
ATOM 3303 O O . ALA B 1 145 ? 4.012 17.25 22.875 1 98.75 145 ALA B O 1
ATOM 3304 N N . VAL B 1 146 ? 3.139 19.266 23.234 1 98.56 146 VAL B N 1
ATOM 3305 C CA . VAL B 1 146 ? 4.402 19.891 23.594 1 98.56 146 VAL B CA 1
ATOM 3306 C C . VAL B 1 146 ? 4.973 19.234 24.859 1 98.56 146 VAL B C 1
ATOM 3308 O O . VAL B 1 146 ? 6.172 18.953 24.922 1 98.56 146 VAL B O 1
ATOM 3311 N N . ASP B 1 147 ? 4.098 19 25.812 1 97.88 147 ASP B N 1
ATOM 3312 C CA . ASP B 1 147 ? 4.527 18.312 27.031 1 97.88 147 ASP B CA 1
ATOM 3313 C C . ASP B 1 147 ? 5.082 16.922 26.734 1 97.88 147 ASP B C 1
ATOM 3315 O O . ASP B 1 147 ? 6.113 16.531 27.266 1 97.88 147 ASP B O 1
ATOM 3319 N N . ALA B 1 148 ? 4.344 16.188 25.906 1 97.88 148 ALA B N 1
ATOM 3320 C CA . ALA B 1 148 ? 4.773 14.836 25.547 1 97.88 148 ALA B CA 1
ATOM 3321 C C . ALA B 1 148 ? 6.148 14.852 24.891 1 97.88 148 ALA B C 1
ATOM 3323 O O . ALA B 1 148 ? 6.98 13.984 25.141 1 97.88 148 ALA B O 1
ATOM 3324 N N . ARG B 1 149 ? 6.375 15.836 24.016 1 97.62 149 ARG B N 1
ATOM 3325 C CA . ARG B 1 149 ? 7.688 16 23.391 1 97.62 149 ARG B CA 1
ATOM 3326 C C . ARG B 1 149 ? 8.766 16.203 24.453 1 97.62 149 ARG B C 1
ATOM 3328 O O . ARG B 1 149 ? 9.805 15.531 24.422 1 97.62 149 ARG B O 1
ATOM 3335 N N . THR B 1 150 ? 8.516 17.078 25.328 1 96.56 150 THR B N 1
ATOM 3336 C CA . THR B 1 150 ? 9.469 17.391 26.375 1 96.56 150 THR B CA 1
ATOM 3337 C C . THR B 1 150 ? 9.734 16.172 27.25 1 96.56 150 THR B C 1
ATOM 3339 O O . THR B 1 150 ? 10.891 15.844 27.547 1 96.56 150 THR B O 1
ATOM 3342 N N . GLU B 1 151 ? 8.688 15.5 27.625 1 96.25 151 GLU B N 1
ATOM 3343 C CA . GLU B 1 151 ? 8.781 14.328 28.484 1 96.25 151 GLU B CA 1
ATOM 3344 C C . GLU B 1 151 ? 9.586 13.219 27.812 1 96.25 151 GLU B C 1
ATOM 3346 O O . GLU B 1 151 ? 10.219 12.406 28.5 1 96.25 151 GLU B O 1
ATOM 3351 N N . SER B 1 152 ? 9.547 13.18 26.5 1 95.88 152 SER B N 1
ATOM 3352 C CA . SER B 1 152 ? 10.195 12.109 25.75 1 95.88 152 SER B CA 1
ATOM 3353 C C . SER B 1 152 ? 11.641 12.477 25.422 1 95.88 152 SER B C 1
ATOM 3355 O O . SER B 1 152 ? 12.398 11.641 24.922 1 95.88 152 SER B O 1
ATOM 3357 N N . GLY B 1 153 ? 12.062 13.703 25.656 1 93.62 153 GLY B N 1
ATOM 3358 C CA . GLY B 1 153 ? 13.383 14.156 25.266 1 93.62 153 GLY B CA 1
ATOM 3359 C C . GLY B 1 153 ? 13.586 14.188 23.766 1 93.62 153 GLY B C 1
ATOM 3360 O O . GLY B 1 153 ? 14.703 13.984 23.266 1 93.62 153 GLY B O 1
ATOM 3361 N N . SER B 1 154 ? 12.539 14.289 23.047 1 92.69 154 SER B N 1
ATOM 3362 C CA . SER B 1 154 ? 12.562 14.344 21.578 1 92.69 154 SER B CA 1
ATOM 3363 C C . SER B 1 154 ? 12.359 15.773 21.078 1 92.69 154 SER B C 1
ATOM 3365 O O . SER B 1 154 ? 11.906 16.641 21.828 1 92.69 154 SER B O 1
ATOM 3367 N N . ASP B 1 155 ? 12.789 16.016 19.891 1 95.5 155 ASP B N 1
ATOM 3368 C CA . ASP B 1 155 ? 12.594 17.328 19.266 1 95.5 155 ASP B CA 1
ATOM 3369 C C . ASP B 1 155 ? 11.57 17.234 18.141 1 95.5 155 ASP B C 1
ATOM 3371 O O . ASP B 1 155 ? 11.641 18.016 17.172 1 95.5 155 ASP B O 1
ATOM 3375 N N . ILE B 1 156 ? 10.68 16.25 18.266 1 98.44 156 ILE B N 1
ATOM 3376 C CA . ILE B 1 156 ? 9.672 16.078 17.219 1 98.44 156 ILE B CA 1
ATOM 3377 C C . ILE B 1 156 ? 8.984 17.406 16.938 1 98.44 156 ILE B C 1
ATOM 3379 O O . ILE B 1 156 ? 8.711 18.188 17.859 1 98.44 156 ILE B O 1
ATOM 3383 N N . VAL B 1 157 ? 8.773 17.688 15.695 1 98.81 157 VAL B N 1
ATOM 3384 C CA . VAL B 1 157 ? 8.133 18.922 15.266 1 98.81 157 VAL B CA 1
ATOM 3385 C C . VAL B 1 157 ? 6.617 18.781 15.367 1 98.81 157 VAL B C 1
ATOM 3387 O O . VAL B 1 157 ? 6.031 17.859 14.797 1 98.81 157 VAL B O 1
ATOM 3390 N N . ILE B 1 158 ? 5.969 19.688 16.094 1 98.88 158 ILE B N 1
ATOM 3391 C CA . ILE B 1 158 ? 4.52 19.688 16.25 1 98.88 158 ILE B CA 1
ATOM 3392 C C . ILE B 1 158 ? 3.902 20.672 15.25 1 98.88 158 ILE B C 1
ATOM 3394 O O . ILE B 1 158 ? 4.117 21.875 15.344 1 98.88 158 ILE B O 1
ATOM 3398 N N . VAL B 1 159 ? 3.193 20.109 14.273 1 98.88 159 VAL B N 1
ATOM 3399 C CA . VAL B 1 159 ? 2.434 20.891 13.305 1 98.88 159 VAL B CA 1
ATOM 3400 C C . VAL B 1 159 ? 0.974 20.984 13.742 1 98.88 159 VAL B C 1
ATOM 3402 O O . VAL B 1 159 ? 0.26 19.969 13.75 1 98.88 159 VAL B O 1
ATOM 3405 N N . ALA B 1 160 ? 0.508 22.141 14.102 1 98.81 160 ALA B N 1
ATOM 3406 C CA . ALA B 1 160 ? -0.858 22.328 14.578 1 98.81 160 ALA B CA 1
ATOM 3407 C C . ALA B 1 160 ? -1.769 22.812 13.453 1 98.81 160 ALA B C 1
ATOM 3409 O O . ALA B 1 160 ? -1.561 23.906 12.906 1 98.81 160 ALA B O 1
ATOM 3410 N N . ARG B 1 161 ? -2.742 22.047 13.117 1 98.31 161 ARG B N 1
ATOM 3411 C CA . ARG B 1 161 ? -3.668 22.312 12.023 1 98.31 161 ARG B CA 1
ATOM 3412 C C . ARG B 1 161 ? -5.031 22.734 12.555 1 98.31 161 ARG B C 1
ATOM 3414 O O . ARG B 1 161 ? -5.555 22.125 13.492 1 98.31 161 ARG B O 1
ATOM 3421 N N . SER B 1 162 ? -5.598 23.766 12.016 1 98 162 SER B N 1
ATOM 3422 C CA . SER B 1 162 ? -6.988 24.094 12.305 1 98 162 SER B CA 1
ATOM 3423 C C . SER B 1 162 ? -7.875 23.906 11.078 1 98 162 SER B C 1
ATOM 3425 O O . SER B 1 162 ? -7.52 24.328 9.977 1 98 162 SER B O 1
ATOM 3427 N N . ASP B 1 163 ? -8.961 23.281 11.281 1 95.69 163 ASP B N 1
ATOM 3428 C CA . ASP B 1 163 ? -9.977 23.109 10.258 1 95.69 163 ASP B CA 1
ATOM 3429 C C . ASP B 1 163 ? -11.125 24.094 10.445 1 95.69 163 ASP B C 1
ATOM 3431 O O . ASP B 1 163 ? -12.203 23.922 9.859 1 95.69 163 ASP B O 1
ATOM 3435 N N . ALA B 1 164 ? -10.93 25.141 11.227 1 96.12 164 ALA B N 1
ATOM 3436 C CA . ALA B 1 164 ? -12 26.047 11.625 1 96.12 164 ALA B CA 1
ATOM 3437 C C . ALA B 1 164 ? -12.438 26.938 10.461 1 96.12 164 ALA B C 1
ATOM 3439 O O . ALA B 1 164 ? -13.539 27.5 10.477 1 96.12 164 ALA B O 1
ATOM 3440 N N . ARG B 1 165 ? -11.547 27.141 9.469 1 94.94 165 ARG B N 1
ATOM 3441 C CA . ARG B 1 165 ? -11.945 27.984 8.344 1 94.94 165 ARG B CA 1
ATOM 3442 C C . ARG B 1 165 ? -13.219 27.469 7.695 1 94.94 165 ARG B C 1
ATOM 3444 O O . ARG B 1 165 ? -14.148 28.234 7.441 1 94.94 165 ARG B O 1
ATOM 3451 N N . GLN B 1 166 ? -13.281 26.188 7.43 1 89.19 166 GLN B N 1
ATOM 3452 C CA . GLN B 1 166 ? -14.477 25.594 6.855 1 89.19 166 GLN B CA 1
ATOM 3453 C C . GLN B 1 166 ? -15.531 25.328 7.926 1 89.19 166 GLN B C 1
ATOM 3455 O O . GLN B 1 166 ? -16.734 25.406 7.652 1 89.19 166 GLN B O 1
ATOM 3460 N N . GLY B 1 167 ? -15.148 25.109 9.055 1 88.94 167 GLY B N 1
ATOM 3461 C CA . GLY B 1 167 ? -16.062 24.703 10.117 1 88.94 167 GLY B CA 1
ATOM 3462 C C . GLY B 1 167 ? -16.734 25.875 10.789 1 88.94 167 GLY B C 1
ATOM 3463 O O . GLY B 1 167 ? -17.859 25.75 11.297 1 88.94 167 GLY B O 1
ATOM 3464 N N . VAL B 1 168 ? -16.031 26.984 10.93 1 94.69 168 VAL B N 1
ATOM 3465 C CA . VAL B 1 168 ? -16.547 28.141 11.664 1 94.69 168 VAL B CA 1
ATOM 3466 C C . VAL B 1 168 ? -16.344 29.406 10.828 1 94.69 168 VAL B C 1
ATOM 3468 O O . VAL B 1 168 ? -17.297 29.938 10.242 1 94.69 168 VAL B O 1
ATOM 3471 N N . SER B 1 169 ? -15.141 29.906 10.719 1 96.44 169 SER B N 1
ATOM 3472 C CA . SER B 1 169 ? -14.82 31.109 9.961 1 96.44 169 SER B CA 1
ATOM 3473 C C . SER B 1 169 ? -13.312 31.266 9.789 1 96.44 169 SER B C 1
ATOM 3475 O O . SER B 1 169 ? -12.531 30.609 10.477 1 96.44 169 SER B O 1
ATOM 3477 N N . LEU B 1 170 ? -12.922 32.156 8.836 1 97.62 170 LEU B N 1
ATOM 3478 C CA . LEU B 1 170 ? -11.508 32.5 8.672 1 97.62 170 LEU B CA 1
ATOM 3479 C C . LEU B 1 170 ? -10.953 33.125 9.945 1 97.62 170 LEU B C 1
ATOM 3481 O O . LEU B 1 170 ? -9.852 32.781 10.375 1 97.62 170 LEU B O 1
ATOM 3485 N N . GLU B 1 171 ? -11.734 34.031 10.5 1 98.06 171 GLU B N 1
ATOM 3486 C CA . GLU B 1 171 ? -11.305 34.719 11.719 1 98.06 171 GLU B CA 1
ATOM 3487 C C . GLU B 1 171 ? -11.016 33.719 12.836 1 98.06 171 GLU B C 1
ATOM 3489 O O . GLU B 1 171 ? -10 33.844 13.539 1 98.06 171 GLU B O 1
ATOM 3494 N N . GLU B 1 172 ? -11.891 32.781 12.984 1 98.31 172 GLU B N 1
ATOM 3495 C CA . GLU B 1 172 ? -11.703 31.75 14.008 1 98.31 172 GLU B CA 1
ATOM 3496 C C . GLU B 1 172 ? -10.438 30.938 13.75 1 98.31 172 GLU B C 1
ATOM 3498 O O . GLU B 1 172 ? -9.688 30.641 14.672 1 98.31 172 GLU B O 1
ATOM 3503 N N . ALA B 1 173 ? -10.211 30.562 12.539 1 98.38 173 ALA B N 1
ATOM 3504 C CA . ALA B 1 173 ? -9.031 29.781 12.18 1 98.38 173 ALA B CA 1
ATOM 3505 C C . ALA B 1 173 ? -7.754 30.562 12.477 1 98.38 173 ALA B C 1
ATOM 3507 O O . ALA B 1 173 ? -6.777 30 12.984 1 98.38 173 ALA B O 1
ATOM 3508 N N . LEU B 1 174 ? -7.738 31.859 12.148 1 98.69 174 LEU B N 1
ATOM 3509 C CA . LEU B 1 174 ? -6.582 32.719 12.414 1 98.69 174 LEU B CA 1
ATOM 3510 C C . LEU B 1 174 ? -6.324 32.812 13.914 1 98.69 174 LEU B C 1
ATOM 3512 O O . LEU B 1 174 ? -5.18 32.75 14.359 1 98.69 174 LEU B O 1
ATOM 3516 N N . TRP B 1 175 ? -7.402 33 14.648 1 98.62 175 TRP B N 1
ATOM 3517 C CA . TRP B 1 175 ? -7.258 33.062 16.094 1 98.62 175 TRP B CA 1
ATOM 3518 C C . TRP B 1 175 ? -6.645 31.781 16.641 1 98.62 175 TRP B C 1
ATOM 3520 O O . TRP B 1 175 ? -5.703 31.828 17.438 1 98.62 175 TRP B O 1
ATOM 3530 N N . ARG B 1 176 ? -7.168 30.688 16.25 1 98.75 176 ARG B N 1
ATOM 3531 C CA . ARG B 1 176 ? -6.73 29.391 16.766 1 98.75 176 ARG B CA 1
ATOM 3532 C C . ARG B 1 176 ? -5.262 29.141 16.453 1 98.75 176 ARG B C 1
ATOM 3534 O O . ARG B 1 176 ? -4.496 28.703 17.312 1 98.75 176 ARG B O 1
ATOM 3541 N N . THR B 1 177 ? -4.863 29.375 15.219 1 98.75 177 THR B N 1
ATOM 3542 C CA . THR B 1 177 ? -3.486 29.094 14.836 1 98.75 177 THR B CA 1
ATOM 3543 C C . THR B 1 177 ? -2.514 30 15.57 1 98.75 177 THR B C 1
ATOM 3545 O O . THR B 1 177 ? -1.393 29.609 15.891 1 98.75 177 THR B O 1
ATOM 3548 N N . ASN B 1 178 ? -2.971 31.25 15.836 1 98.81 178 ASN B N 1
ATOM 3549 C CA . ASN B 1 178 ? -2.16 32.094 16.703 1 98.81 178 ASN B CA 1
ATOM 3550 C C . ASN B 1 178 ? -2.021 31.5 18.109 1 98.81 178 ASN B C 1
ATOM 3552 O O . ASN B 1 178 ? -0.928 31.484 18.672 1 98.81 178 ASN B O 1
ATOM 3556 N N . ALA B 1 179 ? -3.131 31.062 18.625 1 98.81 179 ALA B N 1
ATOM 3557 C CA . ALA B 1 179 ? -3.139 30.438 19.953 1 98.81 179 ALA B CA 1
ATOM 3558 C C . ALA B 1 179 ? -2.281 29.188 19.969 1 98.81 179 ALA B C 1
ATOM 3560 O O . ALA B 1 179 ? -1.63 28.875 20.984 1 98.81 179 ALA B O 1
ATOM 3561 N N . TYR B 1 180 ? -2.324 28.375 18.875 1 98.88 180 TYR B N 1
ATOM 3562 C CA . TYR B 1 180 ? -1.495 27.172 18.766 1 98.88 180 TYR B CA 1
ATOM 3563 C C . TYR B 1 180 ? -0.015 27.531 18.828 1 98.88 180 TYR B C 1
ATOM 3565 O O . TYR B 1 180 ? 0.766 26.844 19.5 1 98.88 180 TYR B O 1
ATOM 3573 N N . ALA B 1 181 ? 0.391 28.594 18.109 1 98.75 181 ALA B N 1
ATOM 3574 C CA . ALA B 1 181 ? 1.771 29.062 18.125 1 98.75 181 ALA B CA 1
ATOM 3575 C C . ALA B 1 181 ? 2.193 29.438 19.547 1 98.75 181 ALA B C 1
ATOM 3577 O O . ALA B 1 181 ? 3.273 29.062 20 1 98.75 181 ALA B O 1
ATOM 3578 N N . GLU B 1 182 ? 1.353 30.156 20.219 1 98.5 182 GLU B N 1
ATOM 3579 C CA . GLU B 1 182 ? 1.634 30.562 21.594 1 98.5 182 GLU B CA 1
ATOM 3580 C C . GLU B 1 182 ? 1.756 29.359 22.516 1 98.5 182 GLU B C 1
ATOM 3582 O O . GLU B 1 182 ? 2.531 29.391 23.484 1 98.5 182 GLU B O 1
ATOM 3587 N N . ALA B 1 183 ? 0.968 28.344 22.203 1 98.56 183 ALA B N 1
ATOM 3588 C CA . ALA B 1 183 ? 0.959 27.141 23.031 1 98.56 183 ALA B CA 1
ATOM 3589 C C . ALA B 1 183 ? 2.207 26.297 22.781 1 98.56 183 ALA B C 1
ATOM 3591 O O . ALA B 1 183 ? 2.461 25.328 23.5 1 98.56 183 ALA B O 1
ATOM 3592 N N . GLY B 1 184 ? 2.979 26.625 21.766 1 98.31 184 GLY B N 1
ATOM 3593 C CA . GLY B 1 184 ? 4.258 25.953 21.578 1 98.31 184 GLY B CA 1
ATOM 3594 C C . GLY B 1 184 ? 4.34 25.156 20.297 1 98.31 184 GLY B C 1
ATOM 3595 O O . GLY B 1 184 ? 5.312 24.438 20.062 1 98.31 184 GLY B O 1
ATOM 3596 N N . ALA B 1 185 ? 3.328 25.203 19.391 1 98.75 185 ALA B N 1
ATOM 3597 C CA . ALA B 1 185 ? 3.422 24.562 18.078 1 98.75 185 ALA B CA 1
ATOM 3598 C C . ALA B 1 185 ? 4.621 25.078 17.297 1 98.75 185 ALA B C 1
ATOM 3600 O O . ALA B 1 185 ? 4.926 26.281 17.328 1 98.75 185 ALA B O 1
ATOM 3601 N N . ASP B 1 186 ? 5.301 24.188 16.594 1 98.75 186 ASP B N 1
ATOM 3602 C CA . ASP B 1 186 ? 6.484 24.547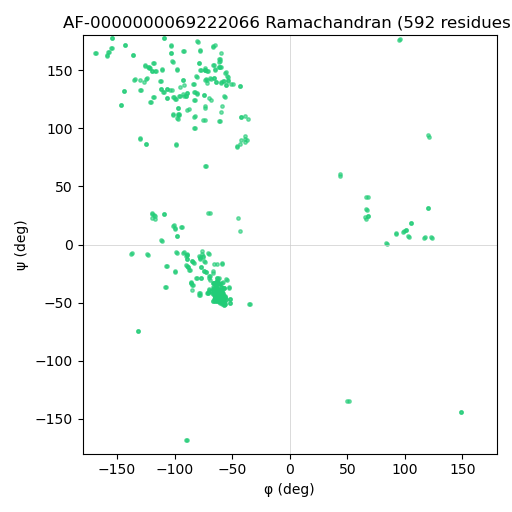 15.828 1 98.75 186 ASP B CA 1
ATOM 3603 C C . ASP B 1 186 ? 6.102 25.062 14.438 1 98.75 186 ASP B C 1
ATOM 3605 O O . ASP B 1 186 ? 6.836 25.844 13.828 1 98.75 186 ASP B O 1
ATOM 3609 N N . VAL B 1 187 ? 5.055 24.562 13.883 1 98.88 187 VAL B N 1
ATOM 3610 C CA . VAL B 1 187 ? 4.488 24.906 12.586 1 98.88 187 VAL B CA 1
ATOM 3611 C C . VAL B 1 187 ? 2.971 25.047 12.703 1 98.88 187 VAL B C 1
ATOM 3613 O O . VAL B 1 187 ? 2.326 24.281 13.43 1 98.88 187 VAL B O 1
ATOM 3616 N N . ILE B 1 188 ? 2.375 25.984 12.031 1 98.88 188 ILE B N 1
ATOM 3617 C CA . ILE B 1 188 ? 0.925 26.141 12.039 1 98.88 188 ILE B CA 1
ATOM 3618 C C . ILE B 1 188 ? 0.381 25.984 10.625 1 98.88 188 ILE B C 1
ATOM 3620 O O . ILE B 1 188 ? 1.077 26.281 9.648 1 98.88 188 ILE B O 1
ATOM 3624 N N . PHE B 1 189 ? -0.833 25.484 10.531 1 98 189 PHE B N 1
ATOM 3625 C CA . PHE B 1 189 ? -1.477 25.031 9.305 1 98 189 PHE B CA 1
ATOM 3626 C C . PHE B 1 189 ? -2.979 25.297 9.352 1 98 189 PHE B C 1
ATOM 3628 O O . PHE B 1 189 ? -3.648 24.891 10.312 1 98 189 PHE B O 1
ATOM 3635 N N . ILE B 1 190 ? -3.508 26.078 8.43 1 97.62 190 ILE B N 1
ATOM 3636 C CA . ILE B 1 190 ? -4.949 26.172 8.242 1 97.62 190 ILE B CA 1
ATOM 3637 C C . ILE B 1 190 ? -5.363 25.453 6.969 1 97.62 190 ILE B C 1
ATOM 3639 O O . ILE B 1 190 ? -4.828 25.719 5.891 1 97.62 190 ILE B O 1
ATOM 3643 N N . ASP B 1 191 ? -6.293 24.547 7.117 1 93.81 191 ASP B N 1
ATOM 3644 C CA . ASP B 1 191 ? -6.777 23.812 5.953 1 93.81 191 ASP B CA 1
ATOM 3645 C C . ASP B 1 191 ? -7.805 24.625 5.172 1 93.81 191 ASP B C 1
ATOM 3647 O O . ASP B 1 191 ? -8.523 25.453 5.75 1 93.81 191 ASP B O 1
ATOM 3651 N N . ALA B 1 192 ? -7.805 24.5 3.822 1 92.38 192 ALA B N 1
ATOM 3652 C CA . ALA B 1 192 ? -8.859 24.906 2.895 1 92.38 192 ALA B CA 1
ATOM 3653 C C . ALA B 1 192 ? -8.992 26.422 2.859 1 92.38 192 ALA B C 1
ATOM 3655 O O . ALA B 1 192 ? -10.109 26.953 2.9 1 92.38 192 ALA B O 1
ATOM 3656 N N . LEU B 1 193 ? -7.855 27.125 2.871 1 95.38 193 LEU B N 1
ATOM 3657 C CA . LEU B 1 193 ? -7.918 28.547 2.578 1 95.38 193 LEU B CA 1
ATOM 3658 C C . LEU B 1 193 ? -8.391 28.781 1.148 1 95.38 193 LEU B C 1
ATOM 3660 O O . LEU B 1 193 ? -7.984 28.078 0.227 1 95.38 193 LEU B O 1
ATOM 3664 N N . GLY B 1 194 ? -9.25 29.812 0.956 1 94.19 194 GLY B N 1
ATOM 3665 C CA . GLY B 1 194 ? -10.008 29.922 -0.277 1 94.19 194 GLY B CA 1
ATOM 3666 C C . GLY B 1 194 ? -9.398 30.875 -1.278 1 94.19 194 GLY B C 1
ATOM 3667 O O . GLY B 1 194 ? -9.898 31.016 -2.396 1 94.19 194 GLY B O 1
ATOM 3668 N N . SER B 1 195 ? -8.32 31.641 -0.908 1 95.94 195 SER B N 1
ATOM 3669 C CA . SER B 1 195 ? -7.699 32.625 -1.806 1 95.94 195 SER B CA 1
ATOM 3670 C C . SER B 1 195 ? -6.27 32.938 -1.381 1 95.94 195 SER B C 1
ATOM 3672 O O . SER B 1 195 ? -5.871 32.625 -0.254 1 95.94 195 SER B O 1
ATOM 3674 N N . VAL B 1 196 ? -5.547 33.5 -2.314 1 97.06 196 VAL 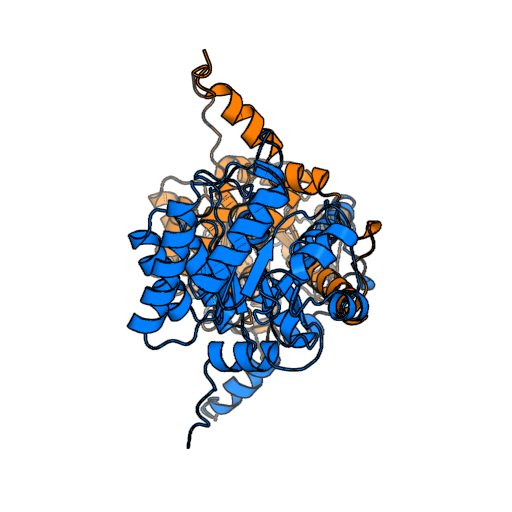B N 1
ATOM 3675 C CA . VAL B 1 196 ? -4.184 33.906 -2.014 1 97.06 196 VAL B CA 1
ATOM 3676 C C . VAL B 1 196 ? -4.199 35 -0.925 1 97.06 196 VAL B C 1
ATOM 3678 O O . VAL B 1 196 ? -3.305 35.031 -0.079 1 97.06 196 VAL B O 1
ATOM 3681 N N . GLU B 1 197 ? -5.223 35.812 -0.928 1 97.69 197 GLU B N 1
ATOM 3682 C CA . GLU B 1 197 ? -5.367 36.812 0.11 1 97.69 197 GLU B CA 1
ATOM 3683 C C . GLU B 1 197 ? -5.496 36.188 1.491 1 97.69 197 GLU B C 1
ATOM 3685 O O . GLU B 1 197 ? -4.898 36.656 2.459 1 97.69 197 GLU B O 1
ATOM 3690 N N . GLU B 1 198 ? -6.266 35.156 1.566 1 98 198 GLU B N 1
ATOM 3691 C CA . GLU B 1 198 ? -6.391 34.438 2.826 1 98 198 GLU B CA 1
ATOM 3692 C C . GLU B 1 198 ? -5.062 33.812 3.234 1 98 198 GLU B C 1
ATOM 3694 O O . GLU B 1 198 ? -4.723 33.781 4.418 1 98 198 GLU B O 1
ATOM 3699 N N . MET B 1 199 ? -4.34 33.312 2.26 1 98.06 199 MET B N 1
ATOM 3700 C CA . MET B 1 199 ? -3.031 32.719 2.514 1 98.06 199 MET B CA 1
ATOM 3701 C C . MET B 1 199 ? -2.066 33.75 3.084 1 98.06 199 MET B C 1
ATOM 3703 O O . MET B 1 199 ? -1.354 33.469 4.051 1 98.06 199 MET B O 1
ATOM 3707 N N . LYS B 1 200 ? -2.072 34.906 2.525 1 98 200 LYS B N 1
ATOM 3708 C CA . LYS B 1 200 ? -1.232 36 3.018 1 98 200 LYS B CA 1
ATOM 3709 C C . LYS B 1 200 ? -1.622 36.406 4.438 1 98 200 LYS B C 1
ATOM 3711 O O . LYS B 1 200 ? -0.755 36.625 5.285 1 98 200 LYS B O 1
ATOM 3716 N N . ALA B 1 201 ? -2.906 36.531 4.629 1 98.06 201 ALA B N 1
ATOM 3717 C CA . ALA B 1 201 ? -3.393 36.844 5.965 1 98.06 201 ALA B CA 1
ATOM 3718 C C . ALA B 1 201 ? -2.916 35.812 6.992 1 98.06 201 ALA B C 1
ATOM 3720 O O . ALA B 1 201 ? -2.5 36.188 8.094 1 98.06 201 ALA B O 1
ATOM 3721 N N . PHE B 1 202 ? -2.992 34.625 6.668 1 98.56 202 PHE B N 1
ATOM 3722 C CA . PHE B 1 202 ? -2.557 33.562 7.543 1 98.56 202 PHE B CA 1
ATOM 3723 C C . PHE B 1 202 ? -1.068 33.656 7.844 1 98.56 202 PHE B C 1
ATOM 3725 O O . PHE B 1 202 ? -0.647 33.5 8.992 1 98.56 202 PHE B O 1
ATOM 3732 N N . CYS B 1 203 ? -0.258 33.969 6.844 1 98.38 203 CYS B N 1
ATOM 3733 C CA . CYS B 1 203 ? 1.189 34 7.02 1 98.38 203 CYS B CA 1
ATOM 3734 C C . CYS B 1 203 ? 1.604 35.188 7.879 1 98.38 203 CYS B C 1
ATOM 3736 O O . CYS B 1 203 ? 2.754 35.281 8.312 1 98.38 203 CYS B O 1
ATOM 3738 N N . GLN B 1 204 ? 0.67 36.062 8.195 1 98 204 GLN B N 1
ATOM 3739 C CA . GLN B 1 204 ? 0.946 37.156 9.117 1 98 204 GLN B CA 1
ATOM 3740 C C . GLN B 1 204 ? 0.691 36.75 10.562 1 98 204 GLN B C 1
ATOM 3742 O O . GLN B 1 204 ? 1.112 37.438 11.492 1 98 204 GLN B O 1
ATOM 3747 N N . VAL B 1 205 ? -0.082 35.688 10.656 1 97.75 205 VAL B N 1
ATOM 3748 C CA . VAL B 1 205 ? -0.337 35.188 12 1 97.75 205 VAL B CA 1
ATOM 3749 C C . VAL B 1 205 ? 0.942 34.562 12.57 1 97.75 205 VAL B C 1
ATOM 3751 O O . VAL B 1 205 ? 1.569 33.719 11.93 1 97.75 205 VAL B O 1
ATOM 3754 N N . ALA B 1 206 ? 1.374 35 13.766 1 97.88 206 ALA B N 1
ATOM 3755 C CA . ALA B 1 206 ? 2.58 34.469 14.383 1 97.88 206 ALA B CA 1
ATOM 3756 C C . ALA B 1 206 ? 3.707 34.344 13.367 1 97.88 206 ALA B C 1
ATOM 3758 O O . ALA B 1 206 ? 4.238 33.25 13.164 1 97.88 206 ALA B O 1
ATOM 3759 N N . PRO B 1 207 ? 4.121 35.438 12.719 1 95.5 207 PRO B N 1
ATOM 3760 C CA . PRO B 1 207 ? 5.031 35.406 11.578 1 95.5 207 PRO B CA 1
ATOM 3761 C C . PRO B 1 207 ? 6.367 34.75 11.906 1 95.5 207 PRO B C 1
ATOM 3763 O O . PRO B 1 207 ? 7.109 34.375 11 1 95.5 207 PRO B O 1
ATOM 3766 N N . HIS B 1 208 ? 6.734 34.562 13.172 1 95.69 208 HIS B N 1
ATOM 3767 C CA . HIS B 1 208 ? 7.996 33.969 13.555 1 95.69 208 HIS B CA 1
ATOM 3768 C C . HIS B 1 208 ? 7.895 32.438 13.555 1 95.69 208 HIS B C 1
ATOM 3770 O O . HIS B 1 208 ? 8.906 31.734 13.672 1 95.69 208 HIS B O 1
ATOM 3776 N N . VAL B 1 209 ? 6.684 31.891 13.508 1 98.12 209 VAL B N 1
ATOM 3777 C CA . VAL B 1 209 ? 6.414 30.469 13.453 1 98.12 209 VAL B CA 1
ATOM 3778 C C . VAL B 1 209 ? 6.199 30.031 12.008 1 98.12 209 VAL B C 1
ATOM 3780 O O . VAL B 1 209 ? 5.426 30.656 11.273 1 98.12 209 VAL B O 1
ATOM 3783 N N . PRO B 1 210 ? 6.93 29 11.555 1 98.69 210 PRO B N 1
ATOM 3784 C CA . PRO B 1 210 ? 6.762 28.5 10.188 1 98.69 210 PRO B CA 1
ATOM 3785 C C . PRO B 1 210 ? 5.316 28.141 9.859 1 98.69 210 PRO B C 1
ATOM 3787 O O . PRO B 1 210 ? 4.598 27.609 10.719 1 98.69 210 PRO B O 1
ATOM 3790 N N . HIS B 1 211 ? 4.891 28.406 8.555 1 98.81 211 HIS B N 1
ATOM 3791 C CA . HIS B 1 211 ? 3.557 28.094 8.047 1 98.81 211 HIS B CA 1
ATOM 3792 C C . HIS B 1 211 ? 3.602 26.984 7.008 1 98.81 211 HIS B C 1
ATOM 3794 O O . HIS B 1 211 ? 4.535 26.922 6.207 1 98.81 211 HIS B O 1
ATOM 3800 N N . LEU B 1 212 ? 2.594 26.078 7.051 1 98.62 212 LEU B N 1
ATOM 3801 C CA . LEU B 1 212 ? 2.486 24.969 6.105 1 98.62 212 LEU B CA 1
ATOM 3802 C C . LEU B 1 212 ? 1.314 25.188 5.152 1 98.62 212 LEU B C 1
ATOM 3804 O O . LEU B 1 212 ? 0.228 25.594 5.574 1 98.62 212 LEU B O 1
ATOM 3808 N N . ALA B 1 213 ? 1.559 25.031 3.855 1 96.88 213 ALA B N 1
ATOM 3809 C CA . ALA B 1 213 ? 0.543 25.109 2.809 1 96.88 213 ALA B CA 1
ATOM 3810 C C . ALA B 1 213 ? 0.137 23.719 2.322 1 96.88 213 ALA B C 1
ATOM 3812 O O . ALA B 1 213 ? 0.992 22.859 2.1 1 96.88 213 ALA B O 1
ATOM 3813 N N . ASN B 1 214 ? -1.117 23.516 2.227 1 94.81 214 ASN B N 1
ATOM 3814 C CA . ASN B 1 214 ? -1.689 22.297 1.687 1 94.81 214 ASN B CA 1
ATOM 3815 C C . ASN B 1 214 ? -2.074 22.453 0.218 1 94.81 214 ASN B C 1
ATOM 3817 O O . ASN B 1 214 ? -3.059 23.125 -0.101 1 94.81 214 ASN B O 1
ATOM 3821 N N . MET B 1 215 ? -1.341 21.828 -0.709 1 92.12 215 MET B N 1
ATOM 3822 C CA . MET B 1 215 ? -1.597 21.891 -2.145 1 92.12 215 MET B CA 1
ATOM 3823 C C . MET B 1 215 ? -2.359 20.672 -2.623 1 92.12 215 MET B C 1
ATOM 3825 O O . MET B 1 215 ? -1.755 19.703 -3.096 1 92.12 215 MET B O 1
ATOM 3829 N N . LEU B 1 216 ? -3.629 20.734 -2.529 1 83.62 216 LEU B N 1
ATOM 3830 C CA . LEU B 1 216 ? -4.484 19.625 -2.926 1 83.62 216 LEU B CA 1
ATOM 3831 C C . LEU B 1 216 ? -4.75 19.641 -4.426 1 83.62 216 LEU B C 1
ATOM 3833 O O . LEU B 1 216 ? -5.551 20.453 -4.906 1 83.62 216 LEU B O 1
ATOM 3837 N N . GLU B 1 217 ? -4.207 18.953 -5.32 1 72.44 217 GLU B N 1
ATOM 3838 C CA . GLU B 1 217 ? -4.094 18.953 -6.777 1 72.44 217 GLU B CA 1
ATOM 3839 C C . GLU B 1 217 ? -5.383 18.453 -7.43 1 72.44 217 GLU B C 1
ATOM 3841 O O . GLU B 1 217 ? -5.652 18.766 -8.594 1 72.44 217 GLU B O 1
ATOM 3846 N N . GLY B 1 218 ? -6.348 17.969 -6.922 1 65.06 218 GLY B N 1
ATOM 3847 C CA . GLY B 1 218 ? -7.52 17.344 -7.527 1 65.06 218 GLY B CA 1
ATOM 3848 C C . GLY B 1 218 ? -8.805 18.094 -7.223 1 65.06 218 GLY B C 1
ATOM 3849 O O . GLY B 1 218 ? -9.898 17.547 -7.41 1 65.06 218 GLY B O 1
ATOM 3850 N N . GLY B 1 219 ? -8.641 19.328 -6.898 1 67.81 219 GLY B N 1
ATOM 3851 C CA . GLY B 1 219 ? -9.883 20.062 -6.711 1 67.81 219 GLY B CA 1
ATOM 3852 C C . GLY B 1 219 ? -10.031 20.625 -5.309 1 67.81 219 GLY B C 1
ATOM 3853 O O . GLY B 1 219 ? -11.148 20.688 -4.781 1 67.81 219 GLY B O 1
ATOM 3854 N N . GLY B 1 220 ? -9.023 20.938 -4.754 1 70.31 220 GLY B N 1
ATOM 3855 C CA . GLY B 1 220 ? -9.125 21.547 -3.441 1 70.31 220 GLY B CA 1
ATOM 3856 C C . GLY B 1 220 ? -9.523 23.016 -3.496 1 70.31 220 GLY B C 1
ATOM 3857 O O . GLY B 1 220 ? -9.641 23.594 -4.582 1 70.31 220 GLY B O 1
ATOM 3858 N N . LYS B 1 221 ? -9.883 23.562 -2.391 1 77.88 221 LYS B N 1
ATOM 3859 C CA . LYS B 1 221 ? -10.352 24.938 -2.246 1 77.88 221 LYS B CA 1
ATOM 3860 C C . LYS B 1 221 ? -9.188 25.922 -2.295 1 77.88 221 LYS B C 1
ATOM 3862 O O . LYS B 1 221 ? -9.344 27.062 -2.764 1 77.88 221 LYS B O 1
ATOM 3867 N N . THR B 1 222 ? -8.078 25.484 -1.883 1 88 222 THR B N 1
ATOM 3868 C CA . THR B 1 222 ? -6.906 26.344 -1.793 1 88 222 THR B CA 1
ATOM 3869 C C . THR B 1 222 ? -6.242 26.5 -3.158 1 88 222 THR B C 1
ATOM 3871 O O . THR B 1 222 ? -6.02 25.5 -3.859 1 88 222 THR B O 1
ATOM 3874 N N . PRO B 1 223 ? -5.953 27.766 -3.586 1 90.56 223 PRO B N 1
ATOM 3875 C CA . PRO B 1 223 ? -5.215 27.969 -4.832 1 90.56 223 PRO B CA 1
ATOM 3876 C C . PRO B 1 223 ? -3.896 27.203 -4.867 1 90.56 223 PRO B C 1
ATOM 3878 O O . PRO B 1 223 ? -3.197 27.109 -3.855 1 90.56 223 PRO B O 1
ATOM 3881 N N . ILE B 1 224 ? -3.576 26.656 -6 1 91 224 ILE B N 1
ATOM 3882 C CA . ILE B 1 224 ? -2.324 25.938 -6.172 1 91 224 ILE B CA 1
ATOM 3883 C C . ILE B 1 224 ? -1.218 26.906 -6.586 1 91 224 ILE B C 1
ATOM 3885 O O . ILE B 1 224 ? -1.325 27.578 -7.617 1 91 224 ILE B O 1
ATOM 3889 N N . LEU B 1 225 ? -0.233 27.047 -5.758 1 93.06 225 LEU B N 1
ATOM 3890 C CA . LEU B 1 225 ? 0.944 27.875 -6.004 1 93.06 225 LEU B CA 1
ATOM 3891 C C . LEU B 1 225 ? 2.209 27.016 -6.035 1 93.06 225 LEU B C 1
ATOM 3893 O O . LEU B 1 225 ? 2.26 25.953 -5.418 1 93.06 225 LEU B O 1
ATOM 3897 N N . ASN B 1 226 ? 3.188 27.453 -6.824 1 92.19 226 ASN B N 1
ATOM 3898 C CA . ASN B 1 226 ? 4.465 26.75 -6.785 1 92.19 226 ASN B CA 1
ATOM 3899 C C . ASN B 1 226 ? 5.301 27.188 -5.582 1 92.19 226 ASN B C 1
ATOM 3901 O O . ASN B 1 226 ? 4.926 28.094 -4.852 1 92.19 226 ASN B O 1
ATOM 3905 N N . ALA B 1 227 ? 6.445 26.531 -5.383 1 93.38 227 ALA B N 1
ATOM 3906 C CA . ALA B 1 227 ? 7.258 26.703 -4.18 1 93.38 227 ALA B CA 1
ATOM 3907 C C . ALA B 1 227 ? 7.742 28.156 -4.059 1 93.38 227 ALA B C 1
ATOM 3909 O O . ALA B 1 227 ? 7.789 28.703 -2.955 1 93.38 227 ALA B O 1
ATOM 3910 N N . GLN B 1 228 ? 8.117 28.719 -5.137 1 94.69 228 GLN B N 1
ATOM 3911 C CA . GLN B 1 228 ? 8.602 30.094 -5.117 1 94.69 228 GLN B CA 1
ATOM 3912 C C . GLN B 1 228 ? 7.496 31.062 -4.711 1 94.69 228 GLN B C 1
ATOM 3914 O O . GLN B 1 228 ? 7.719 31.953 -3.895 1 94.69 228 GLN B O 1
ATOM 3919 N N . GLU B 1 229 ? 6.336 30.859 -5.301 1 96.5 229 GLU B N 1
ATOM 3920 C CA . GLU B 1 229 ? 5.188 31.688 -4.945 1 96.5 229 GLU B CA 1
ATOM 3921 C C . GLU B 1 229 ? 4.816 31.516 -3.477 1 96.5 229 GLU B C 1
ATOM 3923 O O . GLU B 1 229 ? 4.492 32.5 -2.795 1 96.5 229 GLU B O 1
ATOM 3928 N N . LEU B 1 230 ? 4.871 30.281 -3.025 1 97.5 230 LEU B N 1
ATOM 3929 C CA . LEU B 1 230 ? 4.559 30 -1.629 1 97.5 230 LEU B CA 1
ATOM 3930 C C . LEU B 1 230 ? 5.562 30.672 -0.699 1 97.5 230 LEU B C 1
ATOM 3932 O O . LEU B 1 230 ? 5.184 31.203 0.343 1 97.5 230 LEU B O 1
ATOM 3936 N N . ASP B 1 231 ? 6.781 30.641 -1.095 1 97.12 231 ASP B N 1
ATOM 3937 C CA . ASP B 1 231 ? 7.824 31.312 -0.328 1 97.12 231 ASP B CA 1
ATOM 3938 C C . ASP B 1 231 ? 7.555 32.812 -0.245 1 97.12 231 ASP B C 1
ATOM 3940 O O . ASP B 1 231 ? 7.691 33.406 0.822 1 97.12 231 ASP B O 1
ATOM 3944 N N . GLN B 1 232 ? 7.129 33.375 -1.311 1 97.19 232 GLN B N 1
ATOM 3945 C CA . GLN B 1 232 ? 6.84 34.812 -1.37 1 97.19 232 GLN B CA 1
ATOM 3946 C C . GLN B 1 232 ? 5.66 35.156 -0.47 1 97.19 232 GLN B C 1
ATOM 3948 O O . GLN B 1 232 ? 5.637 36.25 0.13 1 97.19 232 GLN B O 1
ATOM 3953 N N . VAL B 1 233 ? 4.695 34.25 -0.419 1 97.56 233 VAL B N 1
ATOM 3954 C CA . VAL B 1 233 ? 3.525 34.469 0.426 1 97.56 233 VAL B CA 1
ATOM 3955 C C . VAL B 1 233 ? 3.924 34.375 1.896 1 97.56 233 VAL B C 1
ATOM 3957 O O . VAL B 1 233 ? 3.314 35 2.758 1 97.56 233 VAL B O 1
ATOM 3960 N N . GLY B 1 234 ? 4.93 33.562 2.168 1 97.62 234 GLY B N 1
ATOM 3961 C CA . GLY B 1 234 ? 5.426 33.469 3.529 1 97.62 234 GLY B CA 1
ATOM 3962 C C . GLY B 1 234 ? 5.402 32.031 4.062 1 97.62 234 GLY B C 1
ATOM 3963 O O . GLY B 1 234 ? 5.699 31.797 5.234 1 97.62 234 GLY B O 1
ATOM 3964 N N . TYR B 1 235 ? 5.07 31.094 3.213 1 98.31 235 TYR B N 1
ATOM 3965 C CA . TYR B 1 235 ? 5.023 29.703 3.645 1 98.31 235 TYR B CA 1
ATOM 3966 C C . TYR B 1 235 ? 6.426 29.109 3.746 1 98.31 235 TYR B C 1
ATOM 3968 O O . TYR B 1 235 ? 7.328 29.516 3.014 1 98.31 235 TYR B O 1
ATOM 3976 N N . LYS B 1 236 ? 6.594 28.172 4.637 1 98.44 236 LYS B N 1
ATOM 3977 C CA . LYS B 1 236 ? 7.859 27.469 4.836 1 98.44 236 LYS B CA 1
ATOM 3978 C C . LYS B 1 236 ? 7.781 26.047 4.316 1 98.44 236 LYS B C 1
ATOM 3980 O O . LYS B 1 236 ? 8.773 25.5 3.826 1 98.44 236 LYS B O 1
ATOM 3985 N N . LEU B 1 237 ? 6.68 25.406 4.461 1 98.44 237 LEU B N 1
ATOM 3986 C CA . LEU B 1 237 ? 6.453 24.031 4.043 1 98.44 237 LEU B CA 1
ATOM 3987 C C . LEU B 1 237 ? 5.25 23.922 3.111 1 98.44 237 LEU B C 1
ATOM 3989 O O . LEU B 1 237 ? 4.262 24.641 3.291 1 98.44 237 LEU B O 1
ATOM 3993 N N . ALA B 1 238 ? 5.316 23.078 2.111 1 97.06 238 ALA B N 1
ATOM 3994 C CA . ALA B 1 238 ? 4.219 22.766 1.204 1 97.06 238 ALA B CA 1
ATOM 3995 C C . ALA B 1 238 ? 4.02 21.25 1.086 1 97.06 238 ALA B C 1
ATOM 3997 O O . ALA B 1 238 ? 4.988 20.5 0.942 1 97.06 238 ALA B O 1
ATOM 3998 N N . VAL B 1 239 ? 2.809 20.859 1.185 1 96.06 239 VAL B N 1
ATOM 3999 C CA . VAL B 1 239 ? 2.545 19.422 1.101 1 96.06 239 VAL B CA 1
ATOM 4000 C C . VAL B 1 239 ? 1.575 19.141 -0.044 1 96.06 239 VAL B C 1
ATOM 4002 O O . VAL B 1 239 ? 0.777 20.016 -0.417 1 96.06 239 VAL B O 1
ATOM 4005 N N . TYR B 1 240 ? 1.631 18 -0.635 1 94.12 240 TYR B N 1
ATOM 4006 C CA . TYR B 1 240 ? 0.84 17.5 -1.751 1 94.12 240 TYR B CA 1
ATOM 4007 C C . TYR B 1 240 ? 0.171 16.172 -1.392 1 94.12 240 TYR B C 1
ATOM 4009 O O . TYR B 1 240 ? 0.689 15.102 -1.712 1 94.12 240 TYR B O 1
ATOM 4017 N N . PRO B 1 241 ? -0.957 16.25 -0.797 1 92.38 241 PRO B N 1
ATOM 4018 C CA . PRO B 1 241 ? -1.492 15.117 -0.03 1 92.38 241 PRO B CA 1
ATOM 4019 C C . PRO B 1 241 ? -2.031 14 -0.921 1 92.38 241 PRO B C 1
ATOM 4021 O O . PRO B 1 241 ? -2.098 12.844 -0.495 1 92.38 241 PRO B O 1
ATOM 4024 N N . LEU B 1 242 ? -2.406 14.273 -2.186 1 91.62 242 LEU B N 1
ATOM 4025 C CA . LEU B 1 242 ? -3.172 13.273 -2.924 1 91.62 242 LEU B CA 1
ATOM 4026 C C . LEU B 1 242 ? -2.467 12.906 -4.223 1 91.62 242 LEU B C 1
ATOM 4028 O O . LEU B 1 242 ? -2.836 11.922 -4.875 1 91.62 242 LEU B O 1
ATOM 4032 N N . SER B 1 243 ? -1.439 13.602 -4.586 1 93.56 243 SER B N 1
ATOM 4033 C CA . SER B 1 243 ? -0.824 13.469 -5.902 1 93.56 243 SER B CA 1
ATOM 4034 C C . SER B 1 243 ? -0.414 12.023 -6.172 1 93.56 243 SER B C 1
ATOM 4036 O O . SER B 1 243 ? -0.806 11.445 -7.188 1 93.56 243 SER B O 1
ATOM 4038 N N . LEU B 1 244 ? 0.314 11.43 -5.25 1 96.5 244 LEU B N 1
ATOM 4039 C CA . LEU B 1 244 ? 0.885 10.117 -5.523 1 96.5 244 LEU B CA 1
ATOM 4040 C C . LEU B 1 244 ? -0.201 9.047 -5.539 1 96.5 244 LEU B C 1
ATOM 4042 O O . LEU B 1 244 ? -0.193 8.164 -6.395 1 96.5 244 LEU B O 1
ATOM 4046 N N . MET B 1 245 ? -1.12 9.102 -4.629 1 95.44 245 MET B N 1
ATOM 4047 C CA . MET B 1 245 ? -2.217 8.141 -4.656 1 95.44 245 MET B CA 1
ATOM 4048 C C . MET B 1 245 ? -3.078 8.328 -5.902 1 95.44 245 MET B C 1
ATOM 4050 O O . MET B 1 245 ? -3.469 7.355 -6.547 1 95.44 245 MET B O 1
ATOM 4054 N N . GLY B 1 246 ? -3.371 9.609 -6.215 1 94.62 246 GLY B N 1
ATOM 4055 C CA . GLY B 1 246 ? -4.207 9.906 -7.367 1 94.62 246 GLY B CA 1
ATOM 4056 C C . GLY B 1 246 ? -3.645 9.375 -8.672 1 94.62 246 GLY B C 1
ATOM 4057 O O . GLY B 1 246 ? -4.34 8.672 -9.406 1 94.62 246 GLY B O 1
ATOM 4058 N N . VAL B 1 247 ? -2.381 9.672 -8.945 1 95.31 247 VAL B N 1
ATOM 4059 C CA . VAL B 1 247 ? -1.782 9.242 -10.203 1 95.31 247 VAL B CA 1
ATOM 4060 C C . VAL B 1 247 ? -1.68 7.715 -10.227 1 95.31 247 VAL B C 1
ATOM 4062 O O . VAL B 1 247 ? -1.792 7.094 -11.281 1 95.31 247 VAL B O 1
ATOM 4065 N N . SER B 1 248 ? -1.468 7.078 -9.102 1 96.88 248 SER B N 1
ATOM 4066 C CA . SER B 1 248 ? -1.426 5.621 -9.023 1 96.88 248 SER B CA 1
ATOM 4067 C C . SER B 1 248 ? -2.768 5.008 -9.406 1 96.88 248 SER B C 1
ATOM 4069 O O . SER B 1 248 ? -2.818 4.02 -10.141 1 96.88 248 SER B O 1
ATOM 4071 N N . ILE B 1 249 ? -3.857 5.598 -8.859 1 96.5 249 ILE B N 1
ATOM 4072 C CA . ILE B 1 249 ? -5.199 5.105 -9.156 1 96.5 249 ILE B CA 1
ATOM 4073 C C . ILE B 1 249 ? -5.43 5.141 -10.664 1 96.5 249 ILE B C 1
ATOM 4075 O O . ILE B 1 249 ? -5.812 4.129 -11.266 1 96.5 249 ILE B O 1
ATOM 4079 N N . ARG B 1 250 ? -5.188 6.297 -11.258 1 95.12 250 ARG B N 1
ATOM 4080 C CA . ARG B 1 250 ? -5.41 6.449 -12.688 1 95.12 250 ARG B CA 1
ATOM 4081 C C . ARG B 1 250 ? -4.551 5.477 -13.484 1 95.12 250 ARG B C 1
ATOM 4083 O O . ARG B 1 250 ? -5.02 4.883 -14.461 1 95.12 250 ARG B O 1
ATOM 4090 N N . ALA B 1 251 ? -3.279 5.355 -13.133 1 95.69 251 ALA B N 1
ATOM 4091 C CA . ALA B 1 251 ? -2.369 4.438 -13.82 1 95.69 251 ALA B CA 1
ATOM 4092 C C . ALA B 1 251 ? -2.861 2.998 -13.719 1 95.69 251 ALA B C 1
ATOM 4094 O O . ALA B 1 251 ? -2.834 2.256 -14.703 1 95.69 251 ALA B O 1
ATOM 4095 N N . MET B 1 252 ? -3.301 2.553 -12.555 1 97.12 252 MET B N 1
ATOM 4096 C CA . MET B 1 252 ? -3.795 1.191 -12.367 1 97.12 252 MET B CA 1
ATOM 4097 C C . MET B 1 252 ? -5.074 0.96 -13.164 1 97.12 252 MET B C 1
ATOM 4099 O O . MET B 1 252 ? -5.262 -0.109 -13.75 1 97.12 252 MET B O 1
ATOM 4103 N N . GLN B 1 253 ? -5.957 1.96 -13.156 1 96.06 253 GLN B N 1
ATOM 4104 C CA . GLN B 1 253 ? -7.168 1.847 -13.969 1 96.06 253 GLN B CA 1
ATOM 4105 C C . GLN B 1 253 ? -6.832 1.63 -15.438 1 96.06 253 GLN B C 1
ATOM 4107 O O . GLN B 1 253 ? -7.449 0.797 -16.109 1 96.06 253 GLN B O 1
ATOM 4112 N N . GLY B 1 254 ? -5.875 2.43 -15.922 1 94.38 254 GLY B N 1
ATOM 4113 C CA . GLY B 1 254 ? -5.426 2.248 -17.297 1 94.38 254 GLY B CA 1
ATOM 4114 C C . GLY B 1 254 ? -4.863 0.863 -17.562 1 94.38 254 GLY B C 1
ATOM 4115 O O . GLY B 1 254 ? -5.172 0.247 -18.578 1 94.38 254 GLY B O 1
ATOM 4116 N N . ALA B 1 255 ? -4.027 0.361 -16.672 1 95.44 255 ALA B N 1
ATOM 4117 C CA . ALA B 1 255 ? -3.441 -0.97 -16.797 1 95.44 255 ALA B CA 1
ATOM 4118 C C . ALA B 1 255 ? -4.523 -2.047 -16.812 1 95.44 255 ALA B C 1
ATOM 4120 O O . ALA B 1 255 ? -4.469 -2.984 -17.609 1 95.44 255 ALA B O 1
ATOM 4121 N N . LEU B 1 256 ? -5.465 -1.931 -15.906 1 96.88 256 LEU B N 1
ATOM 4122 C CA . LEU B 1 256 ? -6.543 -2.908 -15.805 1 96.88 256 LEU B CA 1
ATOM 4123 C C . LEU B 1 256 ? -7.395 -2.912 -17.078 1 96.88 256 LEU B C 1
ATOM 4125 O O . LEU B 1 256 ? -7.82 -3.973 -17.531 1 96.88 256 LEU B O 1
ATOM 4129 N N . SER B 1 257 ? -7.656 -1.735 -17.625 1 95.25 257 SER B N 1
ATOM 4130 C CA . SER B 1 257 ? -8.375 -1.649 -18.891 1 95.25 257 SER B CA 1
ATOM 4131 C C . SER B 1 257 ? -7.625 -2.365 -20 1 95.25 257 SER B C 1
ATOM 4133 O O . SER B 1 257 ? -8.227 -3.072 -20.812 1 95.25 257 SER B O 1
ATOM 4135 N N . ALA B 1 258 ? -6.336 -2.186 -20.031 1 93 258 ALA B N 1
ATOM 4136 C CA . ALA B 1 258 ? -5.504 -2.832 -21.047 1 93 258 ALA B CA 1
ATOM 4137 C C . ALA B 1 258 ? -5.531 -4.352 -20.891 1 93 258 ALA B C 1
ATOM 4139 O O . ALA B 1 258 ? -5.691 -5.078 -21.875 1 93 258 ALA B O 1
ATOM 4140 N N . ILE B 1 259 ? -5.395 -4.848 -19.688 1 93.38 259 ILE B N 1
ATOM 4141 C CA . ILE B 1 259 ? -5.383 -6.281 -19.406 1 93.38 259 ILE B CA 1
ATOM 4142 C C . ILE B 1 259 ? -6.73 -6.891 -19.781 1 93.38 259 ILE B C 1
ATOM 4144 O O . ILE B 1 259 ? -6.789 -7.977 -20.359 1 93.38 259 ILE B O 1
ATOM 4148 N N . LYS B 1 260 ? -7.773 -6.184 -19.469 1 93.12 260 LYS B N 1
ATOM 4149 C CA . LYS B 1 260 ? -9.125 -6.691 -19.672 1 93.12 260 LYS B CA 1
ATOM 4150 C C . LYS B 1 260 ? -9.391 -6.984 -21.141 1 93.12 260 LYS B C 1
ATOM 4152 O O . LYS B 1 260 ? -10.055 -7.969 -21.469 1 93.12 260 LYS B O 1
ATOM 4157 N N . VAL B 1 261 ? -8.812 -6.219 -22.031 1 89.81 261 VAL B N 1
ATOM 4158 C CA . VAL B 1 261 ? -9.102 -6.395 -23.453 1 89.81 261 VAL B CA 1
ATOM 4159 C C . VAL B 1 261 ? -7.984 -7.203 -24.109 1 89.81 261 VAL B C 1
ATOM 4161 O O . VAL B 1 261 ? -7.887 -7.258 -25.344 1 89.81 261 VAL B O 1
ATOM 4164 N N . GLY B 1 262 ? -7.145 -7.824 -23.328 1 81.06 262 GLY B N 1
ATOM 4165 C CA . GLY B 1 262 ? -6.203 -8.82 -23.828 1 81.06 262 GLY B CA 1
ATOM 4166 C C . GLY B 1 262 ? -4.809 -8.258 -24.047 1 81.06 262 GLY B C 1
ATOM 4167 O O . GLY B 1 262 ? -3.951 -8.93 -24.625 1 81.06 262 GLY B O 1
ATOM 4168 N N . GLY B 1 263 ? -4.609 -7.105 -23.562 1 80.38 263 GLY B N 1
ATOM 4169 C CA . GLY B 1 263 ? -3.293 -6.496 -23.672 1 80.38 263 GLY B CA 1
ATOM 4170 C C . GLY B 1 263 ? -2.559 -6.406 -22.359 1 80.38 263 GLY B C 1
ATOM 4171 O O . GLY B 1 263 ? -2.896 -7.113 -21.406 1 80.38 263 GLY B O 1
ATOM 4172 N N . ILE B 1 264 ? -1.402 -5.945 -22.359 1 80.94 264 ILE B N 1
ATOM 4173 C CA . ILE B 1 264 ? -0.608 -5.547 -21.203 1 80.94 264 ILE B CA 1
ATOM 4174 C C . ILE B 1 264 ? -0.292 -4.055 -21.281 1 80.94 264 ILE B C 1
ATOM 4176 O O . ILE B 1 264 ? -0.399 -3.449 -22.344 1 80.94 264 ILE B O 1
ATOM 4180 N N . PRO B 1 265 ? -0.027 -3.5 -20.047 1 85.44 265 PRO B N 1
ATOM 4181 C CA . PRO B 1 265 ? 0.373 -2.096 -20.141 1 85.44 265 PRO B CA 1
ATOM 4182 C C . PRO B 1 265 ? 1.564 -1.888 -21.078 1 85.44 265 PRO B C 1
ATOM 4184 O O . PRO B 1 265 ? 2.467 -2.727 -21.125 1 85.44 265 PRO B O 1
ATOM 4187 N N . PRO B 1 266 ? 1.483 -0.828 -21.906 1 81.19 266 PRO B N 1
ATOM 4188 C CA . PRO B 1 266 ? 2.621 -0.549 -22.781 1 81.19 266 PRO B CA 1
ATOM 4189 C C . PRO B 1 266 ? 3.932 -0.383 -22.016 1 81.19 266 PRO B C 1
ATOM 4191 O O . PRO B 1 266 ? 3.928 0.08 -20.875 1 81.19 266 PRO B O 1
ATOM 4194 N N . PRO B 1 267 ? 4.965 -0.767 -22.672 1 75.38 267 PRO B N 1
ATOM 4195 C CA . PRO B 1 267 ? 6.27 -0.753 -22 1 75.38 267 PRO B CA 1
ATOM 4196 C C . PRO B 1 267 ? 6.621 0.615 -21.422 1 75.38 267 PRO B C 1
ATOM 4198 O O . PRO B 1 267 ? 7.352 0.7 -20.422 1 75.38 267 PRO B O 1
ATOM 4201 N N . GLU B 1 268 ? 6.105 1.639 -22.062 1 80.69 268 GLU B N 1
ATOM 4202 C CA . GLU B 1 268 ? 6.457 2.979 -21.609 1 80.69 268 GLU B CA 1
ATOM 4203 C C . GLU B 1 268 ? 5.738 3.326 -20.312 1 80.69 268 GLU B C 1
ATOM 4205 O O . GLU B 1 268 ? 6.137 4.254 -19.594 1 80.69 268 GLU B O 1
ATOM 4210 N N . SER B 1 269 ? 4.77 2.539 -20.031 1 85.44 269 SER B N 1
ATOM 4211 C CA . SER B 1 269 ? 3.947 2.879 -18.875 1 85.44 269 SER B CA 1
ATOM 4212 C C . SER B 1 269 ? 4.461 2.191 -17.609 1 85.44 269 SER B C 1
ATOM 4214 O O . SER B 1 269 ? 4.004 2.492 -16.5 1 85.44 269 SER B O 1
ATOM 4216 N N . LEU B 1 270 ? 5.457 1.288 -17.781 1 87 270 LEU B N 1
ATOM 4217 C CA . LEU B 1 270 ? 6.039 0.584 -16.641 1 87 270 LEU B CA 1
ATOM 4218 C C . LEU B 1 270 ? 7.559 0.676 -16.672 1 87 270 LEU B C 1
ATOM 4220 O O . LEU B 1 270 ? 8.172 0.718 -17.734 1 87 270 LEU B O 1
ATOM 4224 N N . PRO B 1 271 ? 8.164 0.828 -15.477 1 88.94 271 PRO B N 1
ATOM 4225 C CA . PRO B 1 271 ? 9.617 0.638 -15.461 1 88.94 271 PRO B CA 1
ATOM 4226 C C . PRO B 1 271 ? 10.031 -0.76 -15.914 1 88.94 271 PRO B C 1
ATOM 4228 O O . PRO B 1 271 ? 9.227 -1.693 -15.867 1 88.94 271 PRO B O 1
ATOM 4231 N N . SER B 1 272 ? 11.219 -0.826 -16.453 1 86.19 272 SER B N 1
ATOM 4232 C CA . SER B 1 272 ? 11.75 -2.158 -16.719 1 86.19 272 SER B CA 1
ATOM 4233 C C . SER B 1 272 ? 11.891 -2.971 -15.438 1 86.19 272 SER B C 1
ATOM 4235 O O . SER B 1 272 ? 11.906 -2.41 -14.344 1 86.19 272 SER B O 1
ATOM 4237 N N . PHE B 1 273 ? 11.961 -4.246 -15.586 1 85.56 273 PHE B N 1
ATOM 4238 C CA . PHE B 1 273 ? 12.141 -5.105 -14.43 1 85.56 273 PHE B CA 1
ATOM 4239 C C . PHE B 1 273 ? 13.438 -4.766 -13.703 1 85.56 273 PHE B C 1
ATOM 4241 O O . PHE B 1 273 ? 13.484 -4.781 -12.469 1 85.56 273 PHE B O 1
ATOM 4248 N N . GLU B 1 274 ? 14.445 -4.426 -14.422 1 86.44 274 GLU B N 1
ATOM 4249 C CA . GLU B 1 274 ? 15.719 -4.023 -13.844 1 86.44 274 GLU B CA 1
ATOM 4250 C C . GLU B 1 274 ? 15.578 -2.742 -13.023 1 86.44 274 GLU B C 1
ATOM 4252 O O . GLU B 1 274 ? 16.172 -2.613 -11.953 1 86.44 274 GLU B O 1
ATOM 4257 N N . GLU B 1 275 ? 14.828 -1.861 -13.57 1 89.25 275 GLU B N 1
ATOM 4258 C CA . GLU B 1 275 ? 14.578 -0.623 -12.844 1 89.25 275 GLU B CA 1
ATOM 4259 C C . GLU B 1 275 ? 13.805 -0.892 -11.547 1 89.25 275 GLU B C 1
ATOM 4261 O O . GLU B 1 275 ? 14.102 -0.295 -10.508 1 89.25 275 GLU B O 1
ATOM 4266 N N . ILE B 1 276 ? 12.82 -1.766 -11.633 1 89.56 276 ILE B N 1
ATOM 4267 C CA . ILE B 1 276 ? 12.031 -2.123 -10.461 1 89.56 276 ILE B CA 1
ATOM 4268 C C . ILE B 1 276 ? 12.938 -2.758 -9.406 1 89.56 276 ILE B C 1
ATOM 4270 O O . ILE B 1 276 ? 12.859 -2.418 -8.227 1 89.56 276 ILE B O 1
ATOM 4274 N N . LYS B 1 277 ? 13.781 -3.652 -9.805 1 88.56 277 LYS B N 1
ATOM 4275 C CA . LYS B 1 277 ? 14.711 -4.316 -8.891 1 88.56 277 LYS B CA 1
ATOM 4276 C C . LYS B 1 277 ? 15.594 -3.301 -8.172 1 88.56 277 LYS B C 1
ATOM 4278 O O . LYS B 1 277 ? 15.844 -3.426 -6.977 1 88.56 277 LYS B O 1
ATOM 4283 N N . GLU B 1 278 ? 16.047 -2.324 -8.977 1 90.69 278 GLU B N 1
ATOM 4284 C CA . GLU B 1 278 ? 16.875 -1.271 -8.391 1 90.69 278 GLU B CA 1
ATOM 4285 C C . GLU B 1 278 ? 16.078 -0.465 -7.363 1 90.69 278 GLU B C 1
ATOM 4287 O O . GLU B 1 278 ? 16.578 -0.206 -6.262 1 90.69 278 GLU B O 1
ATOM 4292 N N . ILE B 1 279 ? 14.906 -0.148 -7.707 1 91.38 279 ILE B N 1
ATOM 4293 C CA . ILE B 1 279 ? 14.055 0.693 -6.871 1 91.38 279 ILE B CA 1
ATOM 4294 C C . ILE B 1 279 ? 13.766 -0.016 -5.551 1 91.38 279 ILE B C 1
ATOM 4296 O O . ILE B 1 279 ? 13.828 0.598 -4.48 1 91.38 279 ILE B O 1
ATOM 4300 N N . VAL B 1 280 ? 13.531 -1.31 -5.637 1 90.56 280 VAL B N 1
ATOM 4301 C CA . VAL B 1 280 ? 13.086 -2.016 -4.441 1 90.56 280 VAL B CA 1
ATOM 4302 C C . VAL B 1 280 ? 14.289 -2.523 -3.654 1 90.56 280 VAL B C 1
ATOM 4304 O O . VAL B 1 280 ? 14.141 -3.076 -2.562 1 90.56 280 VAL B O 1
ATOM 4307 N N . GLY B 1 281 ? 15.516 -2.43 -4.23 1 90.25 281 GLY B N 1
ATOM 4308 C CA . GLY B 1 281 ? 16.703 -2.617 -3.41 1 90.25 281 GLY B CA 1
ATOM 4309 C C . GLY B 1 281 ? 17.375 -3.957 -3.635 1 90.25 281 GLY B C 1
ATOM 4310 O O . GLY B 1 281 ? 18.172 -4.406 -2.803 1 90.25 281 GLY B O 1
ATOM 4311 N N . PHE B 1 282 ? 17.094 -4.641 -4.742 1 89.12 282 PHE B N 1
ATOM 4312 C CA . PHE B 1 282 ? 17.734 -5.922 -5.008 1 89.12 282 PHE B CA 1
ATOM 4313 C C . PHE B 1 282 ? 19.25 -5.754 -5.152 1 89.12 282 PHE B C 1
ATOM 4315 O O . PHE B 1 282 ? 20.016 -6.586 -4.672 1 89.12 282 PHE B O 1
ATOM 4322 N N . ASN B 1 283 ? 19.625 -4.68 -5.832 1 87.75 283 ASN B N 1
ATOM 4323 C CA . ASN B 1 283 ? 21.047 -4.457 -6.035 1 87.75 283 ASN B CA 1
ATOM 4324 C C . ASN B 1 283 ? 21.781 -4.281 -4.707 1 87.75 283 ASN B C 1
ATOM 4326 O O . ASN B 1 283 ? 22.859 -4.855 -4.504 1 87.75 283 ASN B O 1
ATOM 4330 N N . ASP B 1 284 ? 21.219 -3.467 -3.855 1 87.19 284 ASP B N 1
ATOM 4331 C CA . ASP B 1 284 ? 21.797 -3.301 -2.527 1 87.19 284 ASP B CA 1
ATOM 4332 C C . ASP B 1 284 ? 21.812 -4.625 -1.766 1 87.19 284 ASP B C 1
ATOM 4334 O O . ASP B 1 284 ? 22.781 -4.926 -1.062 1 87.19 284 ASP B O 1
ATOM 4338 N N . TYR B 1 285 ? 20.812 -5.371 -1.855 1 86.19 285 TYR B N 1
ATOM 4339 C CA . TYR B 1 285 ? 20.703 -6.672 -1.202 1 86.19 285 TYR B CA 1
ATOM 4340 C C . TYR B 1 285 ? 21.812 -7.605 -1.656 1 86.19 285 TYR B C 1
ATOM 4342 O O . TYR B 1 285 ? 22.5 -8.227 -0.831 1 86.19 285 TYR B O 1
ATOM 4350 N N . TYR B 1 286 ? 22.031 -7.68 -2.947 1 84.44 286 TYR B N 1
ATOM 4351 C CA . TYR B 1 286 ? 23.031 -8.578 -3.5 1 84.44 286 TYR B CA 1
ATOM 4352 C C . TYR B 1 286 ? 24.438 -8.156 -3.074 1 84.44 286 TYR B C 1
ATOM 4354 O O . TYR B 1 286 ? 25.266 -9 -2.754 1 84.44 286 TYR B O 1
ATOM 4362 N N . LYS B 1 287 ? 24.625 -6.879 -3.105 1 85.75 287 LYS B N 1
ATOM 4363 C CA . LYS B 1 287 ? 25.922 -6.367 -2.654 1 85.75 287 LYS B CA 1
ATOM 4364 C C . LYS B 1 287 ? 26.188 -6.754 -1.203 1 85.75 287 LYS B C 1
ATOM 4366 O O . LYS B 1 287 ? 27.281 -7.211 -0.869 1 85.75 287 LYS B O 1
ATOM 4371 N N . GLU B 1 288 ? 25.219 -6.594 -0.358 1 86.25 288 GLU B N 1
ATOM 4372 C CA . GLU B 1 288 ? 25.375 -6.938 1.053 1 86.25 288 GLU B CA 1
ATOM 4373 C C . GLU B 1 288 ? 25.5 -8.445 1.243 1 86.25 288 GLU B C 1
ATOM 4375 O O . GLU B 1 288 ? 26.266 -8.906 2.09 1 86.25 288 GLU B O 1
ATOM 4380 N N . GLU B 1 289 ? 24.734 -9.211 0.507 1 82.06 289 GLU B N 1
ATOM 4381 C CA . GLU B 1 289 ? 24.734 -10.672 0.584 1 82.06 289 GLU B CA 1
ATOM 4382 C C . GLU B 1 289 ? 26.125 -11.234 0.249 1 82.06 289 GLU B C 1
ATOM 4384 O O . GLU B 1 289 ? 26.562 -12.211 0.854 1 82.06 289 GLU B O 1
ATOM 4389 N N . GLU B 1 290 ? 26.75 -10.625 -0.72 1 81.38 290 GLU B N 1
ATOM 4390 C CA . GLU B 1 290 ? 28.078 -11.062 -1.141 1 81.38 290 GLU B CA 1
ATOM 4391 C C . GLU B 1 290 ? 29.078 -11.008 0.015 1 81.38 290 GLU B C 1
ATOM 4393 O O . GLU B 1 290 ? 29.984 -11.828 0.1 1 81.38 290 GLU B O 1
ATOM 4398 N N . ARG B 1 291 ? 28.844 -10.07 0.829 1 83.19 291 ARG B N 1
ATOM 4399 C CA . ARG B 1 291 ? 29.75 -9.898 1.961 1 83.19 291 ARG B CA 1
ATOM 4400 C C . ARG B 1 291 ? 29.656 -11.078 2.92 1 83.19 291 ARG B C 1
ATOM 4402 O O . ARG B 1 291 ? 30.578 -11.312 3.709 1 83.19 291 ARG B O 1
ATOM 4409 N N . TYR B 1 292 ? 28.594 -11.773 2.918 1 80.5 292 TYR B N 1
ATOM 4410 C CA . TYR B 1 292 ? 28.375 -12.875 3.857 1 80.5 292 TYR B CA 1
ATOM 4411 C C . TYR B 1 292 ? 28.375 -14.219 3.139 1 80.5 292 TYR B C 1
ATOM 4413 O O . TYR B 1 292 ? 27.969 -15.234 3.709 1 80.5 292 TYR B O 1
ATOM 4421 N N . ALA B 1 293 ? 28.641 -14.211 1.828 1 72.56 293 ALA B N 1
ATOM 4422 C CA . ALA B 1 293 ? 28.734 -15.453 1.068 1 72.56 293 ALA B CA 1
ATOM 4423 C C . ALA B 1 293 ? 29.859 -16.344 1.595 1 72.56 293 ALA B C 1
ATOM 4425 O O . ALA B 1 293 ? 30.953 -15.859 1.885 1 72.56 293 ALA B O 1
ATOM 4426 N N . THR B 1 294 ? 29.5 -17.438 2.305 1 65.69 294 THR B N 1
ATOM 4427 C CA . THR B 1 294 ? 30.531 -18.359 2.779 1 65.69 294 THR B CA 1
ATOM 4428 C C . THR B 1 294 ? 31.078 -19.188 1.629 1 65.69 294 THR B C 1
ATOM 4430 O O . THR B 1 294 ? 30.359 -19.5 0.676 1 65.69 294 THR B O 1
ATOM 4433 N N . THR B 1 295 ? 32.312 -19.109 1.291 1 55.16 295 THR B N 1
ATOM 4434 C CA . THR B 1 295 ? 33.062 -19.891 0.334 1 55.16 295 THR B CA 1
ATOM 4435 C C . THR B 1 295 ? 32.781 -21.391 0.472 1 55.16 295 THR B C 1
ATOM 4437 O O . THR B 1 295 ? 33.469 -22.219 -0.105 1 55.16 295 THR B O 1
ATOM 4440 N N . THR B 1 296 ? 31.75 -21.828 0.979 1 46 296 THR B N 1
ATOM 4441 C CA . THR B 1 296 ? 31.828 -23.266 1.174 1 46 296 THR B CA 1
ATOM 4442 C C . THR B 1 296 ? 31.953 -24 -0.167 1 46 296 THR B C 1
ATOM 4444 O O . THR B 1 296 ? 31.938 -25.219 -0.219 1 46 296 THR B O 1
ATOM 4447 N N . ASP B 1 297 ? 31.672 -23.484 -1.405 1 41.78 297 ASP B N 1
ATOM 4448 C CA . ASP B 1 297 ? 31.922 -24.5 -2.42 1 41.78 297 ASP B CA 1
ATOM 4449 C C . ASP B 1 297 ? 33.406 -24.797 -2.553 1 41.78 297 ASP B C 1
ATOM 4451 O O . ASP B 1 297 ? 33.844 -25.406 -3.533 1 41.78 297 ASP B O 1
ATOM 4455 N N . HIS B 1 298 ? 34.312 -24.625 -1.509 1 35.22 298 HIS B N 1
ATOM 4456 C CA . HIS B 1 298 ? 35.469 -25.453 -1.84 1 35.22 298 HIS B CA 1
ATOM 4457 C C . HIS B 1 298 ? 35.188 -26.922 -1.562 1 35.22 298 HIS B C 1
ATOM 4459 O O . HIS B 1 298 ? 34.5 -27.266 -0.593 1 35.22 298 HIS B O 1
#

Organism: Vicia faba (NCBI:txid3906)

Solvent-accessible surface area (backbone atoms only — not comparable to full-atom values): 29624 Å² total; per-residue (Å²): 127,83,80,77,75,76,52,37,20,58,54,43,51,50,56,67,71,39,88,63,33,47,63,20,52,27,22,59,34,6,34,52,37,37,51,44,49,73,72,65,43,74,35,33,28,43,21,55,53,44,29,22,23,37,54,49,34,32,41,55,51,62,73,66,45,71,70,56,50,48,56,51,42,29,33,29,40,70,42,42,84,55,25,31,31,36,55,43,51,49,28,82,61,54,45,71,35,20,25,52,46,49,48,48,41,50,75,32,49,35,11,22,35,34,36,37,34,48,35,85,71,45,57,39,89,75,54,88,53,41,49,54,52,54,71,67,58,42,41,46,38,47,35,29,35,48,48,31,30,60,76,66,75,50,65,54,37,40,30,38,33,34,49,26,36,70,38,74,29,60,70,55,27,50,51,47,44,37,48,33,45,74,48,59,37,55,28,33,30,64,50,66,42,71,38,70,67,52,47,39,57,49,39,61,46,55,62,90,44,46,29,43,43,69,40,43,78,46,74,48,60,26,69,82,70,32,45,69,55,34,31,71,52,48,30,31,34,35,33,28,55,47,57,42,60,30,18,22,51,41,32,30,52,53,34,51,54,30,41,71,76,43,46,61,61,55,68,88,48,30,53,46,48,66,53,47,38,52,71,22,34,42,59,59,48,52,58,56,48,57,74,67,57,70,71,67,91,110,126,82,81,77,76,75,53,37,19,59,54,44,51,51,56,66,70,39,88,64,32,46,62,20,51,27,22,59,35,5,34,52,37,37,51,44,50,74,72,64,44,74,35,33,26,42,21,56,52,44,29,20,22,36,53,49,34,31,38,53,52,63,71,66,45,72,68,58,50,47,56,52,42,30,34,30,41,70,42,43,86,56,26,31,30,36,55,44,50,48,28,82,61,55,44,70,35,20,25,52,44,48,48,47,41,50,75,32,49,35,11,22,36,35,38,38,31,47,34,85,72,45,56,37,90,76,52,91,56,40,48,53,52,55,72,66,59,43,41,46,36,47,35,29,37,47,49,30,31,59,77,66,74,48,64,55,39,39,30,38,33,32,49,26,36,72,37,72,28,60,68,55,26,51,50,50,43,36,49,33,46,75,46,58,36,53,27,34,29,63,50,66,40,73,38,69,67,52,48,40,56,50,40,60,46,56,63,90,45,46,28,43,42,68,39,44,78,48,74,49,61,26,68,80,68,31,46,68,58,35,30,72,52,48,30,31,34,34,34,29,56,46,55,43,60,30,19,22,52,41,32,30,53,52,34,49,55,32,41,72,77,43,45,61,59,56,67,88,48,29,53,46,49,67,54,48,38,52,72,23,34,41,58,61,48,50,58,57,47,60,75,65,59,72,70,67,88,110

InterPro domains:
  IPR015813 Pyruvate/Phosphoenolpyruvate kinase-like domain superfamily [SSF51621] (5-297)
  IPR039556 ICL/PEPM domain [cd00377] (12-258)
  IPR040442 Pyruvate kinase-like domain superfamily [G3DSA:3.20.20.60] (1-297)

Sequence (596 aa):
MANSREQPATVLRRIISSPGCHQGPACFDALSAKLIESAGFSYCITSGFSISATRLGLPDAGFISYGEIIDQGRLITQSVKIPVIGDGDNGYGNAMNVKRTVKGFIDAGFAGIILEDQVAPKACGHTRGRKVVSREEAVMKIKAAVDARTESGSDIVIVARSDARQGVSLEEALWRTNAYAEAGADVIFIDALGSVEEMKAFCQVAPHVPHLANMLEGGGKTPILNAQELDQVGYKLAVYPLSLMGVSIRAMQGALSAIKVGGIPPPESLPSFEEIKEIVGFNDYYKEEERYATTTDHMANSREQPATVLRRIISSPGCHQGPACFDALSAKLIESAGFSYCITSGFSISATRLGLPDAGFISYGEIIDQGRLITQSVKIPVIGDGDNGYGNAMNVKRTVKGFIDAGFAGIILEDQVAPKACGHTRGRKVVSREEAVMKIKAAVDARTESGSDIVIVARSDARQGVSLEEALWRTNAYAEAGADVIFIDALGSVEEMKAFCQVAPHVPHLANMLEGGGKTPILNAQELDQVGYKLAVYPLSLMGVSIRAMQGALSAIKVGGIPPPESLPSFEEIKEIVGFNDYYKEEERYATTTDH

Nearest PDB structures (foldseek):
  3m0j-assembly1_A  TM=9.498E-01  e=5.488E-28  Cryphonectria parasitica
  3fa3-assembly1_D  TM=9.355E-01  e=2.346E-28  Aspergillus niger
  3b8i-assembly1_C  TM=8.349E-01  e=2.549E-23  Pseudomonas aeruginosa PAO1
  3b8i-assembly1_D  TM=8.340E-01  e=3.670E-23  Pseudomonas aeruginosa PAO1
  3b8i-assembly1_A  TM=8.216E-01  e=3.059E-23  Pseudomonas aeruginosa PAO1

pLDDT: mean 91.39, std 12.86, range [22.67, 98.88]